Protein AF-A0A7X5TDX6-F1 (afdb_monomer_lite)

Structure (mmCIF, N/CA/C/O backbone):
data_AF-A0A7X5TDX6-F1
#
_entry.id   AF-A0A7X5TDX6-F1
#
loop_
_atom_site.group_PDB
_atom_site.id
_atom_site.type_symbol
_atom_site.label_atom_id
_atom_site.label_alt_id
_atom_site.label_comp_id
_atom_site.label_asym_id
_atom_site.label_entity_id
_atom_site.label_seq_id
_atom_site.pdbx_PDB_ins_code
_atom_site.Cartn_x
_atom_site.Cartn_y
_atom_site.Cartn_z
_atom_site.occupancy
_atom_site.B_iso_or_equiv
_atom_site.auth_seq_id
_atom_site.auth_comp_id
_atom_site.auth_asym_id
_atom_site.auth_atom_id
_atom_site.pdbx_PDB_model_num
ATOM 1 N N . MET A 1 1 ? 44.691 41.097 -3.073 1.00 50.28 1 MET A N 1
ATOM 2 C CA . MET A 1 1 ? 43.900 40.663 -4.243 1.00 50.28 1 MET A CA 1
ATOM 3 C C . MET A 1 1 ? 42.705 41.585 -4.356 1.00 50.28 1 MET A C 1
ATOM 5 O O . MET A 1 1 ? 41.883 41.591 -3.451 1.00 50.28 1 MET A O 1
ATOM 9 N N . THR A 1 2 ? 42.637 42.406 -5.399 1.00 50.22 2 THR A N 1
ATOM 10 C CA . THR A 1 2 ? 41.463 43.250 -5.654 1.00 50.22 2 THR A CA 1
ATOM 11 C C . THR A 1 2 ? 40.488 42.408 -6.465 1.00 50.22 2 THR A C 1
ATOM 13 O O . THR A 1 2 ? 40.735 42.156 -7.642 1.00 50.22 2 THR A O 1
ATOM 16 N N . ILE A 1 3 ? 39.436 41.888 -5.829 1.00 57.22 3 ILE A N 1
ATOM 17 C CA . ILE A 1 3 ? 38.396 41.144 -6.545 1.00 57.22 3 ILE A CA 1
ATOM 18 C C . ILE A 1 3 ? 37.711 42.136 -7.488 1.00 57.22 3 ILE A C 1
ATOM 20 O O . ILE A 1 3 ? 37.218 43.179 -7.060 1.00 57.22 3 ILE A O 1
ATOM 24 N N . ASN A 1 4 ? 37.735 41.844 -8.786 1.00 78.38 4 ASN A N 1
ATOM 25 C CA . ASN A 1 4 ? 37.110 42.688 -9.793 1.00 78.38 4 ASN A CA 1
ATOM 26 C C . ASN A 1 4 ? 35.587 42.689 -9.567 1.00 78.38 4 ASN A C 1
ATOM 28 O O . ASN A 1 4 ? 34.946 41.646 -9.676 1.00 78.38 4 ASN A O 1
ATOM 32 N N . HIS A 1 5 ? 35.003 43.857 -9.281 1.00 76.56 5 HIS A N 1
ATOM 33 C CA . HIS A 1 5 ? 33.563 44.033 -9.047 1.00 76.56 5 HIS A CA 1
ATOM 34 C C . HIS A 1 5 ? 32.678 43.419 -10.145 1.00 76.56 5 HIS A C 1
ATOM 36 O O . HIS A 1 5 ? 31.557 42.991 -9.872 1.00 76.56 5 HIS A O 1
ATOM 42 N N . GLN A 1 6 ? 33.172 43.342 -11.382 1.00 78.38 6 GLN A N 1
ATOM 43 C CA . GLN A 1 6 ? 32.457 42.709 -12.486 1.00 78.38 6 GLN A CA 1
ATOM 44 C C . GLN A 1 6 ? 32.282 41.196 -12.279 1.00 78.38 6 GLN A C 1
ATOM 46 O O . GLN A 1 6 ? 31.217 40.669 -12.590 1.00 78.38 6 GLN A O 1
ATOM 51 N N . VAL A 1 7 ? 33.281 40.519 -11.706 1.00 79.19 7 VAL A N 1
ATOM 52 C CA . VAL A 1 7 ? 33.248 39.082 -11.388 1.00 79.19 7 VAL A CA 1
ATOM 53 C C . VAL A 1 7 ? 32.231 38.813 -10.287 1.00 79.19 7 VAL A C 1
ATOM 55 O O . VAL A 1 7 ? 31.342 37.981 -10.452 1.00 79.19 7 VAL A O 1
ATOM 58 N N . THR A 1 8 ? 32.289 39.597 -9.208 1.00 80.00 8 THR A N 1
ATOM 59 C CA . THR A 1 8 ? 31.345 39.502 -8.088 1.00 80.00 8 THR A CA 1
ATOM 60 C C . THR A 1 8 ? 29.898 39.673 -8.553 1.00 80.00 8 THR A C 1
ATOM 62 O O . THR A 1 8 ? 29.027 38.898 -8.169 1.00 80.00 8 THR A O 1
ATOM 65 N N . ASN A 1 9 ? 29.636 40.638 -9.438 1.00 80.00 9 ASN A N 1
ATOM 66 C CA . ASN A 1 9 ? 28.292 40.869 -9.965 1.00 80.00 9 ASN A CA 1
ATOM 67 C C . ASN A 1 9 ? 27.781 39.703 -10.827 1.00 80.00 9 ASN A C 1
ATOM 69 O O . ASN A 1 9 ? 26.597 39.379 -10.763 1.00 80.00 9 ASN A O 1
ATOM 73 N N . GLN A 1 10 ? 28.644 39.057 -11.619 1.00 85.56 10 GLN A N 1
ATOM 74 C CA . GLN A 1 10 ? 28.245 37.896 -12.422 1.00 85.56 10 GLN A CA 1
ATOM 75 C C . GLN A 1 10 ? 27.938 36.667 -11.554 1.00 85.56 10 GLN A C 1
ATOM 77 O O . GLN A 1 10 ? 26.972 35.958 -11.834 1.00 85.56 10 GLN A O 1
ATOM 82 N N . LEU A 1 11 ? 28.688 36.451 -10.469 1.00 79.50 11 LEU A N 1
ATOM 83 C CA . LEU A 1 11 ? 28.416 35.361 -9.525 1.00 79.50 11 LEU A CA 1
ATOM 84 C C . LEU A 1 11 ? 27.082 35.559 -8.790 1.00 79.50 11 LEU A C 1
ATOM 86 O O . LEU A 1 11 ? 26.263 34.644 -8.761 1.00 79.50 11 LEU A O 1
ATOM 90 N N . ILE A 1 12 ? 26.802 36.776 -8.306 1.00 78.75 12 ILE A N 1
ATOM 91 C CA . ILE A 1 12 ? 25.520 37.108 -7.656 1.00 78.75 12 ILE A CA 1
ATOM 92 C C . ILE A 1 12 ? 24.335 36.877 -8.609 1.00 78.75 12 ILE A C 1
ATOM 94 O O . ILE A 1 12 ? 23.291 36.359 -8.207 1.00 78.75 12 ILE A O 1
ATOM 98 N N . LEU A 1 13 ? 24.479 37.246 -9.886 1.00 79.38 13 LEU A N 1
ATOM 99 C CA . LEU A 1 13 ? 23.442 37.003 -10.892 1.00 79.38 13 LEU A CA 1
ATOM 100 C C . LEU A 1 13 ? 23.237 35.506 -11.159 1.00 79.38 13 LEU A C 1
ATOM 102 O O . LEU A 1 13 ? 22.091 35.073 -11.285 1.00 79.38 13 LEU A O 1
ATOM 106 N N . SER A 1 14 ? 24.318 34.723 -11.205 1.00 82.69 14 SER A N 1
ATOM 107 C CA . SER A 1 14 ? 24.246 33.267 -11.364 1.00 82.69 14 SER A CA 1
ATOM 108 C C . SER A 1 14 ? 23.450 32.611 -10.232 1.00 82.69 14 SER A C 1
ATOM 110 O O . SER A 1 14 ? 22.490 31.881 -10.493 1.00 82.69 14 SER A O 1
ATOM 112 N N . GLU A 1 15 ? 23.756 32.949 -8.975 1.00 78.88 15 GLU A N 1
ATOM 113 C CA . GLU A 1 15 ? 23.006 32.453 -7.813 1.00 78.88 15 GLU A CA 1
ATOM 114 C C . GLU A 1 15 ? 21.525 32.847 -7.875 1.00 78.88 15 GLU A C 1
ATOM 116 O O . GLU A 1 15 ? 20.640 32.015 -7.654 1.00 78.88 15 GLU A O 1
ATOM 121 N N . GLY A 1 16 ? 21.236 34.097 -8.250 1.00 79.62 16 GLY A N 1
ATOM 122 C CA . GLY A 1 16 ? 19.868 34.574 -8.437 1.00 79.62 16 GLY A CA 1
ATOM 123 C C . GLY A 1 16 ? 19.087 33.741 -9.458 1.00 79.62 16 GLY A C 1
ATOM 124 O O . GLY A 1 16 ? 17.937 33.370 -9.209 1.00 79.62 16 GLY A O 1
ATOM 125 N N . TYR A 1 17 ? 19.708 33.389 -10.584 1.00 86.00 17 TYR A N 1
ATOM 126 C CA . TYR A 1 17 ? 19.081 32.539 -11.594 1.00 86.00 17 TYR A CA 1
ATOM 127 C C . TYR A 1 17 ? 18.885 31.093 -11.130 1.00 86.00 17 TYR A C 1
ATOM 129 O O . TYR A 1 17 ? 17.849 30.504 -11.442 1.00 86.00 17 TYR A O 1
ATOM 137 N N . LEU A 1 18 ? 19.792 30.537 -10.325 1.00 77.56 18 LEU A N 1
ATOM 138 C CA . LEU A 1 18 ? 19.622 29.200 -9.746 1.00 77.56 18 LEU A CA 1
ATOM 139 C C . LEU A 1 18 ? 18.456 29.119 -8.766 1.00 77.56 18 LEU A C 1
ATOM 141 O O . LEU A 1 18 ? 17.702 28.146 -8.791 1.00 77.56 18 LEU A O 1
ATOM 145 N N . VAL A 1 19 ? 18.249 30.156 -7.953 1.00 79.69 19 VAL A N 1
ATOM 146 C CA . VAL A 1 19 ? 17.081 30.239 -7.065 1.00 79.69 19 VAL A CA 1
ATOM 147 C C . VAL A 1 19 ? 15.782 30.243 -7.876 1.00 79.69 19 VAL A C 1
ATOM 149 O O . VAL A 1 19 ? 14.819 29.561 -7.519 1.00 79.69 19 VAL A O 1
ATOM 152 N N . ILE A 1 20 ? 15.750 30.971 -8.996 1.00 78.88 20 ILE A N 1
ATOM 153 C CA . ILE A 1 20 ? 14.584 31.001 -9.887 1.00 78.88 20 ILE A CA 1
ATOM 154 C C . ILE A 1 20 ? 14.388 29.642 -10.571 1.00 78.88 20 ILE A C 1
ATOM 156 O O . ILE A 1 20 ? 13.252 29.173 -10.659 1.00 78.88 20 ILE A O 1
ATOM 160 N N . ALA A 1 21 ? 15.469 28.993 -11.012 1.00 76.88 21 ALA A N 1
ATOM 161 C CA . ALA A 1 21 ? 15.420 27.674 -11.632 1.00 76.88 21 ALA A CA 1
ATOM 162 C C . ALA A 1 21 ? 14.872 26.612 -10.667 1.00 76.88 21 ALA A C 1
ATOM 164 O O . ALA A 1 21 ? 13.942 25.896 -11.028 1.00 76.88 21 ALA A O 1
ATOM 165 N N . ASN A 1 22 ? 15.356 26.574 -9.420 1.00 70.75 22 ASN A N 1
ATOM 166 C CA . ASN A 1 22 ? 14.831 25.700 -8.363 1.00 70.75 22 ASN A CA 1
ATOM 167 C C . ASN A 1 22 ? 13.327 25.916 -8.165 1.00 70.75 22 ASN A C 1
ATOM 169 O O . ASN A 1 22 ? 12.538 24.985 -8.262 1.00 70.75 22 ASN A O 1
ATOM 173 N N . LYS A 1 23 ? 12.904 27.175 -8.028 1.00 72.38 23 LYS A N 1
ATOM 174 C CA . LYS A 1 23 ? 11.488 27.507 -7.842 1.00 72.38 23 LYS A CA 1
ATOM 175 C C . LYS A 1 23 ? 10.617 27.164 -9.055 1.00 72.38 23 LYS A C 1
ATOM 177 O O . LYS A 1 23 ? 9.407 26.989 -8.917 1.00 72.38 23 LYS A O 1
ATOM 182 N N . ALA A 1 24 ? 11.194 27.126 -10.255 1.00 73.81 24 ALA A N 1
ATOM 183 C CA . ALA A 1 24 ? 10.508 26.658 -11.452 1.00 73.81 24 ALA A CA 1
ATOM 184 C C . ALA A 1 24 ? 10.350 25.128 -11.443 1.00 73.81 24 ALA A C 1
ATOM 186 O O . ALA A 1 24 ? 9.273 24.651 -11.803 1.00 73.81 24 ALA A O 1
ATOM 187 N N . ILE A 1 25 ? 11.356 24.385 -10.964 1.00 71.38 25 ILE A N 1
ATOM 188 C CA . ILE A 1 25 ? 11.288 22.929 -10.742 1.00 71.38 25 ILE A CA 1
ATOM 189 C C . ILE A 1 25 ? 10.195 22.599 -9.728 1.00 71.38 25 ILE A C 1
ATOM 191 O O . ILE A 1 25 ? 9.312 21.807 -10.050 1.00 71.38 25 ILE A O 1
ATOM 195 N N . ASP A 1 26 ? 10.172 23.286 -8.583 1.00 64.56 26 ASP A N 1
ATOM 196 C CA . ASP A 1 26 ? 9.160 23.090 -7.530 1.00 64.56 26 ASP A CA 1
ATOM 197 C C . ASP A 1 26 ? 7.729 23.300 -8.053 1.00 64.56 26 ASP A C 1
ATOM 199 O O . ASP A 1 26 ? 6.759 22.750 -7.542 1.00 64.56 26 ASP A O 1
ATOM 203 N N . LYS A 1 27 ? 7.582 24.112 -9.106 1.00 69.88 27 LYS A N 1
ATOM 204 C CA . LYS A 1 27 ? 6.303 24.412 -9.764 1.00 69.88 27 LYS A CA 1
ATOM 205 C C . LYS A 1 27 ? 6.041 23.570 -11.015 1.00 69.88 27 LYS A C 1
ATOM 207 O O . LYS A 1 27 ? 5.114 23.881 -11.764 1.00 69.88 27 LYS A O 1
ATOM 212 N N . GLY A 1 28 ? 6.870 22.565 -11.293 1.00 74.62 28 GLY A N 1
ATOM 213 C CA . GLY A 1 28 ? 6.761 21.687 -12.460 1.00 74.62 28 GLY A CA 1
ATOM 214 C C . GLY A 1 28 ? 7.058 22.353 -13.811 1.00 74.62 28 GLY A C 1
ATOM 215 O O . GLY A 1 28 ? 6.784 21.757 -14.854 1.00 74.62 28 GLY A O 1
ATOM 216 N N . ARG A 1 29 ? 7.618 23.570 -13.818 1.00 79.75 29 ARG A N 1
ATOM 217 C CA . ARG A 1 29 ? 7.921 24.382 -15.010 1.00 79.75 29 ARG A CA 1
ATOM 218 C C . ARG A 1 29 ? 9.348 24.136 -15.499 1.00 79.75 29 ARG A C 1
ATOM 220 O O . ARG A 1 29 ? 10.200 25.022 -15.439 1.00 79.75 29 ARG A O 1
ATOM 227 N N . VAL A 1 30 ? 9.603 22.921 -15.975 1.00 76.19 30 VAL A N 1
ATOM 228 C CA . VAL A 1 30 ? 10.954 22.446 -16.330 1.00 76.19 30 VAL A CA 1
ATOM 229 C C . VAL A 1 30 ? 11.591 23.274 -17.457 1.00 76.19 30 VAL A C 1
ATOM 231 O O . VAL A 1 30 ? 12.765 23.600 -17.366 1.00 76.19 30 VAL A O 1
ATOM 234 N N . GLU A 1 31 ? 10.816 23.739 -18.441 1.00 79.38 31 GLU A N 1
ATOM 235 C CA . GLU A 1 31 ? 11.291 24.642 -19.511 1.00 79.38 31 GLU A CA 1
ATOM 236 C C . GLU A 1 31 ? 11.844 25.981 -18.975 1.00 79.38 31 GLU A C 1
ATOM 238 O O . GLU A 1 31 ? 12.827 26.528 -19.477 1.00 79.38 31 GLU A O 1
ATOM 243 N N . TYR A 1 32 ? 11.241 26.507 -17.903 1.00 78.44 32 TYR A N 1
ATOM 244 C CA . TYR A 1 32 ? 11.720 27.713 -17.232 1.00 78.44 32 TYR A CA 1
ATOM 245 C C . TYR A 1 32 ? 12.946 27.398 -16.385 1.00 78.44 32 TYR A C 1
ATOM 247 O O . TYR A 1 32 ? 13.886 28.189 -16.372 1.00 78.44 32 TYR A O 1
ATOM 255 N N . ALA A 1 33 ? 12.956 26.249 -15.706 1.00 80.62 33 ALA A N 1
ATOM 256 C CA . ALA A 1 33 ? 14.123 25.795 -14.965 1.00 80.62 33 ALA A CA 1
ATOM 257 C C . ALA A 1 33 ? 15.342 25.667 -15.884 1.00 80.62 33 ALA A C 1
ATOM 259 O O . ALA A 1 33 ? 16.376 26.251 -15.585 1.00 80.62 33 ALA A O 1
ATOM 260 N N . GLU A 1 34 ? 15.189 25.015 -17.039 1.00 84.00 34 GLU A N 1
ATOM 261 C CA . GLU A 1 34 ? 16.233 24.885 -18.057 1.00 84.00 34 GLU A CA 1
ATOM 262 C C . GLU A 1 34 ? 16.747 26.258 -18.503 1.00 84.00 34 GLU A C 1
ATOM 264 O O . GLU A 1 34 ? 17.947 26.527 -18.446 1.00 84.00 34 GLU A O 1
ATOM 269 N N . LYS A 1 35 ? 15.835 27.165 -18.872 1.00 87.94 35 LYS A N 1
ATOM 270 C CA . LYS A 1 35 ? 16.180 28.522 -19.307 1.00 87.94 35 LYS A CA 1
ATOM 271 C C . LYS A 1 35 ? 16.963 29.300 -18.244 1.00 87.94 35 LYS A C 1
ATOM 273 O O . LYS A 1 35 ? 17.938 29.972 -18.570 1.00 87.94 35 LYS A O 1
ATOM 278 N N . TYR A 1 36 ? 16.552 29.229 -16.979 1.00 83.44 36 TYR A N 1
ATOM 279 C CA . TYR A 1 36 ? 17.233 29.945 -15.900 1.00 83.44 36 TYR A CA 1
ATOM 280 C C . TYR A 1 36 ? 18.543 29.267 -15.478 1.00 83.44 36 TYR A C 1
ATOM 282 O O . TYR A 1 36 ? 19.502 29.969 -15.171 1.00 83.44 36 TYR A O 1
ATOM 290 N N . THR A 1 37 ? 18.648 27.938 -15.551 1.00 83.88 37 THR A N 1
ATOM 291 C CA . THR A 1 37 ? 19.928 27.231 -15.388 1.00 83.88 37 THR A CA 1
ATOM 292 C C . THR A 1 37 ? 20.911 27.597 -16.505 1.00 83.88 37 THR A C 1
ATOM 294 O O . THR A 1 37 ? 22.083 27.829 -16.222 1.00 83.88 37 THR A O 1
ATOM 297 N N . GLN A 1 38 ? 20.444 27.750 -17.748 1.00 88.50 38 GLN A N 1
ATOM 298 C CA . GLN A 1 38 ? 21.258 28.241 -18.865 1.00 88.50 38 GLN A CA 1
ATOM 299 C C . GLN A 1 38 ? 21.755 29.680 -18.626 1.00 88.50 38 GLN A C 1
ATOM 301 O O . GLN A 1 38 ? 22.928 29.967 -18.850 1.00 88.50 38 GLN A O 1
ATOM 306 N N . PHE A 1 39 ? 20.913 30.580 -18.108 1.00 87.44 39 PHE A N 1
ATOM 307 C CA . PHE A 1 39 ? 21.352 31.938 -17.754 1.00 87.44 39 PHE A CA 1
ATOM 308 C C . PHE A 1 39 ? 22.348 31.968 -16.590 1.00 87.44 39 PHE A C 1
ATOM 310 O O . PHE A 1 39 ? 23.302 32.746 -16.632 1.00 87.44 39 PHE A O 1
ATOM 317 N N . ALA A 1 40 ? 22.169 31.110 -15.580 1.00 83.38 40 ALA A N 1
ATOM 318 C CA . ALA A 1 40 ? 23.148 30.948 -14.509 1.00 83.38 40 ALA A CA 1
ATOM 319 C C . ALA A 1 40 ? 24.508 30.509 -15.073 1.00 83.38 40 ALA A C 1
ATOM 321 O O . ALA A 1 40 ? 25.532 31.123 -14.775 1.00 83.38 40 ALA A O 1
ATOM 322 N N . LEU A 1 41 ? 24.500 29.516 -15.969 1.00 83.44 41 LEU A N 1
ATOM 323 C CA . LEU A 1 41 ? 25.694 29.018 -16.647 1.00 83.44 41 LEU A CA 1
ATOM 324 C C . LEU A 1 41 ? 26.418 30.124 -17.435 1.00 83.44 41 LEU A C 1
ATOM 326 O O . LEU A 1 41 ? 27.632 30.266 -17.319 1.00 83.44 41 LEU A O 1
ATOM 330 N N . GLU A 1 42 ? 25.689 30.947 -18.190 1.00 88.75 42 GLU A N 1
ATOM 331 C CA . GLU A 1 42 ? 26.267 32.060 -18.959 1.00 88.75 42 GLU A CA 1
ATOM 332 C C . GLU A 1 42 ? 26.871 33.157 -18.074 1.00 88.75 42 GLU A C 1
ATOM 334 O O . GLU A 1 42 ? 27.913 33.722 -18.413 1.00 88.75 42 GLU A O 1
ATOM 339 N N . CYS A 1 43 ? 26.230 33.481 -16.947 1.00 83.88 43 CYS A N 1
ATOM 340 C CA . CYS A 1 43 ? 26.785 34.404 -15.957 1.00 83.88 43 CYS A CA 1
ATOM 341 C C . CYS A 1 43 ? 28.065 33.836 -15.339 1.00 83.88 43 CYS A C 1
ATOM 343 O O . CYS A 1 43 ? 29.070 34.538 -15.239 1.00 83.88 43 CYS A O 1
ATOM 345 N N . PHE A 1 44 ? 28.057 32.549 -15.004 1.00 83.25 44 PHE A N 1
ATOM 346 C CA . PHE A 1 44 ? 29.197 31.865 -14.415 1.00 83.25 44 PHE A CA 1
ATOM 347 C C . PHE A 1 44 ? 30.403 31.806 -15.372 1.00 83.25 44 PHE A C 1
ATOM 349 O O . PHE A 1 44 ? 31.515 32.161 -14.990 1.00 83.25 44 PHE A O 1
ATOM 356 N N . GLN A 1 45 ? 30.179 31.500 -16.655 1.00 84.81 45 GLN A N 1
ATOM 357 C CA . GLN A 1 45 ? 31.216 31.524 -17.701 1.00 84.81 45 GLN A CA 1
ATOM 358 C C . GLN A 1 45 ? 31.833 32.914 -17.917 1.00 84.81 45 GLN A C 1
ATOM 360 O O . GLN A 1 45 ? 33.007 33.025 -18.267 1.00 84.81 45 GLN A O 1
ATOM 365 N N . LYS A 1 46 ? 31.057 33.986 -17.713 1.00 86.00 46 LYS A N 1
ATOM 366 C CA . LYS A 1 46 ? 31.538 35.376 -17.805 1.00 86.00 46 LYS A CA 1
ATOM 367 C C . LYS A 1 46 ? 32.304 35.829 -16.561 1.00 86.00 46 LYS A C 1
ATOM 369 O O . LYS A 1 46 ? 32.999 36.841 -16.638 1.00 86.00 46 LYS A O 1
ATOM 374 N N . ALA A 1 47 ? 32.150 35.137 -15.430 1.00 81.06 47 ALA A N 1
ATOM 375 C CA . ALA A 1 47 ? 32.734 35.540 -14.158 1.00 81.06 47 ALA A CA 1
ATOM 376 C C . ALA A 1 47 ? 34.249 35.278 -14.097 1.00 81.06 47 ALA A C 1
ATOM 378 O O . ALA A 1 47 ? 34.959 36.152 -13.621 1.00 81.06 47 ALA A O 1
ATOM 379 N N . SER A 1 48 ? 34.779 34.156 -14.602 1.00 69.81 48 SER A N 1
ATOM 380 C CA . SER A 1 48 ? 36.232 33.953 -14.802 1.00 69.81 48 SER A CA 1
ATOM 381 C C . SER A 1 48 ? 36.524 32.586 -15.454 1.00 69.81 48 SER A C 1
ATOM 383 O O . SER A 1 48 ? 35.798 31.639 -15.161 1.00 69.81 48 SER A O 1
ATOM 385 N N . PRO A 1 49 ? 37.596 32.422 -16.257 1.00 57.12 49 PRO A N 1
ATOM 386 C CA . PRO A 1 49 ? 38.057 31.120 -16.764 1.00 57.12 49 PRO A CA 1
ATOM 387 C C . PRO A 1 49 ? 38.935 30.329 -15.769 1.00 57.12 49 PRO A C 1
ATOM 389 O O . PRO A 1 49 ? 39.612 29.388 -16.170 1.00 57.12 49 PRO A O 1
ATOM 392 N N . ASP A 1 50 ? 38.981 30.734 -14.498 1.00 67.88 50 ASP A N 1
ATOM 393 C CA . ASP A 1 50 ? 39.887 30.165 -13.495 1.00 67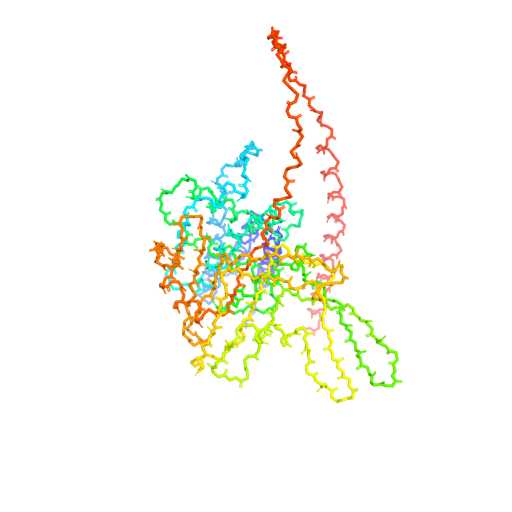.88 50 ASP A CA 1
ATOM 394 C C . ASP A 1 50 ? 39.527 28.706 -13.144 1.00 67.88 50 ASP A C 1
ATOM 396 O O . ASP A 1 50 ? 38.353 28.383 -12.931 1.00 67.88 50 ASP A O 1
ATOM 400 N N . GLU A 1 51 ? 40.529 27.824 -13.043 1.00 57.47 51 GLU A N 1
ATOM 401 C CA . GLU A 1 51 ? 40.349 26.370 -12.846 1.00 57.47 51 GLU A CA 1
ATOM 402 C C . GLU A 1 51 ? 39.569 26.034 -11.565 1.00 57.47 51 GLU A C 1
ATOM 404 O O . GLU A 1 51 ? 38.868 25.023 -11.501 1.00 57.47 51 GLU A O 1
ATOM 409 N N . HIS A 1 52 ? 39.614 26.911 -10.559 1.00 58.16 52 HIS A N 1
ATOM 410 C CA . HIS A 1 52 ? 38.882 26.739 -9.304 1.00 58.16 52 HIS A CA 1
ATOM 411 C C . HIS A 1 52 ? 37.354 26.783 -9.454 1.00 58.16 52 HIS A C 1
ATOM 413 O O . HIS A 1 52 ? 36.654 26.206 -8.625 1.00 58.16 52 HIS A O 1
ATOM 419 N N . LEU A 1 53 ? 36.831 27.408 -10.513 1.00 65.25 53 LEU A N 1
ATOM 420 C CA . LEU A 1 53 ? 35.395 27.458 -10.804 1.00 65.25 53 LEU A CA 1
ATOM 421 C C . LEU A 1 53 ? 34.964 26.372 -11.808 1.00 65.25 53 LEU A C 1
ATOM 423 O O . LEU A 1 53 ? 33.771 26.172 -12.034 1.00 65.25 53 LEU A O 1
ATOM 427 N N . ALA A 1 54 ? 35.903 25.610 -12.380 1.00 68.00 54 ALA A N 1
ATOM 428 C CA . ALA A 1 54 ? 35.600 24.564 -13.360 1.00 68.00 54 ALA A CA 1
ATOM 429 C C . ALA A 1 54 ? 34.695 23.455 -12.791 1.00 68.00 54 ALA A C 1
ATOM 431 O O . ALA A 1 54 ? 33.873 22.896 -13.517 1.00 68.00 54 ALA A O 1
ATOM 432 N N . LEU A 1 55 ? 34.805 23.174 -11.487 1.00 70.88 55 LEU A N 1
ATOM 433 C CA . LEU A 1 55 ? 33.971 22.186 -10.803 1.00 70.88 55 LEU A CA 1
ATOM 434 C C . LEU A 1 55 ? 32.497 22.624 -10.761 1.00 70.88 55 LEU A C 1
ATOM 436 O O . LEU A 1 55 ? 31.610 21.864 -11.139 1.00 70.88 55 LEU A O 1
ATOM 440 N N . GLU A 1 56 ? 32.234 23.870 -10.356 1.00 71.69 56 GLU A N 1
ATOM 441 C CA . GLU A 1 56 ? 30.884 24.448 -10.308 1.00 71.69 56 GLU A CA 1
ATOM 442 C C . GLU A 1 56 ? 30.281 24.609 -11.709 1.00 71.69 56 GLU A C 1
ATOM 444 O O . GLU A 1 56 ? 29.099 24.325 -11.913 1.00 71.69 56 GLU A O 1
ATOM 449 N N . LEU A 1 57 ? 31.100 24.970 -12.703 1.00 71.81 57 LEU A N 1
ATOM 450 C CA . LEU A 1 57 ? 30.683 24.988 -14.104 1.00 71.81 57 LEU A CA 1
ATOM 451 C C . LEU A 1 57 ? 30.259 23.589 -14.583 1.00 71.81 57 LEU A C 1
ATOM 453 O O . LEU A 1 57 ? 29.229 23.461 -15.246 1.00 71.81 57 LEU A O 1
ATOM 457 N N . GLY A 1 58 ? 31.013 22.550 -14.209 1.00 73.75 58 GLY A N 1
ATOM 458 C CA . GLY A 1 58 ? 30.683 21.154 -14.499 1.00 73.75 58 GLY A CA 1
ATOM 459 C C . GLY A 1 58 ? 29.336 20.740 -13.906 1.00 73.75 58 GLY A C 1
ATOM 460 O O . GLY A 1 58 ? 28.489 20.211 -14.625 1.00 73.75 58 GLY A O 1
ATOM 461 N N . PHE A 1 59 ? 29.079 21.080 -12.638 1.00 73.94 59 PHE A N 1
ATOM 462 C CA . PHE A 1 59 ? 27.786 20.822 -11.992 1.00 73.94 59 PHE A CA 1
ATOM 463 C C . PHE A 1 59 ? 26.619 21.521 -12.701 1.00 73.94 59 PHE A C 1
ATOM 465 O O . PHE A 1 59 ? 25.549 20.934 -12.870 1.00 73.94 59 PHE A O 1
ATOM 472 N N . LEU A 1 60 ? 26.801 22.768 -13.142 1.00 68.94 60 LEU A N 1
ATOM 473 C CA . LEU A 1 60 ? 25.764 23.504 -13.869 1.00 68.94 60 LEU A CA 1
ATOM 474 C C . LEU A 1 60 ? 25.484 22.913 -15.254 1.00 68.94 60 LEU A C 1
ATOM 476 O O . LEU A 1 60 ? 24.325 22.856 -15.671 1.00 68.94 60 LEU A O 1
ATOM 480 N N . GLN A 1 61 ? 26.522 22.454 -15.953 1.00 75.19 61 GLN A N 1
ATOM 481 C CA . GLN A 1 61 ? 26.396 21.798 -17.255 1.00 75.19 61 GLN A CA 1
ATOM 482 C C . GLN A 1 61 ? 25.680 20.451 -17.144 1.00 75.19 61 GLN A C 1
ATOM 484 O O . GLN A 1 61 ? 24.747 20.199 -17.907 1.00 75.19 61 GLN A O 1
ATOM 489 N N . GLU A 1 62 ? 26.059 19.626 -16.167 1.00 76.62 62 GLU A N 1
ATOM 490 C CA . GLU A 1 62 ? 25.407 18.345 -15.885 1.00 76.62 62 GLU A CA 1
ATOM 491 C C . GLU A 1 62 ? 23.931 18.551 -15.521 1.00 76.62 62 GLU A C 1
ATOM 493 O O . GLU A 1 62 ? 23.039 17.911 -16.080 1.00 76.62 62 GLU A O 1
ATOM 498 N N . ARG A 1 63 ? 23.649 19.533 -14.659 1.00 73.94 63 ARG A N 1
ATOM 499 C CA . ARG A 1 63 ? 22.284 19.889 -14.268 1.00 73.94 63 ARG A CA 1
ATOM 500 C C . ARG A 1 63 ? 21.430 20.347 -15.448 1.00 73.94 63 ARG A C 1
ATOM 502 O O . ARG A 1 63 ? 20.270 19.952 -15.561 1.00 73.94 63 ARG A O 1
ATOM 509 N N . LEU A 1 64 ? 21.981 21.179 -16.328 1.00 73.88 64 LEU A N 1
ATOM 510 C CA . LEU A 1 64 ? 21.291 21.617 -17.537 1.00 73.88 64 LEU A CA 1
ATOM 511 C C . LEU A 1 64 ? 21.033 20.446 -18.493 1.00 73.88 64 LEU A C 1
ATOM 513 O O . LEU A 1 64 ? 19.968 20.371 -19.102 1.00 73.88 64 LEU A O 1
ATOM 517 N N . GLN A 1 65 ? 21.996 19.534 -18.630 1.00 76.19 65 GLN A N 1
ATOM 518 C CA . GLN A 1 65 ? 21.854 18.344 -19.461 1.00 76.19 65 GLN A CA 1
ATOM 519 C C . GLN A 1 65 ? 20.752 17.420 -18.932 1.00 76.19 65 GLN A C 1
ATOM 521 O O . GLN A 1 65 ? 19.953 16.928 -19.728 1.00 76.19 65 GLN A O 1
ATOM 526 N N . GLN A 1 66 ? 20.648 17.259 -17.611 1.00 72.69 66 GLN A N 1
ATOM 527 C CA . GLN A 1 66 ? 19.558 16.516 -16.982 1.00 72.69 66 GLN A CA 1
ATOM 528 C C . GLN A 1 66 ? 18.198 17.174 -17.243 1.00 72.69 66 GLN A C 1
ATOM 530 O O . GLN A 1 66 ? 17.274 16.499 -17.682 1.00 72.69 66 GLN A O 1
ATOM 535 N N . LEU A 1 67 ? 18.084 18.497 -17.071 1.00 72.69 67 LEU A N 1
ATOM 536 C CA . LEU A 1 67 ? 16.839 19.224 -17.357 1.00 72.69 67 LEU A CA 1
ATOM 537 C C . LEU A 1 67 ? 16.423 19.097 -18.830 1.00 72.69 67 LEU A C 1
ATOM 539 O O . LEU A 1 67 ? 15.248 18.893 -19.117 1.00 72.69 67 LEU A O 1
ATOM 543 N N . LYS A 1 68 ? 17.380 19.148 -19.763 1.00 69.44 68 LYS A N 1
ATOM 544 C CA . LYS A 1 68 ? 17.134 18.903 -21.194 1.00 69.44 68 LYS A CA 1
ATOM 545 C C . LYS A 1 68 ? 16.652 17.483 -21.466 1.00 69.44 68 LYS A C 1
ATOM 547 O O . LYS A 1 68 ? 15.781 17.287 -22.312 1.00 69.44 68 LYS A O 1
ATOM 552 N N . LEU A 1 69 ? 17.202 16.498 -20.757 1.00 66.50 69 LEU A N 1
ATOM 553 C CA . LEU A 1 69 ? 16.752 15.113 -20.838 1.00 66.50 69 LEU A CA 1
ATOM 554 C C . LEU A 1 69 ? 15.309 14.987 -20.332 1.00 66.50 69 LEU A C 1
ATOM 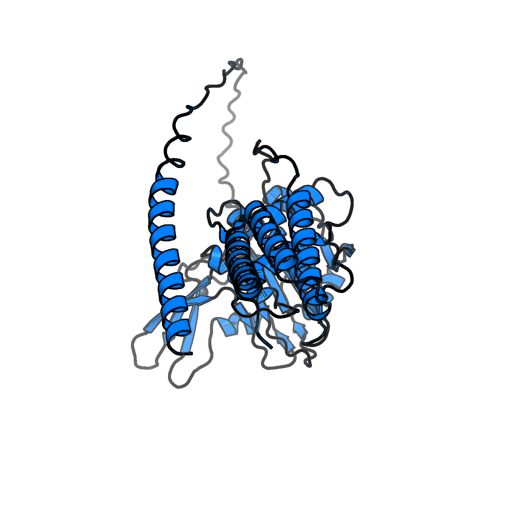556 O O . LEU A 1 69 ? 14.481 14.393 -21.013 1.00 66.50 69 LEU A O 1
ATOM 560 N N . ASP A 1 70 ? 14.992 15.619 -19.202 1.00 63.44 70 ASP A N 1
ATOM 561 C CA . ASP A 1 70 ? 13.656 15.617 -18.601 1.00 63.44 70 ASP A CA 1
ATOM 562 C C . ASP A 1 70 ? 12.619 16.323 -19.493 1.00 63.44 70 ASP A C 1
ATOM 564 O O . ASP A 1 70 ? 11.471 15.885 -19.580 1.00 63.44 70 ASP A O 1
ATOM 568 N N . VAL A 1 71 ? 13.009 17.396 -20.194 1.00 63.84 71 VAL A N 1
ATOM 569 C CA . VAL A 1 71 ? 12.170 18.071 -21.203 1.00 63.84 71 VAL A CA 1
ATOM 570 C C . VAL A 1 71 ? 11.980 17.191 -22.442 1.00 63.84 71 VAL A C 1
ATOM 572 O O . VAL A 1 71 ? 10.862 17.073 -22.939 1.00 63.84 71 VAL A O 1
ATOM 575 N N . SER A 1 72 ? 13.037 16.528 -22.917 1.00 49.44 72 SER A N 1
ATOM 576 C CA . SER A 1 72 ? 12.994 15.624 -24.078 1.00 49.44 72 SER A CA 1
ATOM 577 C C . SER A 1 72 ? 12.142 14.372 -23.815 1.00 49.44 72 SER A C 1
ATOM 579 O O . SER A 1 72 ? 11.353 13.956 -24.661 1.00 49.44 72 SER A O 1
ATOM 581 N N . LEU A 1 73 ? 12.224 13.815 -22.602 1.00 52.81 73 LEU A N 1
ATOM 582 C CA . LEU A 1 73 ? 11.414 12.681 -22.143 1.00 52.81 73 LEU A CA 1
ATOM 583 C C . LEU A 1 73 ? 9.943 13.059 -21.894 1.00 52.81 73 LEU A C 1
ATOM 585 O O . LEU A 1 73 ? 9.086 12.178 -21.838 1.00 52.81 73 LEU A O 1
ATOM 589 N N . ARG A 1 74 ? 9.624 14.357 -21.785 1.00 53.12 74 ARG A N 1
ATOM 590 C CA . ARG A 1 74 ? 8.253 14.878 -21.637 1.00 53.12 74 ARG A CA 1
ATOM 591 C C . ARG A 1 74 ? 7.484 15.046 -22.950 1.00 53.12 74 ARG A C 1
ATOM 593 O O . ARG A 1 74 ? 6.363 15.541 -22.906 1.00 53.12 74 ARG A O 1
ATOM 600 N N . MET A 1 75 ? 8.016 14.598 -24.088 1.00 35.47 75 MET A N 1
ATOM 601 C CA . MET A 1 75 ? 7.254 14.535 -25.339 1.00 35.47 75 MET A CA 1
ATOM 602 C C . MET A 1 75 ? 6.985 13.087 -25.785 1.00 35.47 75 MET A C 1
ATOM 604 O O . MET A 1 75 ? 7.511 12.645 -26.804 1.00 35.47 75 MET A O 1
ATOM 608 N N . PRO A 1 76 ? 6.050 12.361 -25.153 1.00 39.03 76 PRO A N 1
ATOM 609 C CA . PRO A 1 76 ? 4.900 11.936 -25.921 1.00 39.03 76 PRO A CA 1
ATOM 610 C C . PRO A 1 76 ? 4.088 13.198 -26.233 1.00 39.03 76 PRO A C 1
ATOM 612 O O . PRO A 1 76 ? 3.702 13.931 -25.322 1.00 39.03 76 PRO A O 1
ATOM 615 N N . THR A 1 77 ? 3.836 13.461 -27.520 1.00 40.38 77 THR A N 1
ATOM 616 C CA . THR A 1 77 ? 2.661 14.232 -27.969 1.00 40.38 77 THR A CA 1
ATOM 617 C C . THR A 1 77 ? 1.542 14.023 -26.967 1.00 40.38 77 THR A C 1
ATOM 619 O O . THR A 1 77 ? 1.301 12.854 -26.654 1.00 40.38 77 THR A O 1
ATOM 622 N N . GLU A 1 78 ? 0.923 15.108 -26.473 1.00 38.16 78 GLU A N 1
ATOM 623 C CA . GLU A 1 78 ? -0.306 15.052 -25.676 1.00 38.16 78 GLU A CA 1
ATOM 624 C C . GLU A 1 78 ? -1.079 13.818 -26.118 1.00 38.16 78 GLU A C 1
ATOM 626 O O . GLU A 1 78 ? -1.528 13.749 -27.269 1.00 38.16 78 GLU A O 1
ATOM 631 N N . VAL A 1 79 ? -1.116 12.790 -25.262 1.00 40.59 79 VAL A N 1
ATOM 632 C CA . VAL A 1 79 ? -2.048 11.697 -25.470 1.00 40.59 79 VAL A CA 1
ATOM 633 C C . VAL A 1 79 ? -3.367 12.420 -25.398 1.00 40.59 79 VAL A C 1
ATOM 635 O O . VAL A 1 79 ? -3.782 12.858 -24.325 1.00 40.59 79 VAL A O 1
ATOM 638 N N . SER A 1 80 ? -3.910 12.685 -26.584 1.00 38.78 80 SER A N 1
ATOM 639 C CA . SER A 1 80 ? -5.224 13.243 -26.792 1.00 38.78 80 SER A CA 1
ATOM 640 C C . SER A 1 80 ? -6.093 12.608 -25.727 1.00 38.78 80 SER A C 1
ATOM 642 O O . SER A 1 80 ? -6.210 11.383 -25.672 1.00 38.78 80 SER A O 1
ATOM 644 N N . SER A 1 81 ? -6.670 13.432 -24.861 1.00 41.03 81 SER A N 1
ATOM 645 C CA . SER A 1 81 ? -7.645 13.027 -23.854 1.00 41.03 81 SER A CA 1
ATOM 646 C C . SER A 1 81 ? -8.939 12.492 -24.486 1.00 41.03 81 SER A C 1
ATOM 648 O O . SER A 1 81 ? -10.001 12.545 -23.873 1.00 41.03 81 SER A O 1
ATOM 650 N N . SER A 1 82 ? -8.869 11.964 -25.713 1.00 37.62 82 SER A N 1
ATOM 651 C CA . SER A 1 82 ? -9.801 10.995 -26.256 1.00 37.62 82 SER A CA 1
ATOM 652 C C . SER A 1 82 ? -9.775 9.758 -25.366 1.00 37.62 82 SER A C 1
ATOM 654 O O . SER A 1 82 ? -9.015 8.828 -25.618 1.00 37.62 82 SER A O 1
ATOM 656 N N . GLU A 1 83 ? -10.553 9.813 -24.288 1.00 44.31 83 GLU A N 1
ATOM 657 C CA . GLU A 1 83 ? -11.395 8.732 -23.771 1.00 44.31 83 GLU A CA 1
ATOM 658 C C . GLU A 1 83 ? -10.845 7.311 -23.957 1.00 44.31 83 GLU A C 1
ATOM 660 O O . GLU A 1 83 ? -11.550 6.396 -24.387 1.00 44.31 83 GLU A O 1
ATOM 665 N N . ALA A 1 84 ? -9.589 7.073 -23.587 1.00 45.62 84 ALA A N 1
ATOM 666 C CA . ALA A 1 84 ? -9.203 5.736 -23.196 1.00 45.62 84 ALA A CA 1
ATOM 667 C C . ALA A 1 84 ? -9.963 5.484 -21.890 1.00 45.62 84 ALA A C 1
ATOM 669 O O . ALA A 1 84 ? -9.551 5.931 -20.821 1.00 45.62 84 ALA A O 1
ATOM 670 N N . ASN A 1 85 ? -11.143 4.872 -22.005 1.00 57.00 85 ASN A N 1
ATOM 671 C CA . ASN A 1 85 ? -11.981 4.442 -20.891 1.00 57.00 85 ASN A CA 1
ATOM 672 C C . ASN A 1 85 ? -11.224 3.369 -20.093 1.00 57.00 85 ASN A C 1
ATOM 674 O O . ASN A 1 85 ? -11.477 2.172 -20.225 1.00 57.00 85 ASN A O 1
ATOM 678 N N . PHE A 1 86 ? -10.251 3.787 -19.287 1.00 65.56 86 PHE A N 1
ATOM 679 C CA . PHE A 1 86 ? -9.566 2.930 -18.335 1.00 65.56 86 PHE A CA 1
ATOM 680 C C . PHE A 1 86 ? -10.524 2.670 -17.174 1.00 65.56 86 PHE A C 1
ATOM 682 O O . PHE A 1 86 ? -10.548 3.422 -16.207 1.00 65.56 86 PHE A O 1
ATOM 689 N N . SER A 1 87 ? -11.338 1.618 -17.265 1.00 79.06 87 SER A N 1
ATOM 690 C CA . SER A 1 87 ? -12.050 1.107 -16.091 1.00 79.06 87 SER A CA 1
ATOM 691 C C . SER A 1 87 ? -11.048 0.337 -15.220 1.00 79.06 87 SER A C 1
ATOM 693 O O . SER A 1 87 ? -10.511 -0.677 -15.680 1.00 79.06 87 SER A O 1
ATOM 695 N N . PRO A 1 88 ? -10.774 0.775 -13.975 1.00 73.38 88 PRO A N 1
ATOM 696 C CA . PRO A 1 88 ? -9.866 0.070 -13.066 1.00 73.38 88 PRO A CA 1
ATOM 697 C C . PRO A 1 88 ? -10.295 -1.382 -12.794 1.00 73.38 88 PRO A C 1
ATOM 699 O O . PRO A 1 88 ? -9.455 -2.248 -12.562 1.00 73.38 88 PRO A O 1
ATOM 702 N N . GLU A 1 89 ? -11.593 -1.681 -12.898 1.00 78.38 89 GLU A N 1
ATOM 703 C CA . GLU A 1 89 ? -12.135 -3.040 -12.810 1.00 78.38 89 GLU A CA 1
ATOM 704 C C . GLU A 1 89 ? -11.608 -3.929 -13.933 1.00 78.38 89 GLU A C 1
ATOM 706 O O . GLU A 1 89 ? -11.160 -5.044 -13.672 1.00 78.38 89 GLU A O 1
ATOM 711 N N . VAL A 1 90 ? -11.606 -3.430 -15.173 1.00 75.62 90 VAL A N 1
ATOM 712 C CA . VAL A 1 90 ? -11.065 -4.165 -16.326 1.00 75.62 90 VAL A CA 1
ATOM 713 C C . VAL A 1 90 ? -9.566 -4.402 -16.140 1.00 75.62 90 VAL A C 1
ATOM 715 O O . VAL A 1 90 ? -9.061 -5.478 -16.457 1.00 75.62 90 VAL A O 1
ATOM 718 N N . MET A 1 91 ? -8.861 -3.434 -15.545 1.00 73.81 91 MET A N 1
ATOM 719 C CA . MET A 1 91 ? -7.419 -3.528 -15.311 1.00 73.81 91 MET A CA 1
ATOM 720 C C . MET A 1 91 ? -7.030 -4.603 -14.288 1.00 73.81 91 MET A C 1
ATOM 722 O O . MET A 1 91 ? -5.965 -5.214 -14.407 1.00 73.81 91 MET A O 1
ATOM 726 N N . SER A 1 92 ? -7.912 -4.909 -13.332 1.00 75.75 92 SER A N 1
ATOM 727 C CA . SER A 1 92 ? -7.693 -5.979 -12.348 1.00 75.75 92 SER A CA 1
ATOM 728 C C . SER A 1 92 ? -7.578 -7.380 -12.968 1.00 75.75 92 SER A C 1
ATOM 730 O O . SER A 1 92 ? -7.011 -8.277 -12.345 1.00 75.75 92 SER A O 1
ATOM 732 N N . GLY A 1 93 ? -8.066 -7.567 -14.201 1.00 83.19 93 GLY A N 1
ATOM 733 C CA . GLY A 1 93 ? -8.006 -8.838 -14.923 1.00 83.19 93 GLY A CA 1
ATOM 734 C C . GLY A 1 93 ? -6.681 -9.117 -15.638 1.00 83.19 93 GLY A C 1
ATOM 735 O O . GLY A 1 93 ? -6.443 -10.260 -16.025 1.00 83.19 93 GLY A O 1
ATOM 736 N N . PHE A 1 94 ? -5.812 -8.116 -15.818 1.00 90.50 94 PHE A N 1
ATOM 737 C CA . PHE A 1 94 ? -4.525 -8.316 -16.488 1.00 90.50 94 PHE A CA 1
ATOM 738 C C . PHE A 1 94 ? -3.443 -8.795 -15.519 1.00 90.50 94 PHE A C 1
ATOM 740 O O . PHE A 1 94 ? -3.393 -8.407 -14.346 1.00 90.50 94 PHE A O 1
ATOM 747 N N . ALA A 1 95 ? -2.518 -9.600 -16.046 1.00 94.81 95 ALA A N 1
ATOM 748 C CA . ALA A 1 95 ? -1.292 -9.933 -15.338 1.00 94.81 95 ALA A CA 1
ATOM 749 C C . ALA A 1 95 ? -0.507 -8.646 -14.995 1.00 94.81 95 ALA A C 1
ATOM 751 O O . ALA A 1 95 ? -0.540 -7.671 -15.755 1.00 94.81 95 ALA A O 1
ATOM 752 N N . PRO A 1 96 ? 0.193 -8.607 -13.850 1.00 96.56 96 PRO A N 1
ATOM 753 C CA . PRO A 1 96 ? 1.028 -7.467 -13.507 1.00 96.56 96 PRO A CA 1
ATOM 754 C C . PRO A 1 96 ? 2.229 -7.358 -14.450 1.00 96.56 96 PRO A C 1
ATOM 756 O O . PRO A 1 96 ? 2.741 -8.361 -14.952 1.00 96.56 96 PRO A O 1
ATOM 759 N N . VAL A 1 97 ? 2.710 -6.133 -14.651 1.00 96.81 97 VAL A N 1
ATOM 760 C CA . VAL A 1 97 ? 3.911 -5.850 -15.449 1.00 96.81 97 VAL A CA 1
ATOM 761 C C . VAL A 1 97 ? 5.053 -5.466 -14.523 1.00 96.81 97 VAL A C 1
ATOM 763 O O . VAL A 1 97 ? 4.862 -4.724 -13.563 1.00 96.81 97 VAL A O 1
ATOM 766 N N . GLY A 1 98 ? 6.247 -5.988 -14.792 1.00 97.00 98 GLY A N 1
ATOM 767 C CA . GLY A 1 98 ? 7.435 -5.680 -14.004 1.00 97.00 98 GLY A CA 1
ATOM 768 C C . GLY A 1 98 ? 7.924 -4.249 -14.236 1.00 97.00 98 GLY A C 1
ATOM 769 O O . GLY A 1 98 ? 7.750 -3.695 -15.318 1.00 97.00 98 GLY A O 1
ATOM 770 N N . ILE A 1 99 ? 8.577 -3.660 -13.238 1.00 96.19 99 ILE A N 1
ATOM 771 C CA . ILE A 1 99 ? 9.173 -2.320 -13.329 1.00 96.19 99 ILE A CA 1
ATOM 772 C C . ILE A 1 99 ? 10.685 -2.454 -13.179 1.00 96.19 99 ILE A C 1
ATOM 774 O O . ILE A 1 99 ? 11.178 -3.018 -12.203 1.00 96.19 99 ILE A O 1
ATOM 778 N N . THR A 1 100 ? 11.439 -1.954 -14.153 1.00 94.94 100 THR A N 1
ATOM 779 C CA . THR A 1 100 ? 12.901 -2.040 -14.143 1.00 94.94 100 THR A CA 1
ATOM 780 C C . THR A 1 100 ? 13.479 -1.181 -13.026 1.00 94.94 100 THR A C 1
ATOM 782 O O . THR A 1 100 ? 13.063 -0.048 -12.800 1.00 94.94 100 THR A O 1
ATOM 785 N N . ARG A 1 101 ? 14.482 -1.709 -12.323 1.00 89.56 101 ARG A N 1
ATOM 786 C CA . ARG A 1 101 ? 15.262 -0.938 -11.354 1.00 89.56 101 ARG A CA 1
ATOM 787 C C . ARG A 1 101 ? 16.500 -0.358 -12.043 1.00 89.56 101 ARG A C 1
ATOM 789 O O . ARG A 1 101 ? 17.264 -1.141 -12.616 1.00 89.56 101 ARG A O 1
ATOM 796 N N . PRO A 1 102 ? 16.759 0.962 -11.968 1.00 82.50 102 PRO A N 1
ATOM 797 C CA . PRO A 1 102 ? 17.985 1.513 -12.526 1.00 82.50 102 PRO A CA 1
ATOM 798 C C . PRO A 1 102 ? 19.199 0.939 -11.787 1.00 82.50 102 PRO A C 1
ATOM 800 O O . PRO A 1 102 ? 19.171 0.736 -10.569 1.00 82.50 102 PRO A O 1
ATOM 803 N N . LYS A 1 103 ? 20.289 0.667 -12.511 1.00 82.38 103 LYS A N 1
ATOM 804 C CA . LYS A 1 103 ? 21.518 0.151 -11.897 1.00 82.38 103 LYS A CA 1
ATOM 805 C C . LYS A 1 103 ? 22.044 1.166 -10.874 1.00 82.38 103 LYS A C 1
ATOM 807 O O . LYS A 1 103 ? 22.255 2.323 -11.213 1.00 82.38 103 LYS A O 1
ATOM 812 N N . GLY A 1 104 ? 22.254 0.724 -9.633 1.00 81.94 104 GLY A N 1
ATOM 813 C CA . GLY A 1 104 ? 22.759 1.571 -8.544 1.00 81.94 104 GLY A CA 1
ATOM 814 C C . GLY A 1 104 ? 21.710 2.445 -7.847 1.00 81.94 104 GLY A C 1
ATOM 815 O O . GLY A 1 104 ? 22.067 3.174 -6.930 1.00 81.94 104 GLY A O 1
ATOM 816 N N . VAL A 1 105 ? 20.429 2.361 -8.227 1.00 82.00 105 VAL A N 1
ATOM 817 C CA . VAL A 1 105 ? 19.350 3.119 -7.576 1.00 82.00 105 VAL A CA 1
ATOM 818 C C . VAL A 1 105 ? 18.499 2.190 -6.710 1.00 82.00 105 VAL A C 1
ATOM 820 O O . VAL A 1 105 ? 17.920 1.213 -7.190 1.00 82.00 105 VAL A O 1
ATOM 823 N N . MET A 1 106 ? 18.397 2.518 -5.422 1.00 82.12 106 MET A N 1
ATOM 824 C CA . MET A 1 106 ? 17.576 1.809 -4.436 1.00 82.12 106 MET A CA 1
ATOM 825 C C . MET A 1 106 ? 16.095 2.210 -4.577 1.00 82.12 106 MET A C 1
ATOM 827 O O . MET A 1 106 ? 15.596 3.025 -3.809 1.00 82.12 106 MET A O 1
ATOM 831 N N . ASN A 1 107 ? 15.394 1.676 -5.586 1.00 88.06 107 ASN A N 1
ATOM 832 C CA . ASN A 1 107 ? 13.987 2.025 -5.861 1.00 88.06 107 ASN A CA 1
ATOM 833 C C . ASN A 1 107 ? 13.000 0.843 -5.851 1.00 88.06 107 ASN A C 1
ATOM 835 O O . ASN A 1 107 ? 11.861 0.973 -6.296 1.00 88.06 107 ASN A O 1
ATOM 839 N N . CYS A 1 108 ? 13.401 -0.325 -5.354 1.00 93.06 108 CYS A N 1
ATOM 840 C CA . CYS A 1 108 ? 12.487 -1.471 -5.274 1.00 93.06 108 CYS A CA 1
ATOM 841 C C . CYS A 1 108 ? 11.272 -1.201 -4.362 1.00 93.06 108 CYS A C 1
ATOM 843 O O . CYS A 1 108 ? 10.195 -1.758 -4.591 1.00 93.06 108 CYS A O 1
ATOM 845 N N . TRP A 1 109 ? 11.414 -0.297 -3.382 1.00 93.62 109 TRP A N 1
ATOM 846 C CA . TRP A 1 109 ? 10.319 0.183 -2.535 1.00 93.62 109 TRP A CA 1
ATOM 847 C C . TRP A 1 109 ? 9.232 0.879 -3.368 1.00 93.62 109 TRP A C 1
ATOM 849 O O . TRP A 1 109 ? 8.061 0.514 -3.281 1.00 93.62 109 TRP A O 1
ATOM 859 N N . GLY A 1 110 ? 9.625 1.804 -4.251 1.00 93.62 110 GLY A N 1
ATOM 860 C CA . GLY A 1 110 ? 8.702 2.564 -5.093 1.00 93.62 110 GLY A CA 1
ATOM 861 C C . GLY A 1 110 ? 8.032 1.685 -6.145 1.00 93.62 110 GLY A C 1
ATOM 862 O O . GLY A 1 110 ? 6.829 1.791 -6.374 1.00 93.62 110 GLY A O 1
ATOM 863 N N . ASN A 1 111 ? 8.782 0.740 -6.718 1.00 95.31 111 ASN A N 1
ATOM 864 C CA . ASN A 1 111 ? 8.220 -0.265 -7.616 1.00 95.31 111 ASN A CA 1
ATOM 865 C C . ASN A 1 111 ? 7.130 -1.075 -6.898 1.00 95.31 111 ASN A C 1
ATOM 867 O O . ASN A 1 111 ? 6.004 -1.147 -7.378 1.00 95.31 111 ASN A O 1
ATOM 871 N N . SER A 1 112 ? 7.433 -1.629 -5.721 1.00 95.62 112 SER A N 1
ATOM 872 C CA . SER A 1 112 ? 6.486 -2.436 -4.935 1.00 95.62 112 SER A CA 1
ATOM 873 C C . SER A 1 112 ? 5.258 -1.640 -4.472 1.00 95.62 112 SER A C 1
ATOM 875 O O . SER A 1 112 ? 4.147 -2.175 -4.433 1.00 95.62 112 SER A O 1
ATOM 877 N N . LEU A 1 113 ? 5.431 -0.353 -4.168 1.00 95.50 113 LEU A N 1
ATOM 878 C CA . LEU A 1 113 ? 4.332 0.549 -3.837 1.00 95.50 113 LEU A CA 1
ATOM 879 C C . LEU A 1 113 ? 3.396 0.768 -5.030 1.00 95.50 113 LEU A C 1
ATOM 881 O O . LEU A 1 113 ? 2.187 0.597 -4.895 1.00 95.50 113 LEU A O 1
ATOM 885 N N . MET A 1 114 ? 3.938 1.064 -6.214 1.00 95.50 114 MET A N 1
ATOM 886 C CA . MET A 1 114 ? 3.128 1.254 -7.426 1.00 95.50 114 MET A CA 1
ATOM 887 C C . MET A 1 114 ? 2.358 -0.001 -7.816 1.00 95.50 114 MET A C 1
ATOM 889 O O . MET A 1 114 ? 1.193 0.079 -8.205 1.00 95.50 114 MET A O 1
ATOM 893 N N . GLN A 1 115 ? 2.984 -1.166 -7.655 1.00 95.06 115 GLN A N 1
ATOM 894 C CA . GLN A 1 115 ? 2.319 -2.457 -7.799 1.00 95.06 115 GLN A CA 1
ATOM 895 C C . GLN A 1 115 ? 1.112 -2.551 -6.852 1.00 95.06 115 GLN A C 1
ATOM 897 O O . GLN A 1 115 ? 0.038 -2.986 -7.243 1.00 95.06 115 GLN A O 1
ATOM 902 N N . THR A 1 116 ? 1.245 -2.093 -5.613 1.00 95.06 116 THR A N 1
ATOM 903 C CA . THR A 1 116 ? 0.154 -2.145 -4.630 1.00 95.06 116 THR A CA 1
ATOM 904 C C . THR A 1 116 ? -0.984 -1.194 -4.980 1.00 95.06 116 THR A C 1
ATOM 906 O O . THR A 1 116 ? -2.138 -1.610 -4.979 1.00 95.06 116 THR A O 1
ATOM 909 N N . ILE A 1 117 ? -0.658 0.045 -5.358 1.00 95.19 117 ILE A N 1
ATOM 910 C CA . ILE A 1 117 ? -1.639 1.065 -5.757 1.00 95.19 117 ILE A CA 1
ATOM 911 C C . ILE A 1 117 ? -2.470 0.580 -6.949 1.00 95.19 117 ILE A C 1
ATOM 913 O O . ILE A 1 117 ? -3.694 0.543 -6.879 1.00 95.19 117 ILE A O 1
ATOM 917 N N . THR A 1 118 ? -1.800 0.140 -8.015 1.00 95.00 118 THR A N 1
ATOM 918 C CA . THR A 1 118 ? -2.443 -0.315 -9.265 1.00 95.00 118 THR A CA 1
ATOM 919 C C . THR A 1 118 ? -3.211 -1.628 -9.110 1.00 95.00 118 THR A C 1
ATOM 921 O O . THR A 1 118 ? -4.016 -1.993 -9.964 1.00 95.00 118 THR A O 1
ATOM 924 N N . ASN A 1 119 ? -2.993 -2.350 -8.010 1.00 95.00 119 ASN A N 1
ATOM 925 C CA . ASN A 1 119 ? -3.744 -3.552 -7.686 1.00 95.00 119 ASN A CA 1
ATOM 926 C C . ASN A 1 119 ? -5.056 -3.270 -6.935 1.00 95.00 119 ASN A C 1
ATOM 928 O O . ASN A 1 119 ? -5.876 -4.178 -6.827 1.00 95.00 119 ASN A O 1
ATOM 932 N N . SER A 1 120 ? -5.273 -2.041 -6.455 1.00 94.19 120 SER A N 1
ATOM 933 C CA . SER A 1 120 ? -6.556 -1.595 -5.907 1.00 94.19 120 SER A CA 1
ATOM 934 C C . SER A 1 120 ? -7.331 -0.770 -6.940 1.00 94.19 120 SER A C 1
ATOM 936 O O . SER A 1 120 ? -6.941 0.365 -7.237 1.00 94.19 120 SER A O 1
ATOM 938 N N . PRO A 1 121 ? -8.458 -1.282 -7.472 1.00 92.88 121 PRO A N 1
ATOM 939 C CA . PRO A 1 121 ? -9.314 -0.511 -8.369 1.00 92.88 121 PRO A CA 1
ATOM 940 C C . PRO A 1 121 ? -9.886 0.757 -7.718 1.00 92.88 121 PRO A C 1
ATOM 942 O O . PRO A 1 121 ? -9.959 1.797 -8.374 1.00 92.88 121 PRO A O 1
ATOM 945 N N . ALA A 1 122 ? -10.270 0.688 -6.438 1.00 92.56 122 ALA A N 1
ATOM 946 C CA . ALA A 1 122 ? -10.891 1.798 -5.715 1.00 92.56 122 ALA A CA 1
ATOM 947 C C . ALA A 1 122 ? -9.891 2.931 -5.439 1.00 92.56 122 ALA A C 1
ATOM 949 O O . ALA A 1 122 ? -10.174 4.093 -5.755 1.00 92.56 122 ALA A O 1
ATOM 950 N N . LEU A 1 123 ? -8.697 2.601 -4.941 1.00 94.00 123 LEU A N 1
ATOM 951 C CA . LEU A 1 123 ? -7.623 3.573 -4.749 1.00 94.00 123 LEU A CA 1
ATOM 952 C C . LEU A 1 123 ? -7.147 4.156 -6.082 1.00 94.00 123 LEU A C 1
ATOM 954 O O . LEU A 1 123 ? -6.996 5.369 -6.210 1.00 94.00 123 LEU A O 1
ATOM 958 N N . THR A 1 124 ? -6.966 3.312 -7.101 1.00 95.50 124 THR A N 1
ATOM 959 C CA . THR A 1 124 ? -6.554 3.755 -8.440 1.00 95.50 124 THR A CA 1
ATOM 960 C C . THR A 1 124 ? -7.545 4.757 -9.025 1.00 95.50 124 THR A C 1
ATOM 962 O O . THR A 1 124 ? -7.132 5.820 -9.488 1.00 95.50 124 THR A O 1
ATOM 965 N N . ARG A 1 125 ? -8.851 4.466 -8.952 1.00 95.00 125 ARG A N 1
ATOM 966 C CA . ARG A 1 125 ? -9.904 5.413 -9.341 1.00 95.00 125 ARG A CA 1
ATOM 967 C C . ARG A 1 125 ? -9.792 6.715 -8.558 1.00 95.00 125 ARG A C 1
ATOM 969 O O . ARG A 1 125 ? -9.778 7.778 -9.159 1.00 95.00 125 ARG A O 1
ATOM 976 N N . SER A 1 126 ? -9.673 6.627 -7.236 1.00 95.19 126 SER A N 1
ATOM 977 C CA . SER A 1 126 ? -9.603 7.801 -6.362 1.00 95.19 126 SER A CA 1
ATOM 978 C C . SER A 1 126 ? -8.428 8.717 -6.715 1.00 95.19 126 SER A C 1
ATOM 980 O O . SER A 1 126 ? -8.580 9.937 -6.731 1.00 95.19 126 SER A O 1
ATOM 982 N N . ILE A 1 127 ? -7.271 8.142 -7.060 1.00 95.62 127 ILE A N 1
ATOM 983 C CA . ILE A 1 127 ? -6.106 8.899 -7.530 1.00 95.62 127 ILE A CA 1
ATOM 984 C C . ILE A 1 127 ? -6.382 9.544 -8.886 1.00 95.62 127 ILE A C 1
ATOM 986 O O . ILE A 1 127 ? -6.097 10.728 -9.049 1.00 95.62 127 ILE A O 1
ATOM 990 N N . LEU A 1 128 ? -6.928 8.799 -9.850 1.00 95.69 128 LEU A N 1
ATOM 991 C CA . LEU A 1 128 ? -7.208 9.304 -11.199 1.00 95.69 128 LEU A CA 1
ATOM 992 C C . LEU A 1 128 ? -8.279 10.404 -11.216 1.00 95.69 128 LEU A C 1
ATOM 994 O O . LEU A 1 128 ? -8.125 11.382 -11.944 1.00 95.69 128 LEU A O 1
ATOM 998 N N . ASP A 1 129 ? -9.309 10.279 -10.381 1.00 95.69 129 ASP A N 1
ATOM 999 C CA . ASP A 1 129 ? -10.420 11.233 -10.286 1.00 95.69 129 ASP A CA 1
ATOM 1000 C C . ASP A 1 129 ? -10.069 12.469 -9.437 1.00 95.69 129 ASP A C 1
ATOM 1002 O O . ASP A 1 129 ? -10.792 13.470 -9.448 1.00 95.69 129 ASP A O 1
ATOM 1006 N N . SER A 1 130 ? -8.961 12.430 -8.690 1.00 95.62 130 SER A N 1
ATOM 1007 C CA . SER A 1 130 ? -8.561 13.532 -7.820 1.00 95.62 130 SER A CA 1
ATOM 1008 C C . SER A 1 130 ? -8.171 14.781 -8.613 1.00 95.62 130 SER A C 1
ATOM 1010 O O . SER A 1 130 ? -7.318 14.760 -9.504 1.00 95.62 130 SER A O 1
ATOM 1012 N N . SER A 1 131 ? -8.730 15.926 -8.218 1.00 95.31 131 SER A N 1
ATOM 1013 C CA . SER A 1 131 ? -8.311 17.237 -8.720 1.00 95.31 131 SER A CA 1
ATOM 1014 C C . SER A 1 131 ? -7.051 17.777 -8.030 1.00 95.31 131 SER A C 1
ATOM 1016 O O . SER A 1 131 ? -6.622 18.890 -8.344 1.00 95.31 131 SER A O 1
ATOM 1018 N N . ASN A 1 132 ? -6.481 17.047 -7.063 1.00 93.56 132 ASN A N 1
ATOM 1019 C CA . ASN A 1 132 ? -5.318 17.496 -6.306 1.00 93.56 132 ASN A CA 1
ATOM 1020 C C . ASN A 1 132 ? -4.068 17.532 -7.213 1.00 93.56 132 ASN A C 1
ATOM 1022 O O . ASN A 1 132 ? -3.616 16.483 -7.681 1.00 93.56 132 ASN A O 1
ATOM 1026 N N . PRO A 1 133 ? -3.468 18.715 -7.466 1.00 91.62 133 PRO A N 1
ATOM 1027 C CA . PRO A 1 133 ? -2.304 18.827 -8.339 1.00 91.62 133 PRO A CA 1
ATOM 1028 C C . PRO A 1 133 ? -1.086 18.045 -7.833 1.00 91.62 133 PRO A C 1
ATOM 1030 O O . PRO A 1 133 ? -0.263 17.651 -8.662 1.00 91.62 133 PRO A O 1
ATOM 1033 N N . ASN A 1 134 ? -0.988 17.786 -6.525 1.00 91.88 134 ASN A N 1
ATOM 1034 C CA . ASN A 1 134 ? 0.102 17.011 -5.940 1.00 91.88 134 ASN A CA 1
ATOM 1035 C C . ASN A 1 134 ? 0.092 15.563 -6.438 1.00 91.88 134 ASN A C 1
ATOM 1037 O O . ASN A 1 134 ? 1.153 14.971 -6.566 1.00 91.88 134 ASN A O 1
ATOM 1041 N N . LEU A 1 135 ? -1.065 14.999 -6.800 1.00 93.88 135 LEU A N 1
ATOM 1042 C CA . LEU A 1 135 ? -1.177 13.605 -7.244 1.00 93.88 135 LEU A CA 1
ATOM 1043 C C . LEU A 1 135 ? -0.933 13.407 -8.747 1.00 93.88 135 LEU A C 1
ATOM 1045 O O . LEU A 1 135 ? -0.849 12.267 -9.203 1.00 93.88 135 LEU A O 1
ATOM 1049 N N . LYS A 1 136 ? -0.757 14.481 -9.530 1.00 93.06 136 LYS A N 1
ATOM 1050 C CA . LYS A 1 136 ? -0.534 14.391 -10.986 1.00 93.06 136 LYS A CA 1
ATOM 1051 C C . LYS A 1 136 ? 0.630 13.480 -11.398 1.00 93.06 136 LYS A C 1
ATOM 1053 O O . LYS A 1 136 ? 0.472 12.743 -12.371 1.00 93.06 136 LYS A O 1
ATOM 1058 N N . PRO A 1 137 ? 1.791 13.480 -10.712 1.00 92.81 137 PRO A N 1
ATOM 1059 C CA . PRO A 1 137 ? 2.858 12.538 -11.036 1.00 92.81 137 PRO A CA 1
ATOM 1060 C C . PRO A 1 137 ? 2.411 11.080 -10.879 1.00 92.81 137 PRO A C 1
ATOM 1062 O O . PRO A 1 137 ? 2.691 10.263 -11.751 1.00 92.81 137 PRO A O 1
ATOM 1065 N N . ILE A 1 138 ? 1.654 10.766 -9.823 1.00 94.81 138 ILE A N 1
ATOM 1066 C CA . ILE A 1 138 ? 1.144 9.413 -9.564 1.00 94.81 138 ILE A CA 1
ATOM 1067 C C . ILE A 1 138 ? 0.071 9.032 -10.592 1.00 94.81 138 ILE A C 1
ATOM 1069 O O . ILE A 1 138 ? 0.102 7.917 -11.106 1.00 94.81 138 ILE A O 1
ATOM 1073 N N . GLN A 1 139 ? -0.822 9.955 -10.966 1.00 94.88 139 GLN A N 1
ATOM 1074 C CA . GLN A 1 139 ? -1.804 9.747 -12.041 1.00 94.88 139 GLN A CA 1
ATOM 1075 C C . GLN A 1 139 ? -1.121 9.339 -13.357 1.00 94.88 139 GLN A C 1
ATOM 1077 O O . GLN A 1 139 ? -1.518 8.358 -13.987 1.00 94.88 139 GLN A O 1
ATOM 1082 N N . SER A 1 140 ? -0.048 10.040 -13.740 1.00 93.38 140 SER A N 1
ATOM 1083 C CA . SER A 1 140 ? 0.746 9.702 -14.928 1.00 93.38 140 SER A CA 1
ATOM 1084 C C . SER A 1 140 ? 1.380 8.312 -14.826 1.00 93.38 140 SER A C 1
ATOM 1086 O O . SER A 1 140 ? 1.358 7.555 -15.796 1.00 93.38 140 SER A O 1
ATOM 1088 N N . LEU A 1 141 ? 1.911 7.947 -13.653 1.00 94.19 141 LEU A N 1
ATOM 1089 C CA . LEU A 1 141 ? 2.485 6.618 -13.421 1.00 94.19 141 LEU A CA 1
ATOM 1090 C C . LEU A 1 141 ? 1.433 5.510 -13.536 1.00 94.19 141 LEU A C 1
ATOM 1092 O O . LEU A 1 141 ? 1.690 4.490 -14.169 1.00 94.19 141 LEU A O 1
ATOM 1096 N N . ILE A 1 142 ? 0.234 5.713 -12.991 1.00 95.44 142 ILE A N 1
ATOM 1097 C CA . ILE A 1 142 ? -0.883 4.773 -13.155 1.00 95.44 142 ILE A CA 1
ATOM 1098 C C . ILE A 1 142 ? -1.220 4.598 -14.642 1.00 95.44 142 ILE A C 1
ATOM 1100 O O . ILE A 1 142 ? -1.347 3.466 -15.108 1.00 95.44 142 ILE A O 1
ATOM 1104 N N . GLY A 1 143 ? -1.302 5.694 -15.404 1.00 93.62 143 GLY A N 1
ATOM 1105 C CA . GLY A 1 143 ? -1.568 5.651 -16.845 1.00 93.62 143 GLY A CA 1
ATOM 1106 C C . GLY A 1 143 ? -0.524 4.844 -17.625 1.00 93.62 143 GLY A C 1
ATOM 1107 O O . GLY A 1 143 ? -0.884 3.954 -18.397 1.00 93.62 143 GLY A O 1
ATOM 1108 N N . ILE A 1 144 ? 0.766 5.095 -17.373 1.00 93.88 144 ILE A N 1
ATOM 1109 C CA . ILE A 1 144 ? 1.879 4.346 -17.984 1.00 93.88 144 ILE A CA 1
ATOM 1110 C C . ILE A 1 144 ? 1.792 2.859 -17.622 1.00 93.88 144 ILE A C 1
ATOM 1112 O O . ILE A 1 144 ? 1.936 1.996 -18.490 1.00 93.88 144 ILE A O 1
ATOM 1116 N N . TYR A 1 145 ? 1.533 2.552 -16.348 1.00 95.25 145 TYR A N 1
ATOM 1117 C CA . TYR A 1 145 ? 1.433 1.176 -15.875 1.00 95.25 145 TYR A CA 1
ATOM 1118 C C . TYR A 1 145 ? 0.277 0.426 -16.548 1.00 95.25 145 TYR A C 1
ATOM 1120 O O . TYR A 1 145 ? 0.472 -0.667 -17.078 1.00 95.25 145 TYR A O 1
ATOM 1128 N N . HIS A 1 146 ? -0.909 1.033 -16.607 1.00 94.00 146 HIS A N 1
ATOM 1129 C CA . HIS A 1 146 ? -2.070 0.440 -17.267 1.00 94.00 146 HIS A CA 1
ATOM 1130 C C . HIS A 1 146 ? -1.855 0.233 -18.768 1.00 94.00 146 HIS A C 1
ATOM 1132 O O . HIS A 1 146 ? -2.209 -0.821 -19.299 1.00 94.00 146 HIS A O 1
ATOM 1138 N N . GLN A 1 147 ? -1.238 1.196 -19.457 1.00 93.06 147 GLN A N 1
ATOM 1139 C CA . GLN A 1 147 ? -0.905 1.043 -20.872 1.00 93.06 147 GLN A CA 1
ATOM 1140 C C . GLN A 1 147 ? 0.026 -0.157 -21.100 1.00 93.06 147 GLN A C 1
ATOM 1142 O O . GLN A 1 147 ? -0.189 -0.931 -22.037 1.00 93.06 147 GLN A O 1
ATOM 1147 N N . ALA A 1 148 ? 1.021 -0.341 -20.228 1.00 94.06 148 ALA A N 1
ATOM 1148 C CA . ALA A 1 148 ? 1.942 -1.470 -20.294 1.00 94.06 148 ALA A CA 1
ATOM 1149 C C . ALA A 1 148 ? 1.253 -2.813 -19.994 1.00 94.06 148 ALA A C 1
ATOM 1151 O O . ALA A 1 148 ? 1.586 -3.816 -20.620 1.00 94.06 148 ALA A O 1
ATOM 1152 N N . GLN A 1 149 ? 0.270 -2.849 -19.086 1.00 92.81 149 GLN A N 1
ATOM 1153 C CA . GLN A 1 149 ? -0.527 -4.058 -18.835 1.00 92.81 149 GLN A CA 1
ATOM 1154 C C . GLN A 1 149 ? -1.379 -4.469 -20.040 1.00 92.81 149 GLN A C 1
ATOM 1156 O O . GLN A 1 149 ? -1.504 -5.659 -20.322 1.00 92.81 149 GLN A O 1
ATOM 1161 N N . GLN A 1 150 ? -1.956 -3.499 -20.755 1.00 91.81 150 GLN A N 1
ATOM 1162 C CA . GLN A 1 150 ? -2.770 -3.762 -21.946 1.00 91.81 150 GLN A CA 1
ATOM 1163 C C . GLN A 1 150 ? -1.922 -4.194 -23.145 1.00 91.81 150 GLN A C 1
ATOM 1165 O O . GLN A 1 150 ? -2.345 -5.040 -23.929 1.00 91.81 150 GLN A O 1
ATOM 1170 N N . ASN A 1 151 ? -0.726 -3.618 -23.284 1.00 93.12 151 ASN A N 1
ATOM 1171 C CA . ASN A 1 151 ? 0.183 -3.866 -24.400 1.00 93.12 151 ASN A CA 1
ATOM 1172 C C . ASN A 1 151 ? 1.566 -4.275 -23.873 1.00 93.12 151 ASN A C 1
ATOM 1174 O O . ASN A 1 151 ? 2.507 -3.478 -23.933 1.00 93.12 151 ASN A O 1
ATOM 1178 N N . PRO A 1 152 ? 1.712 -5.498 -23.336 1.00 90.31 152 PRO A N 1
ATOM 1179 C CA . PRO A 1 152 ? 2.952 -5.926 -22.707 1.00 90.31 152 PRO A CA 1
ATOM 1180 C C . PRO A 1 152 ? 4.068 -6.068 -23.748 1.00 90.31 152 PRO A C 1
ATOM 1182 O O . PRO A 1 152 ? 4.144 -7.054 -24.478 1.00 90.31 152 PRO A O 1
ATOM 1185 N N . SER A 1 153 ? 4.961 -5.079 -23.799 1.00 92.19 153 SER A N 1
ATOM 1186 C CA . SER A 1 153 ? 6.166 -5.080 -24.643 1.00 92.19 153 SER A CA 1
ATOM 1187 C C . SER A 1 153 ? 7.452 -5.376 -23.863 1.00 92.19 153 SER A C 1
ATOM 1189 O O . SER A 1 153 ? 8.541 -5.360 -24.432 1.00 92.19 153 SER A O 1
ATOM 1191 N N . GLY A 1 154 ? 7.341 -5.613 -22.555 1.00 92.88 154 GLY A N 1
ATOM 1192 C CA . GLY A 1 154 ? 8.465 -5.777 -21.638 1.00 92.88 154 GLY A CA 1
ATOM 1193 C C . GLY A 1 154 ? 8.214 -5.077 -20.300 1.00 92.88 154 GLY A C 1
ATOM 1194 O O . GLY A 1 154 ? 7.106 -4.591 -20.060 1.00 92.88 154 GLY A O 1
ATOM 1195 N N . PRO A 1 155 ? 9.217 -5.045 -19.407 1.00 93.50 155 PRO A N 1
ATOM 1196 C CA . PRO A 1 155 ? 9.115 -4.295 -18.166 1.00 93.50 155 PRO A CA 1
ATOM 1197 C C . PRO A 1 155 ? 9.091 -2.787 -18.436 1.00 93.50 155 PRO A C 1
ATOM 1199 O O . PRO A 1 155 ? 9.701 -2.301 -19.389 1.00 93.50 155 PRO A O 1
ATOM 1202 N N . ILE A 1 156 ? 8.421 -2.044 -17.559 1.00 94.06 156 ILE A N 1
ATOM 1203 C CA . ILE A 1 156 ? 8.397 -0.581 -17.602 1.00 94.06 156 ILE A CA 1
ATOM 1204 C C . ILE A 1 156 ? 9.805 -0.050 -17.300 1.00 94.06 156 ILE A C 1
ATOM 1206 O O . ILE A 1 156 ? 10.546 -0.632 -16.498 1.00 94.06 156 ILE A O 1
ATOM 1210 N N . ASP A 1 157 ? 10.183 1.038 -17.968 1.00 91.69 157 ASP A N 1
ATOM 1211 C CA . ASP A 1 157 ? 11.499 1.653 -17.831 1.00 91.69 157 ASP A CA 1
ATOM 1212 C C . ASP A 1 157 ? 11.767 2.191 -16.413 1.00 91.69 157 ASP A C 1
ATOM 1214 O O . ASP A 1 157 ? 10.868 2.541 -15.650 1.00 91.69 157 ASP A O 1
ATOM 1218 N N . ALA A 1 158 ? 13.050 2.277 -16.078 1.00 79.94 158 ALA A N 1
ATOM 1219 C CA . ALA A 1 158 ? 13.559 2.663 -14.775 1.00 79.94 158 ALA A CA 1
ATOM 1220 C C . ALA A 1 158 ? 13.237 4.118 -14.368 1.00 79.94 158 ALA A C 1
ATOM 1222 O O . ALA A 1 158 ? 13.177 4.425 -13.172 1.00 79.94 158 ALA A O 1
ATOM 1223 N N . SER A 1 159 ? 12.998 5.007 -15.340 1.00 80.69 159 SER A N 1
ATOM 1224 C CA . SER A 1 159 ? 12.537 6.388 -15.119 1.00 80.69 159 SER A CA 1
ATOM 1225 C C . SER A 1 159 ? 11.211 6.460 -14.352 1.00 80.69 159 SER A C 1
ATOM 1227 O O . SER A 1 159 ? 11.005 7.384 -13.565 1.00 80.69 159 SER A O 1
ATOM 1229 N N . PHE A 1 160 ? 10.360 5.437 -14.482 1.00 83.69 160 PHE A N 1
ATOM 1230 C CA . PHE A 1 160 ? 9.107 5.293 -13.739 1.00 83.69 160 PHE A CA 1
ATOM 1231 C C . PHE A 1 160 ? 9.313 5.408 -12.227 1.00 83.69 160 PHE A C 1
ATOM 1233 O O . PHE A 1 160 ? 8.614 6.139 -11.526 1.00 83.69 160 PHE A O 1
ATOM 1240 N N . GLY A 1 161 ? 10.340 4.723 -11.730 1.00 78.94 161 GLY A N 1
ATOM 1241 C CA . GLY A 1 161 ? 10.686 4.725 -10.323 1.00 78.94 161 GLY A CA 1
ATOM 1242 C C . GLY A 1 161 ? 11.176 6.078 -9.807 1.00 78.94 161 GLY A C 1
ATOM 1243 O O . GLY A 1 161 ? 10.874 6.463 -8.679 1.00 78.94 161 GLY A O 1
ATOM 1244 N N . GLN A 1 162 ? 11.901 6.820 -10.646 1.00 82.50 162 GLN A N 1
ATOM 1245 C CA . GLN A 1 162 ? 12.447 8.127 -10.284 1.00 82.50 162 GLN A CA 1
ATOM 1246 C C . GLN A 1 162 ? 11.348 9.172 -10.094 1.00 82.50 162 GLN A C 1
ATOM 1248 O O . GLN A 1 162 ? 11.453 9.987 -9.184 1.00 82.50 162 GLN A O 1
ATOM 1253 N N . ILE A 1 163 ? 10.281 9.123 -10.895 1.00 87.12 163 ILE A N 1
ATOM 1254 C CA . ILE A 1 163 ? 9.143 10.043 -10.761 1.00 87.12 163 ILE A CA 1
ATOM 1255 C C . ILE A 1 163 ? 8.480 9.878 -9.391 1.00 87.12 163 ILE A C 1
ATOM 1257 O O . ILE A 1 163 ? 8.258 10.873 -8.703 1.00 87.12 163 ILE A O 1
ATOM 1261 N N . LEU A 1 164 ? 8.209 8.636 -8.968 1.00 87.75 164 LEU A N 1
ATOM 1262 C CA . LEU A 1 164 ? 7.623 8.382 -7.650 1.00 87.75 164 LEU A CA 1
ATOM 1263 C C . LEU A 1 164 ? 8.565 8.822 -6.527 1.00 87.75 164 LEU A C 1
ATOM 1265 O O . LEU A 1 164 ? 8.124 9.422 -5.553 1.00 87.75 164 LEU A O 1
ATOM 1269 N N . ARG A 1 165 ? 9.865 8.557 -6.676 1.00 85.31 165 ARG A N 1
ATOM 1270 C CA . ARG A 1 165 ? 10.877 8.982 -5.709 1.00 85.31 165 ARG A CA 1
ATOM 1271 C C . ARG A 1 165 ? 10.906 10.500 -5.556 1.00 85.31 165 ARG A C 1
ATOM 1273 O O . ARG A 1 165 ? 10.840 10.972 -4.432 1.00 85.31 165 ARG A O 1
ATOM 1280 N N . LEU A 1 166 ? 10.962 11.247 -6.660 1.00 86.12 166 LEU A N 1
ATOM 1281 C CA . LEU A 1 166 ? 10.953 12.714 -6.652 1.00 86.12 166 LEU A CA 1
ATOM 1282 C C . LEU A 1 166 ? 9.667 13.271 -6.041 1.00 86.12 166 LEU A C 1
ATOM 1284 O O . LEU A 1 166 ? 9.718 14.239 -5.286 1.00 86.12 166 LEU A O 1
ATOM 1288 N N . TRP A 1 167 ? 8.527 12.647 -6.344 1.00 90.19 167 TRP A N 1
ATOM 1289 C CA . TRP A 1 167 ? 7.260 12.998 -5.717 1.00 90.19 167 TRP A CA 1
ATOM 1290 C C . TRP A 1 167 ? 7.315 12.789 -4.199 1.00 90.19 167 TRP A C 1
ATOM 1292 O O . TRP A 1 167 ? 7.047 13.727 -3.451 1.00 90.19 167 TRP A O 1
ATOM 1302 N N . ALA A 1 168 ? 7.750 11.610 -3.747 1.00 86.81 168 ALA A N 1
ATOM 1303 C CA . ALA A 1 168 ? 7.872 11.291 -2.328 1.00 86.81 168 ALA A CA 1
ATOM 1304 C C . ALA A 1 168 ? 8.831 12.255 -1.612 1.00 86.81 168 ALA A C 1
ATOM 1306 O O . ALA A 1 168 ? 8.478 12.767 -0.558 1.00 86.81 168 ALA A O 1
ATOM 1307 N N . SER A 1 169 ? 9.978 12.594 -2.220 1.00 84.44 169 SER A N 1
ATOM 1308 C CA . SER A 1 169 ? 10.911 13.603 -1.688 1.00 84.44 169 SER A CA 1
ATOM 1309 C C . SER A 1 169 ? 10.294 14.990 -1.541 1.00 84.44 169 SER A C 1
ATOM 1311 O O . SER A 1 169 ? 10.755 15.776 -0.724 1.00 84.44 169 SER A O 1
ATOM 1313 N N . SER A 1 170 ? 9.337 15.339 -2.404 1.00 83.69 170 SER A N 1
ATOM 1314 C CA . SER A 1 170 ? 8.671 16.644 -2.357 1.00 83.69 170 SER A CA 1
ATOM 1315 C C . SER A 1 170 ? 7.526 16.679 -1.347 1.00 83.69 170 SER A C 1
ATOM 1317 O O . SER A 1 170 ? 7.222 17.744 -0.815 1.00 83.69 170 SER A O 1
ATOM 1319 N N . ALA A 1 171 ? 6.909 15.524 -1.086 1.00 79.00 171 ALA A N 1
ATOM 1320 C CA . ALA A 1 171 ? 5.850 15.366 -0.099 1.00 79.00 171 ALA A CA 1
ATOM 1321 C C . ALA A 1 171 ? 6.420 15.236 1.325 1.00 79.00 171 ALA A C 1
ATOM 1323 O O . ALA A 1 171 ? 5.867 15.806 2.263 1.00 79.00 171 ALA A O 1
ATOM 1324 N N . SER A 1 172 ? 7.553 14.542 1.493 1.00 74.38 172 SER A N 1
ATOM 1325 C CA . SER A 1 172 ? 8.206 14.366 2.789 1.00 74.38 172 SER A CA 1
ATOM 1326 C C . SER A 1 172 ? 9.277 15.437 3.040 1.00 74.38 172 SER A C 1
ATOM 1328 O O . SER A 1 172 ? 10.138 15.713 2.212 1.00 74.38 172 SER A O 1
ATOM 1330 N N . ASN A 1 173 ? 9.286 16.033 4.237 1.00 67.62 173 ASN A N 1
ATOM 1331 C CA . ASN A 1 173 ? 10.350 16.968 4.642 1.00 67.62 173 ASN A CA 1
ATOM 1332 C C . ASN A 1 173 ? 11.683 16.266 4.986 1.00 67.62 173 ASN A C 1
ATOM 1334 O O . ASN A 1 173 ? 12.672 16.937 5.273 1.00 67.62 173 ASN A O 1
ATOM 1338 N N . ASN A 1 174 ? 11.711 14.930 4.989 1.00 62.62 174 ASN A N 1
ATOM 1339 C CA . ASN A 1 174 ? 12.860 14.110 5.359 1.00 62.62 174 ASN A CA 1
ATOM 1340 C C . ASN A 1 174 ? 13.084 13.066 4.272 1.00 62.62 174 ASN A C 1
ATOM 1342 O O . ASN A 1 174 ? 12.364 12.074 4.220 1.00 62.62 174 ASN A O 1
ATOM 1346 N N . PHE A 1 175 ? 14.083 13.294 3.426 1.00 58.28 175 PHE A N 1
ATOM 1347 C CA . PHE A 1 175 ? 14.407 12.370 2.352 1.00 58.28 175 PHE A CA 1
ATOM 1348 C C . PHE A 1 175 ? 15.609 11.502 2.707 1.00 58.28 175 PHE A C 1
ATOM 1350 O O . PHE A 1 175 ? 16.674 12.014 3.067 1.00 58.28 175 PHE A O 1
ATOM 1357 N N . SER A 1 176 ? 15.457 10.191 2.554 1.00 66.69 176 SER A N 1
ATOM 1358 C CA . SER A 1 176 ? 16.552 9.233 2.661 1.00 66.69 176 SER A CA 1
ATOM 1359 C C . SER A 1 176 ? 16.762 8.475 1.342 1.00 66.69 176 SER A C 1
ATOM 1361 O O . SER A 1 176 ? 16.039 8.634 0.358 1.00 66.69 176 SER A O 1
ATOM 1363 N N . SER A 1 177 ? 17.820 7.666 1.258 1.00 67.06 177 SER A N 1
ATOM 1364 C CA . SER A 1 177 ? 18.074 6.845 0.067 1.00 67.06 177 SER A CA 1
ATOM 1365 C C . SER A 1 177 ? 17.057 5.706 -0.103 1.00 67.06 177 SER A C 1
ATOM 1367 O O . SER A 1 177 ? 16.923 5.202 -1.221 1.00 67.06 177 SER A O 1
ATOM 1369 N N . GLN A 1 178 ? 16.338 5.329 0.962 1.00 71.94 178 GLN A N 1
ATOM 1370 C CA . GLN A 1 178 ? 15.267 4.334 0.966 1.00 71.94 178 GLN A CA 1
ATOM 1371 C C . GLN A 1 178 ? 14.091 4.824 1.817 1.00 71.94 178 GLN A C 1
ATOM 1373 O O . GLN A 1 178 ? 14.184 4.866 3.038 1.00 71.94 178 GLN A O 1
ATOM 1378 N N . GLU A 1 179 ? 12.969 5.141 1.178 1.00 84.25 179 GLU A N 1
ATOM 1379 C CA . GLU A 1 179 ? 11.734 5.459 1.899 1.00 84.25 179 GLU A CA 1
ATOM 1380 C C . GLU A 1 179 ? 11.011 4.172 2.323 1.00 84.25 179 GLU A C 1
ATOM 1382 O O . GLU A 1 179 ? 11.102 3.151 1.633 1.00 84.25 179 GLU A O 1
ATOM 1387 N N . ASP A 1 180 ? 10.270 4.212 3.437 1.00 90.31 180 ASP A N 1
ATOM 1388 C CA . ASP A 1 180 ? 9.324 3.143 3.781 1.00 90.31 180 ASP A CA 1
ATOM 1389 C C . ASP A 1 180 ? 8.094 3.269 2.861 1.00 90.31 180 ASP A C 1
ATOM 1391 O O . ASP A 1 180 ? 7.381 4.277 2.933 1.00 90.31 180 ASP A O 1
ATOM 1395 N N . PRO A 1 181 ? 7.796 2.267 2.007 1.00 92.00 181 PRO A N 1
ATOM 1396 C CA . PRO A 1 181 ? 6.627 2.305 1.134 1.00 92.00 181 PRO A CA 1
ATOM 1397 C C . PRO A 1 181 ? 5.316 2.600 1.862 1.00 92.00 181 PRO A C 1
ATOM 1399 O O . PRO A 1 181 ? 4.423 3.192 1.265 1.00 92.00 181 PRO A O 1
ATOM 1402 N N . ALA A 1 182 ? 5.177 2.176 3.121 1.00 92.00 182 ALA A N 1
ATOM 1403 C CA . ALA A 1 182 ? 3.955 2.377 3.887 1.00 92.00 182 ALA A CA 1
ATOM 1404 C C . ALA A 1 182 ? 3.766 3.846 4.286 1.00 92.00 182 ALA A C 1
ATOM 1406 O O . ALA A 1 182 ? 2.633 4.316 4.359 1.00 92.00 182 ALA A O 1
ATOM 1407 N N . ASP A 1 183 ? 4.858 4.579 4.503 1.00 91.25 183 ASP A N 1
ATOM 1408 C CA . ASP A 1 183 ? 4.800 5.998 4.849 1.00 91.25 183 ASP A CA 1
ATOM 1409 C C . ASP A 1 183 ? 4.502 6.828 3.594 1.00 91.25 183 ASP A C 1
ATOM 1411 O O . ASP A 1 183 ? 3.617 7.676 3.607 1.00 91.25 183 ASP A O 1
ATOM 1415 N N . VAL A 1 184 ? 5.110 6.484 2.453 1.00 92.62 184 VAL A N 1
ATOM 1416 C CA . VAL A 1 184 ? 4.752 7.090 1.158 1.00 92.62 184 VAL A CA 1
ATOM 1417 C C . VAL A 1 184 ? 3.297 6.775 0.779 1.00 92.62 184 VAL A C 1
ATOM 1419 O O . VAL A 1 184 ? 2.589 7.641 0.272 1.00 92.62 184 VAL A O 1
ATOM 1422 N N . PHE A 1 185 ? 2.814 5.559 1.055 1.00 93.88 185 PHE A N 1
ATOM 1423 C CA . PHE A 1 185 ? 1.403 5.202 0.877 1.00 93.88 185 PHE A CA 1
ATOM 1424 C C . PHE A 1 185 ? 0.480 6.048 1.767 1.00 93.88 185 PHE A C 1
ATOM 1426 O O . PHE A 1 185 ? -0.561 6.510 1.303 1.00 93.88 185 PHE A O 1
ATOM 1433 N N . ALA A 1 186 ? 0.865 6.285 3.025 1.00 91.81 186 ALA A N 1
ATOM 1434 C CA . ALA A 1 186 ? 0.116 7.140 3.939 1.00 91.81 186 ALA A CA 1
ATOM 1435 C C . ALA A 1 186 ? -0.001 8.583 3.436 1.00 91.81 186 ALA A C 1
ATOM 1437 O O . ALA A 1 186 ? -1.091 9.148 3.500 1.00 91.81 186 ALA A O 1
ATOM 1438 N N . GLU A 1 187 ? 1.074 9.146 2.880 1.00 92.81 187 GLU A N 1
ATOM 1439 C CA . GLU A 1 187 ? 1.037 10.480 2.269 1.00 92.81 187 GLU A CA 1
ATOM 1440 C C . GLU A 1 187 ? 0.067 10.532 1.079 1.00 92.81 187 GLU A C 1
ATOM 1442 O O . GLU A 1 187 ? -0.710 11.474 0.951 1.00 92.81 187 GLU A O 1
ATOM 1447 N N . ILE A 1 188 ? 0.017 9.485 0.244 1.00 93.56 188 ILE A N 1
ATOM 1448 C CA . ILE A 1 188 ? -0.965 9.400 -0.854 1.00 93.56 188 ILE A CA 1
ATOM 1449 C C . ILE A 1 188 ? -2.396 9.420 -0.306 1.00 93.56 188 ILE A C 1
ATOM 1451 O O . ILE A 1 188 ? -3.241 10.156 -0.818 1.00 93.56 188 ILE A O 1
ATOM 1455 N N . LEU A 1 189 ? -2.678 8.641 0.742 1.00 93.31 189 LEU A N 1
ATOM 1456 C CA . LEU A 1 189 ? -3.999 8.633 1.375 1.00 93.31 189 LEU A CA 1
ATOM 1457 C C . LEU A 1 189 ? -4.348 9.980 2.015 1.00 93.31 189 LEU A C 1
ATOM 1459 O O . LEU A 1 189 ? -5.505 10.400 1.958 1.00 93.31 189 LEU A O 1
ATOM 1463 N N . PHE A 1 190 ? -3.368 10.672 2.596 1.00 92.12 190 PHE A N 1
ATOM 1464 C CA . PHE A 1 190 ? -3.555 12.008 3.153 1.00 92.12 190 PHE A CA 1
ATOM 1465 C C . PHE A 1 190 ? -3.901 13.031 2.063 1.00 92.12 190 PHE A C 1
ATOM 1467 O O . PHE A 1 190 ? -4.893 13.748 2.190 1.00 92.12 190 PHE A O 1
ATOM 1474 N N . GLU A 1 191 ? -3.165 13.033 0.950 1.00 92.25 191 GLU A N 1
ATOM 1475 C CA . GLU A 1 191 ? -3.424 13.895 -0.214 1.00 92.25 191 GLU A CA 1
ATOM 1476 C C . GLU A 1 191 ? -4.786 13.618 -0.880 1.00 92.25 191 GLU A C 1
ATOM 1478 O O . GLU A 1 191 ? -5.359 14.499 -1.530 1.00 92.25 191 GLU A O 1
ATOM 1483 N N . LEU A 1 192 ? -5.326 12.406 -0.712 1.00 92.62 192 LEU A N 1
ATOM 1484 C CA . LEU A 1 192 ? -6.679 12.029 -1.131 1.00 92.62 192 LEU A CA 1
ATOM 1485 C C . LEU A 1 192 ? -7.766 12.375 -0.101 1.00 92.62 192 LEU A C 1
ATOM 1487 O O . LEU A 1 192 ? -8.950 12.304 -0.429 1.00 92.62 192 LEU A O 1
ATOM 1491 N N . GLY A 1 193 ? -7.401 12.703 1.141 1.00 91.81 193 GLY A N 1
ATOM 1492 C CA . GLY A 1 193 ? -8.349 12.804 2.253 1.00 91.81 193 GLY A CA 1
ATOM 1493 C C . GLY A 1 193 ? -9.013 11.465 2.607 1.00 91.81 193 GLY A C 1
ATOM 1494 O O . GLY A 1 193 ? -10.126 11.453 3.127 1.00 91.81 193 GLY A O 1
ATOM 1495 N N . GLN A 1 194 ? -8.354 10.341 2.306 1.00 90.31 194 GLN A N 1
ATOM 1496 C CA . GLN A 1 194 ? -8.864 8.972 2.467 1.00 90.31 194 GLN A CA 1
ATOM 1497 C C . GLN A 1 194 ? -8.258 8.239 3.675 1.00 90.31 194 GLN A C 1
ATOM 1499 O O . GLN A 1 194 ? -8.129 7.016 3.676 1.00 90.31 194 GLN A O 1
ATOM 1504 N N . THR A 1 195 ? -7.890 8.967 4.731 1.00 91.75 195 THR A N 1
ATOM 1505 C CA . THR A 1 195 ? -7.449 8.349 5.988 1.00 91.75 195 THR A CA 1
ATOM 1506 C C . THR A 1 195 ? -8.618 7.683 6.716 1.00 91.75 195 THR A C 1
ATOM 1508 O O . THR A 1 195 ? -9.776 8.106 6.638 1.00 91.75 195 THR A O 1
ATOM 1511 N N . TYR A 1 196 ? -8.328 6.619 7.462 1.00 92.56 196 TYR A N 1
ATOM 1512 C CA . TYR A 1 196 ? -9.313 5.966 8.310 1.00 92.56 196 TYR A CA 1
ATOM 1513 C C . TYR A 1 196 ? -9.712 6.898 9.431 1.00 92.56 196 TYR A C 1
ATOM 1515 O O . TYR A 1 196 ? -8.865 7.371 10.180 1.00 92.56 196 TYR A O 1
ATOM 1523 N N . THR A 1 197 ? -11.014 7.117 9.583 1.00 93.31 197 THR A N 1
ATOM 1524 C CA . THR A 1 197 ? -11.545 7.828 10.742 1.00 93.31 197 THR A CA 1
ATOM 1525 C C . THR A 1 197 ? -12.095 6.817 11.736 1.00 93.31 197 THR A C 1
ATOM 1527 O O . THR A 1 197 ? -13.106 6.152 11.489 1.00 93.31 197 THR A O 1
ATOM 1530 N N . PHE A 1 198 ? -11.428 6.718 12.878 1.00 93.88 198 PHE A N 1
ATOM 1531 C CA . PHE A 1 198 ? -11.858 5.936 14.023 1.00 93.88 198 PHE A CA 1
ATOM 1532 C C . PHE A 1 198 ? -12.582 6.829 15.025 1.00 93.88 198 PHE A C 1
ATOM 1534 O O . PHE A 1 198 ? -12.140 7.939 15.317 1.00 93.88 198 PHE A O 1
ATOM 1541 N N . GLN A 1 199 ? -13.669 6.329 15.603 1.00 94.81 199 GLN A N 1
ATOM 1542 C CA . GLN A 1 199 ? -14.157 6.836 16.877 1.00 94.81 199 GLN A CA 1
ATOM 1543 C C . GLN A 1 199 ? -13.426 6.092 17.988 1.00 94.81 199 GLN A C 1
ATOM 1545 O O . GLN A 1 199 ? -13.547 4.875 18.128 1.00 94.81 199 GLN A O 1
ATOM 1550 N N . GLN A 1 200 ? -12.661 6.845 18.767 1.00 93.56 200 GLN A N 1
ATOM 1551 C CA . GLN A 1 200 ? -12.030 6.364 19.979 1.00 93.56 200 GLN A CA 1
ATOM 1552 C C . GLN A 1 200 ? -12.962 6.609 21.162 1.00 93.56 200 GLN A C 1
ATOM 1554 O O . GLN A 1 200 ? -13.288 7.756 21.460 1.00 93.56 200 GLN A O 1
ATOM 1559 N N . GLU A 1 201 ? -13.337 5.544 21.864 1.00 92.19 201 GLU A N 1
ATOM 1560 C CA . GLU A 1 201 ? -14.100 5.582 23.111 1.00 92.19 201 GLU A CA 1
ATOM 1561 C C . GLU A 1 201 ? -13.161 5.313 24.296 1.00 92.19 201 GLU A C 1
ATOM 1563 O O . GLU A 1 201 ? -12.384 4.356 24.289 1.00 92.19 201 GLU A O 1
ATOM 1568 N N . LEU A 1 202 ? -13.222 6.172 25.316 1.00 90.38 202 LEU A N 1
ATOM 1569 C CA . LEU A 1 202 ? -12.548 5.996 26.602 1.00 90.38 202 LEU A CA 1
ATOM 1570 C C . LEU A 1 202 ? -13.594 5.609 27.647 1.00 90.38 202 LEU A C 1
ATOM 1572 O O . LEU A 1 202 ? -14.466 6.413 27.992 1.00 90.38 202 LEU A O 1
ATOM 1576 N N . ILE A 1 203 ? -13.513 4.373 28.131 1.00 88.56 203 ILE A N 1
ATOM 1577 C CA . ILE A 1 203 ? -14.472 3.779 29.061 1.00 88.56 203 ILE A CA 1
ATOM 1578 C C . ILE A 1 203 ? -13.836 3.752 30.450 1.00 88.56 203 ILE A C 1
ATOM 1580 O O . ILE A 1 203 ? -12.898 2.995 30.697 1.00 88.56 203 ILE A O 1
ATOM 1584 N N . TYR A 1 204 ? -14.356 4.583 31.349 1.00 87.94 204 TYR A N 1
ATOM 1585 C CA . TYR A 1 204 ? -13.970 4.622 32.758 1.00 87.94 204 TYR A CA 1
ATOM 1586 C C . TYR A 1 204 ? -14.976 3.808 33.588 1.00 87.94 204 TYR A C 1
ATOM 1588 O O . TYR A 1 204 ? -16.167 3.878 33.281 1.00 87.94 204 TYR A O 1
ATOM 1596 N N . PRO A 1 205 ? -14.554 3.111 34.660 1.00 86.44 205 PRO A N 1
ATOM 1597 C CA . PRO A 1 205 ? -15.464 2.371 35.538 1.00 86.44 205 PRO A CA 1
ATOM 1598 C C . PRO A 1 205 ? -16.606 3.230 36.104 1.00 86.44 205 PRO A C 1
ATOM 1600 O O . PRO A 1 205 ? -17.756 2.804 36.093 1.00 86.44 205 PRO A O 1
ATOM 1603 N N . ASP A 1 206 ? -16.298 4.469 36.509 1.00 90.19 206 ASP A N 1
ATOM 1604 C CA . ASP A 1 206 ? -17.221 5.331 37.265 1.00 90.19 206 ASP A CA 1
ATOM 1605 C C . ASP A 1 206 ? -17.563 6.660 36.561 1.00 90.19 206 ASP A C 1
ATOM 1607 O O . ASP A 1 206 ? -18.092 7.586 37.182 1.00 90.19 206 ASP A O 1
ATOM 1611 N N . ARG A 1 207 ? -17.225 6.826 35.272 1.00 84.62 207 ARG A N 1
ATOM 1612 C CA . ARG A 1 207 ? -17.433 8.098 34.546 1.00 84.62 207 ARG A CA 1
ATOM 1613 C C . ARG A 1 207 ? -18.099 7.890 33.192 1.00 84.62 207 ARG A C 1
ATOM 1615 O O . ARG A 1 207 ? -18.079 6.807 32.621 1.00 84.62 207 ARG A O 1
ATOM 1622 N N . LYS A 1 208 ? -18.680 8.973 32.661 1.00 79.19 208 LYS A N 1
ATOM 1623 C CA . LYS A 1 208 ? -19.236 8.995 31.302 1.00 79.19 208 LYS A CA 1
ATOM 1624 C C . LYS A 1 208 ? -18.152 8.661 30.274 1.00 79.19 208 LYS A C 1
ATOM 1626 O O . LYS A 1 208 ? -17.015 9.112 30.403 1.00 79.19 208 LYS A O 1
ATOM 1631 N N . ILE A 1 209 ? -18.551 7.927 29.238 1.00 86.50 209 ILE A N 1
ATOM 1632 C CA . ILE A 1 209 ? -17.710 7.614 28.082 1.00 86.50 209 ILE A CA 1
ATOM 1633 C C . ILE A 1 209 ? -17.317 8.928 27.400 1.00 86.50 209 ILE A C 1
ATOM 1635 O O . ILE A 1 209 ? -18.184 9.720 27.022 1.00 86.50 209 ILE A O 1
ATOM 1639 N N . ALA A 1 210 ? -16.014 9.161 27.254 1.00 88.94 210 ALA A N 1
ATOM 1640 C CA . ALA A 1 210 ? -15.502 10.228 26.404 1.00 88.94 210 ALA A CA 1
ATOM 1641 C C . ALA A 1 210 ? -15.242 9.655 25.010 1.00 88.94 210 ALA A C 1
ATOM 1643 O O . ALA A 1 210 ? -14.715 8.549 24.892 1.00 88.94 210 ALA A O 1
ATOM 1644 N N . SER A 1 211 ? -15.597 10.399 23.961 1.00 91.19 211 SER A N 1
ATOM 1645 C CA . SER A 1 211 ? -15.299 9.998 22.586 1.00 91.19 211 SER A CA 1
ATOM 1646 C C . SER A 1 211 ? -14.568 11.100 21.837 1.00 91.19 211 SER A C 1
ATOM 1648 O O . SER A 1 211 ? -14.836 12.285 22.047 1.00 91.19 211 SER A O 1
ATOM 1650 N N . LYS A 1 212 ? -13.620 10.703 20.991 1.00 94.50 212 LYS A N 1
ATOM 1651 C CA . LYS A 1 212 ? -12.925 11.599 20.067 1.00 94.50 212 LYS A CA 1
ATOM 1652 C C . LYS A 1 212 ? -12.666 10.893 18.747 1.00 94.50 212 LYS A C 1
ATOM 1654 O O . LYS A 1 212 ? -12.541 9.670 18.709 1.00 94.50 212 LYS A O 1
ATOM 1659 N N . ASP A 1 213 ? -12.537 11.679 17.694 1.00 94.56 213 ASP A N 1
ATOM 1660 C CA . ASP A 1 213 ? -12.129 11.160 16.398 1.00 94.56 213 ASP A CA 1
ATOM 1661 C C . ASP A 1 213 ? -10.608 11.031 16.348 1.00 94.56 213 ASP A C 1
ATOM 1663 O O . ASP A 1 213 ? -9.878 11.893 16.844 1.00 94.56 213 ASP A O 1
ATOM 1667 N N . GLN A 1 214 ? -10.140 9.944 15.749 1.00 93.50 214 GLN A N 1
ATOM 1668 C CA . GLN A 1 214 ? -8.736 9.682 15.464 1.00 93.50 214 GLN A CA 1
ATOM 1669 C C . GLN A 1 214 ? -8.621 9.342 13.978 1.00 93.50 214 GLN A C 1
ATOM 1671 O O . GLN A 1 214 ? -9.386 8.519 13.478 1.00 93.50 214 GLN A O 1
ATOM 1676 N N . GLN A 1 215 ? -7.692 9.987 13.275 1.00 93.62 215 GLN A N 1
ATOM 1677 C CA . GLN A 1 215 ? -7.397 9.677 11.881 1.00 93.62 215 GLN A CA 1
ATOM 1678 C C . GLN A 1 215 ? -6.089 8.906 11.788 1.00 93.62 215 GLN A C 1
ATOM 1680 O O . GLN A 1 215 ? -5.101 9.335 12.372 1.00 93.62 215 GLN A O 1
ATOM 1685 N N . GLU A 1 216 ? -6.083 7.803 11.048 1.00 93.31 216 GLU A N 1
ATOM 1686 C CA . GLU A 1 216 ? -4.863 7.054 10.742 1.00 93.31 216 GLU A CA 1
ATOM 1687 C C . GLU A 1 216 ? -4.864 6.637 9.269 1.00 93.31 216 GLU A C 1
ATOM 1689 O O . GLU A 1 216 ? -5.915 6.290 8.731 1.00 93.31 216 GLU A O 1
ATOM 1694 N N . PRO A 1 217 ? -3.711 6.623 8.595 1.00 91.81 217 PRO A N 1
ATOM 1695 C CA . PRO A 1 217 ? -3.622 6.173 7.208 1.00 91.81 217 PRO A CA 1
ATOM 1696 C C . PRO A 1 217 ? -3.716 4.646 7.066 1.00 91.81 217 PRO A C 1
ATOM 1698 O O . PRO A 1 217 ? -4.097 4.144 6.015 1.00 91.81 217 PRO A O 1
ATOM 1701 N N . TYR A 1 218 ? -3.350 3.896 8.105 1.00 94.00 218 TYR A N 1
ATOM 1702 C CA . TYR A 1 218 ? -3.356 2.435 8.112 1.00 94.00 218 TYR A CA 1
ATOM 1703 C C . TYR A 1 218 ? -3.497 1.893 9.540 1.00 94.00 218 TYR A C 1
ATOM 1705 O O . TYR A 1 218 ? -3.323 2.617 10.520 1.00 94.00 218 TYR A O 1
ATOM 1713 N N . ILE A 1 219 ? -3.771 0.595 9.675 1.00 95.31 219 ILE A N 1
ATOM 1714 C CA . ILE A 1 219 ? -3.690 -0.103 10.965 1.00 95.31 219 ILE A CA 1
ATOM 1715 C C . ILE A 1 219 ? -2.242 -0.535 11.204 1.00 95.31 219 ILE A C 1
ATOM 1717 O O . ILE A 1 219 ? -1.657 -1.210 10.360 1.00 95.31 219 ILE A O 1
ATOM 1721 N N . LEU A 1 220 ? -1.670 -0.192 12.360 1.00 95.50 220 LEU A N 1
ATOM 1722 C CA . LEU A 1 220 ? -0.322 -0.611 12.746 1.00 95.50 220 LEU A CA 1
ATOM 1723 C C . LEU A 1 22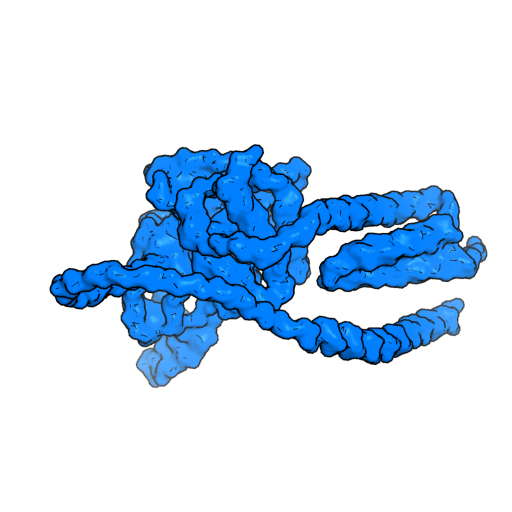0 ? -0.367 -1.776 13.742 1.00 95.50 220 LEU A C 1
ATOM 1725 O O . LEU A 1 220 ? -0.866 -1.639 14.858 1.00 95.50 220 LEU A O 1
ATOM 1729 N N . PHE A 1 221 ? 0.208 -2.913 13.363 1.00 94.62 221 PHE A N 1
ATOM 1730 C CA . PHE A 1 221 ? 0.480 -4.027 14.263 1.00 94.62 221 PHE A CA 1
ATOM 1731 C C . PHE A 1 221 ? 1.875 -3.900 14.861 1.00 94.62 221 PHE A C 1
ATOM 1733 O O . PHE A 1 221 ? 2.876 -3.941 14.144 1.00 94.62 221 PHE A O 1
ATOM 1740 N N . GLU A 1 222 ? 1.935 -3.814 16.187 1.00 91.44 222 GLU A N 1
ATOM 1741 C CA . GLU A 1 222 ? 3.179 -3.830 16.953 1.00 91.44 222 GLU A CA 1
ATOM 1742 C C . GLU A 1 222 ? 3.331 -5.186 17.666 1.00 91.44 222 GLU A C 1
ATOM 1744 O O . GLU A 1 222 ? 2.744 -5.408 18.731 1.00 91.44 222 GLU A O 1
ATOM 1749 N N . PRO A 1 223 ? 4.063 -6.143 17.070 1.00 87.50 223 PRO A N 1
ATOM 1750 C CA . PRO A 1 223 ? 4.233 -7.470 17.643 1.00 87.50 223 PRO A CA 1
ATOM 1751 C C . PRO A 1 223 ? 4.979 -7.392 18.979 1.00 87.50 223 PRO A C 1
ATOM 1753 O O . PRO A 1 223 ? 6.046 -6.795 19.084 1.00 87.50 223 PRO A O 1
ATOM 1756 N N . LYS A 1 224 ? 4.435 -8.057 20.003 1.00 85.81 224 LYS A N 1
ATOM 1757 C CA . LYS A 1 224 ? 5.091 -8.217 21.317 1.00 85.81 224 LYS A CA 1
ATOM 1758 C C . LYS A 1 224 ? 5.983 -9.461 21.396 1.00 85.81 224 LYS A C 1
ATOM 1760 O O . LYS A 1 224 ? 6.646 -9.683 22.403 1.00 85.81 224 LYS A O 1
ATOM 1765 N N . SER A 1 225 ? 5.954 -10.308 20.369 1.00 87.44 225 SER A N 1
ATOM 1766 C CA . SER A 1 225 ? 6.717 -11.554 20.286 1.00 87.44 225 SER A CA 1
ATOM 1767 C C . SER A 1 225 ? 7.124 -11.827 18.836 1.00 87.44 225 SER A C 1
ATOM 1769 O O . SER A 1 225 ? 6.576 -11.213 17.924 1.00 87.44 225 SER A O 1
ATOM 1771 N N . ASN A 1 226 ? 8.022 -12.789 18.609 1.00 85.31 226 ASN A N 1
ATOM 1772 C CA . ASN A 1 226 ? 8.440 -13.208 17.261 1.00 85.31 226 ASN A CA 1
ATOM 1773 C C . ASN A 1 226 ? 7.354 -13.978 16.486 1.00 85.31 226 ASN A C 1
ATOM 1775 O O . ASN A 1 226 ? 7.587 -14.417 15.362 1.00 85.31 226 ASN A O 1
ATOM 1779 N N . VAL A 1 227 ? 6.166 -14.141 17.067 1.00 84.25 227 VAL A N 1
ATOM 1780 C CA . VAL A 1 227 ? 4.994 -14.710 16.412 1.00 84.25 227 VAL A CA 1
ATOM 1781 C C . VAL A 1 227 ? 3.828 -13.737 16.556 1.00 84.25 227 VAL A C 1
ATOM 1783 O O . VAL A 1 227 ? 3.468 -13.336 17.665 1.00 84.25 227 VAL A O 1
ATOM 1786 N N . LEU A 1 228 ? 3.212 -13.372 15.433 1.00 90.38 228 LEU A N 1
ATOM 1787 C CA . LEU A 1 228 ? 2.027 -12.521 15.397 1.00 90.38 228 LEU A CA 1
ATOM 1788 C C . LEU A 1 228 ? 0.847 -13.309 14.832 1.00 90.38 228 LEU A C 1
ATOM 1790 O O . LEU A 1 228 ? 0.819 -13.613 13.643 1.00 90.38 228 LEU A O 1
ATOM 1794 N N . ASN A 1 229 ? -0.147 -13.629 15.657 1.00 92.81 229 ASN A N 1
ATOM 1795 C CA . ASN A 1 229 ? -1.426 -14.121 15.147 1.00 92.81 229 ASN A CA 1
ATOM 1796 C C . ASN A 1 229 ? -2.224 -12.934 14.595 1.00 92.81 229 ASN A C 1
ATOM 1798 O O . ASN A 1 229 ? -2.546 -12.011 15.342 1.00 92.81 229 ASN A O 1
ATOM 1802 N N . PHE A 1 230 ? -2.543 -12.966 13.299 1.00 91.81 230 PHE A N 1
ATOM 1803 C CA . PHE A 1 230 ? -3.234 -11.874 12.615 1.00 91.81 230 PHE A CA 1
ATOM 1804 C C . PHE A 1 230 ? -4.564 -11.497 13.284 1.00 91.81 230 PHE A C 1
ATOM 1806 O O . PHE A 1 230 ? -4.824 -10.317 13.501 1.00 91.81 230 PHE A O 1
ATOM 1813 N N . HIS A 1 231 ? -5.394 -12.482 13.644 1.00 91.19 231 HIS A N 1
ATOM 1814 C CA . HIS A 1 231 ? -6.711 -12.221 14.233 1.00 91.19 231 HIS A CA 1
ATOM 1815 C C . HIS A 1 231 ? -6.603 -11.567 15.616 1.00 91.19 231 HIS A C 1
ATOM 1817 O O . HIS A 1 231 ? -7.326 -10.613 15.909 1.00 91.19 231 HIS A O 1
ATOM 1823 N N . ASP A 1 232 ? -5.672 -12.051 16.439 1.00 91.50 232 ASP A N 1
ATOM 1824 C CA . ASP A 1 232 ? -5.449 -11.527 17.787 1.00 91.50 232 ASP A CA 1
ATOM 1825 C C . ASP A 1 232 ? -4.877 -10.104 17.717 1.00 91.50 232 ASP A C 1
ATOM 1827 O O . ASP A 1 232 ? -5.308 -9.227 18.463 1.00 91.50 232 ASP A O 1
ATOM 1831 N N . ALA A 1 233 ? -3.954 -9.852 16.781 1.00 93.06 233 ALA A N 1
ATOM 1832 C CA . ALA A 1 233 ? -3.379 -8.531 16.537 1.00 93.06 233 ALA A CA 1
ATOM 1833 C C . ALA A 1 233 ? -4.430 -7.531 16.041 1.00 93.06 233 ALA A C 1
ATOM 1835 O O . ALA A 1 233 ? -4.514 -6.418 16.558 1.00 93.06 233 ALA A O 1
ATOM 1836 N N . PHE A 1 234 ? -5.266 -7.947 15.084 1.00 93.00 234 PHE A N 1
ATOM 1837 C CA . PHE A 1 234 ? -6.345 -7.118 14.560 1.00 93.00 234 PHE A CA 1
ATOM 1838 C C . PHE A 1 234 ? -7.349 -6.778 15.658 1.00 93.00 234 PHE A C 1
ATOM 1840 O O . PHE A 1 234 ? -7.620 -5.612 15.915 1.00 93.00 234 PHE A O 1
ATOM 1847 N N . THR A 1 235 ? -7.852 -7.783 16.372 1.00 90.31 235 THR A N 1
ATOM 1848 C CA . THR A 1 235 ? -8.824 -7.582 17.453 1.00 90.31 235 THR A CA 1
ATOM 1849 C C . THR A 1 235 ? -8.231 -6.749 18.592 1.00 90.31 235 THR A C 1
ATOM 1851 O O . THR A 1 235 ? -8.905 -5.872 19.130 1.00 90.31 235 THR A O 1
ATOM 1854 N N . GLY A 1 236 ? -6.958 -6.969 18.930 1.00 90.94 236 GLY A N 1
ATOM 1855 C CA . GLY A 1 236 ? -6.233 -6.199 19.941 1.00 90.94 236 GLY A CA 1
ATOM 1856 C C . GLY A 1 236 ? -5.989 -4.735 19.561 1.00 90.94 236 GLY A C 1
ATOM 1857 O O . GLY A 1 236 ? -5.880 -3.897 20.451 1.00 90.94 236 GLY A O 1
ATOM 1858 N N . PHE A 1 237 ? -5.949 -4.396 18.268 1.00 91.94 237 PHE A N 1
ATOM 1859 C CA . PHE A 1 237 ? -5.890 -2.999 17.825 1.00 91.94 237 PHE A CA 1
ATOM 1860 C C . PHE A 1 237 ? -7.173 -2.238 18.204 1.00 91.94 237 PHE A C 1
ATOM 1862 O O . PHE A 1 237 ? -7.103 -1.137 18.753 1.00 91.94 237 PHE A O 1
ATOM 1869 N N . PHE A 1 238 ? -8.346 -2.840 17.972 1.00 91.00 238 PHE A N 1
ATOM 1870 C CA . PHE A 1 238 ? -9.641 -2.221 18.293 1.00 91.00 238 PHE A CA 1
ATOM 1871 C C . PHE A 1 238 ? -9.989 -2.285 19.780 1.00 91.00 238 PHE A C 1
ATOM 1873 O O . PHE A 1 238 ? -10.632 -1.377 20.309 1.00 91.00 238 PHE A O 1
ATOM 1880 N N . ASN A 1 239 ? -9.537 -3.334 20.460 1.00 85.94 239 ASN A N 1
ATOM 1881 C CA . ASN A 1 239 ? -9.712 -3.527 21.892 1.00 85.94 239 ASN A CA 1
ATOM 1882 C C . ASN A 1 239 ? -8.401 -3.170 22.585 1.00 85.94 239 ASN A C 1
ATOM 1884 O O . ASN A 1 239 ? -7.615 -4.051 22.939 1.00 85.94 239 ASN A O 1
ATOM 1888 N N . SER A 1 240 ? -8.118 -1.874 22.716 1.00 71.50 240 SER A N 1
ATOM 1889 C CA . SER A 1 240 ? -6.858 -1.466 23.325 1.00 71.50 240 SER A CA 1
ATOM 1890 C C . SER A 1 240 ? -6.837 -1.858 24.803 1.00 71.50 240 SER A C 1
ATOM 1892 O O . SER A 1 240 ? -7.849 -1.840 25.507 1.00 71.50 240 SER A O 1
ATOM 1894 N N . ASN A 1 241 ? -5.644 -2.237 25.254 1.00 66.19 241 ASN A N 1
ATOM 1895 C CA . ASN A 1 241 ? -5.360 -2.666 26.617 1.00 66.19 241 ASN A CA 1
ATOM 1896 C C . ASN A 1 241 ? -5.803 -1.616 27.653 1.00 66.19 241 ASN A C 1
ATOM 1898 O O . ASN A 1 241 ? -5.889 -0.426 27.357 1.00 66.19 241 ASN A O 1
ATOM 1902 N N . VAL A 1 242 ? -6.037 -2.070 28.885 1.00 64.94 242 VAL A N 1
ATOM 1903 C CA . VAL A 1 242 ? -6.255 -1.203 30.049 1.00 64.94 242 VAL A CA 1
ATOM 1904 C C . VAL A 1 242 ? -5.035 -0.287 30.213 1.00 64.94 242 VAL A C 1
ATOM 1906 O O . VAL A 1 242 ? -3.956 -0.750 30.581 1.00 64.94 242 VAL A O 1
ATOM 1909 N N . GLU A 1 243 ? -5.191 1.003 29.919 1.00 69.94 243 GLU A N 1
ATOM 1910 C CA . GLU A 1 243 ? -4.173 2.028 30.168 1.00 69.94 243 GLU A CA 1
ATOM 1911 C C . GLU A 1 243 ? -4.551 2.763 31.458 1.00 69.94 243 GLU A C 1
ATOM 1913 O O . GLU A 1 243 ? -5.323 3.721 31.464 1.00 69.94 243 GLU A O 1
ATOM 1918 N N . GLY A 1 244 ? -4.040 2.278 32.591 1.00 81.56 244 GLY A N 1
ATOM 1919 C CA . GLY A 1 244 ? -4.380 2.833 33.903 1.00 81.56 244 GLY A CA 1
ATOM 1920 C C . GLY A 1 244 ? -5.829 2.536 34.304 1.00 81.56 244 GLY A C 1
ATOM 1921 O O . GLY A 1 244 ? -6.188 1.378 34.493 1.00 81.56 244 GLY A O 1
ATOM 1922 N N . GLU A 1 245 ? -6.648 3.578 34.474 1.00 86.31 245 GLU A N 1
ATOM 1923 C CA . GLU A 1 245 ? -8.031 3.481 34.982 1.00 86.31 245 GLU A CA 1
ATOM 1924 C C . GLU A 1 245 ? -9.107 3.410 33.884 1.00 86.31 245 GLU A C 1
ATOM 1926 O O . GLU A 1 245 ? -10.297 3.447 34.196 1.00 86.31 245 GLU A O 1
ATOM 1931 N N . PHE A 1 246 ? -8.738 3.349 32.601 1.00 83.81 246 PHE A N 1
ATOM 1932 C CA . PHE A 1 246 ? -9.710 3.300 31.507 1.00 83.81 246 PHE A CA 1
ATOM 1933 C C . PHE A 1 246 ? -9.385 2.225 30.473 1.00 83.81 246 PHE A C 1
ATOM 1935 O O . PHE A 1 246 ? -8.236 1.826 30.279 1.00 83.81 246 PHE A O 1
ATOM 1942 N N . MET A 1 247 ? -10.427 1.775 29.778 1.00 87.44 247 MET A N 1
ATOM 1943 C CA . MET A 1 247 ? -10.300 0.969 28.569 1.00 87.44 247 MET A CA 1
ATOM 1944 C C . MET A 1 247 ? -10.448 1.869 27.350 1.00 87.44 247 MET A C 1
ATOM 1946 O O . MET A 1 247 ? -11.367 2.690 27.286 1.00 87.44 247 MET A O 1
ATOM 1950 N N . LYS A 1 248 ? -9.557 1.704 26.374 1.00 89.94 248 LYS A N 1
ATOM 1951 C CA . LYS A 1 248 ? -9.668 2.359 25.073 1.00 89.94 248 LYS A CA 1
ATOM 1952 C C . LYS A 1 248 ? -10.272 1.366 24.079 1.00 89.94 248 LYS A C 1
ATOM 1954 O O . LYS A 1 248 ? -9.813 0.236 23.959 1.00 89.94 248 LYS A O 1
ATOM 1959 N N . SER A 1 249 ? -11.308 1.795 23.370 1.00 92.06 249 SER A N 1
ATOM 1960 C CA . SER A 1 249 ? -11.890 1.051 22.254 1.00 92.06 249 SER A CA 1
ATOM 1961 C C . SER A 1 249 ? -11.871 1.919 21.005 1.00 92.06 249 SER A C 1
ATOM 1963 O O . SER A 1 249 ? -12.089 3.129 21.082 1.00 92.06 249 SER A O 1
ATOM 1965 N N . LEU A 1 250 ? -11.573 1.314 19.862 1.00 94.12 250 LEU A N 1
ATOM 1966 C CA . LEU A 1 250 ? -11.675 1.951 18.557 1.00 94.12 250 LEU A CA 1
ATOM 1967 C C . LEU A 1 250 ? -12.810 1.301 17.773 1.00 94.12 250 LEU A C 1
ATOM 1969 O O . LEU A 1 250 ? -13.031 0.093 17.862 1.00 94.12 250 LEU A O 1
ATOM 1973 N N . LYS A 1 251 ? -13.494 2.103 16.962 1.00 94.88 251 LYS A N 1
ATOM 1974 C CA . LYS A 1 251 ? -14.433 1.643 15.935 1.00 94.88 251 LYS A CA 1
ATOM 1975 C C . LYS A 1 251 ? -14.233 2.472 14.682 1.00 94.88 251 LYS A C 1
ATOM 1977 O O . LYS A 1 251 ? -14.029 3.680 14.772 1.00 94.88 251 LYS A O 1
ATOM 1982 N N . PHE A 1 252 ? -14.327 1.858 13.514 1.00 95.31 252 PHE A N 1
ATOM 1983 C CA . PHE A 1 252 ? -14.428 2.601 12.266 1.00 95.31 252 PHE A CA 1
ATOM 1984 C C . PHE A 1 252 ? -15.716 3.424 12.249 1.00 95.31 252 PHE A C 1
ATOM 1986 O O . PHE A 1 252 ? -16.793 2.904 12.548 1.00 95.31 252 PHE A O 1
ATOM 1993 N N . LYS A 1 253 ? -15.634 4.693 11.841 1.00 94.62 253 LYS A N 1
ATOM 1994 C CA . LYS A 1 253 ? -16.846 5.457 11.513 1.00 94.62 253 LYS A CA 1
ATOM 1995 C C . LYS A 1 253 ? -17.561 4.875 10.300 1.00 94.62 253 LYS A C 1
ATOM 1997 O O . LYS A 1 253 ? -18.772 4.686 10.338 1.00 94.62 253 LYS A O 1
ATOM 2002 N N . THR A 1 254 ? -16.770 4.549 9.286 1.00 91.88 254 THR A N 1
ATOM 2003 C CA . THR A 1 254 ? -17.192 3.924 8.035 1.00 91.88 254 THR A CA 1
ATOM 2004 C C . THR A 1 254 ? -16.155 2.875 7.667 1.00 91.88 254 THR A C 1
ATOM 2006 O O . THR A 1 254 ? -14.957 3.119 7.830 1.00 91.88 254 THR A O 1
ATOM 2009 N N . ALA A 1 255 ? -16.595 1.713 7.187 1.00 93.12 255 ALA A N 1
ATOM 2010 C CA . ALA A 1 255 ? -15.679 0.688 6.707 1.00 93.12 255 ALA A CA 1
ATOM 2011 C C . ALA A 1 255 ? -14.958 1.171 5.426 1.00 93.12 255 ALA A C 1
ATOM 2013 O O . ALA A 1 255 ? -15.646 1.521 4.459 1.00 93.12 255 ALA A O 1
ATOM 2014 N N . PRO A 1 256 ? -13.610 1.206 5.396 1.00 93.94 256 PRO A N 1
ATOM 2015 C CA . PRO A 1 256 ? -12.868 1.707 4.240 1.00 93.94 256 PRO A CA 1
ATOM 2016 C C . PRO A 1 256 ? -13.030 0.811 3.003 1.00 93.94 256 PRO A C 1
ATOM 2018 O O . PRO A 1 256 ? -13.314 -0.376 3.116 1.00 93.94 256 PRO A O 1
ATOM 2021 N N . GLU A 1 257 ? -12.830 1.363 1.805 1.00 93.69 257 GLU A N 1
ATOM 2022 C CA . GLU A 1 257 ? -12.811 0.559 0.568 1.00 93.69 257 GLU A CA 1
ATOM 2023 C C . GLU A 1 257 ? -11.539 -0.297 0.463 1.00 93.69 257 GLU A C 1
ATOM 2025 O O . GLU A 1 257 ? -11.589 -1.442 0.017 1.00 93.69 257 GLU A O 1
ATOM 2030 N N . ASP A 1 258 ? -10.415 0.221 0.960 1.00 94.44 258 ASP A N 1
ATOM 2031 C CA . ASP A 1 258 ? -9.151 -0.501 1.067 1.00 94.44 258 ASP A CA 1
ATOM 2032 C C . ASP A 1 258 ? -8.685 -0.529 2.526 1.00 94.44 258 ASP A C 1
ATOM 2034 O O . ASP A 1 258 ? -8.546 0.507 3.180 1.00 94.44 258 ASP A O 1
ATOM 2038 N N . LEU A 1 259 ? -8.438 -1.733 3.039 1.00 95.81 259 LEU A N 1
ATOM 2039 C CA . LEU A 1 259 ? -7.942 -1.997 4.383 1.00 95.81 259 LEU A CA 1
ATOM 2040 C C . LEU A 1 259 ? -6.454 -2.360 4.319 1.00 95.81 259 LEU A C 1
ATOM 2042 O O . LEU A 1 259 ? -6.061 -3.424 3.838 1.00 95.81 259 LEU A O 1
ATOM 2046 N N . VAL A 1 260 ? -5.625 -1.469 4.848 1.00 96.06 260 VAL A N 1
ATOM 2047 C CA . VAL A 1 260 ? -4.170 -1.541 4.831 1.00 96.06 260 VAL A CA 1
ATOM 2048 C C . VAL A 1 260 ? -3.663 -1.714 6.246 1.00 96.06 260 VAL A C 1
ATOM 2050 O O . VAL A 1 260 ? -4.025 -0.981 7.171 1.00 96.06 260 VAL A O 1
ATOM 2053 N N . ILE A 1 261 ? -2.825 -2.731 6.407 1.00 97.06 261 ILE A N 1
ATOM 2054 C CA . ILE A 1 261 ? -2.278 -3.140 7.692 1.00 97.06 261 ILE A CA 1
ATOM 2055 C C . ILE A 1 261 ? -0.760 -3.168 7.565 1.00 97.06 261 ILE A C 1
ATOM 2057 O O . ILE A 1 261 ? -0.211 -3.985 6.824 1.00 97.06 261 ILE A O 1
ATOM 2061 N N . LYS A 1 262 ? -0.085 -2.295 8.312 1.00 96.12 262 LYS A N 1
ATOM 2062 C CA . LYS A 1 262 ? 1.370 -2.275 8.478 1.00 96.12 262 LYS A CA 1
ATOM 2063 C C . LYS A 1 262 ? 1.733 -3.119 9.694 1.00 96.12 262 LYS A C 1
ATOM 2065 O O . LYS A 1 262 ? 1.137 -2.985 10.755 1.00 96.12 262 LYS A O 1
ATOM 2070 N N . VAL A 1 263 ? 2.735 -3.974 9.570 1.00 95.62 263 VAL A N 1
ATOM 2071 C CA . VAL A 1 263 ? 3.351 -4.702 10.678 1.00 95.62 263 VAL A CA 1
ATOM 2072 C C . VAL A 1 263 ? 4.701 -4.073 10.951 1.00 95.62 263 VAL A C 1
ATOM 2074 O O . VAL A 1 263 ? 5.587 -4.084 10.096 1.00 95.62 263 VAL A O 1
ATOM 2077 N N . LYS A 1 264 ? 4.874 -3.551 12.163 1.00 92.75 264 LYS A N 1
ATOM 2078 C CA . LYS A 1 264 ? 6.163 -3.064 12.635 1.00 92.75 264 LYS A CA 1
ATOM 2079 C C . LYS A 1 264 ? 7.099 -4.254 12.805 1.00 92.75 264 LYS A C 1
ATOM 2081 O O . LYS A 1 264 ? 6.902 -5.088 13.686 1.00 92.75 264 LYS A O 1
ATOM 2086 N N . ARG A 1 265 ? 8.102 -4.348 11.938 1.00 88.69 265 ARG A N 1
ATOM 2087 C CA . ARG A 1 265 ? 9.129 -5.389 11.990 1.00 88.69 265 ARG A CA 1
ATOM 2088 C C . ARG A 1 265 ? 10.426 -4.788 12.507 1.00 88.69 265 ARG A C 1
ATOM 2090 O O . ARG A 1 265 ? 10.875 -3.770 11.994 1.00 88.69 265 ARG A O 1
ATOM 2097 N N . ASP A 1 266 ? 11.025 -5.438 13.497 1.00 82.06 266 ASP A N 1
ATOM 2098 C CA . ASP A 1 266 ? 12.443 -5.243 13.791 1.00 82.06 266 ASP A CA 1
ATOM 2099 C C . ASP A 1 266 ? 13.230 -6.035 12.731 1.00 82.06 266 ASP A C 1
ATOM 2101 O O . ASP A 1 266 ? 12.951 -7.227 12.562 1.00 82.06 266 ASP A O 1
ATOM 2105 N N . PRO A 1 267 ? 14.168 -5.435 11.983 1.00 72.81 267 PRO A N 1
ATOM 2106 C CA . PRO A 1 267 ? 14.942 -6.160 10.976 1.00 72.81 267 PRO A CA 1
ATOM 2107 C C . PRO A 1 267 ? 15.782 -7.301 11.539 1.00 72.81 267 PRO A C 1
ATOM 2109 O O . PRO A 1 267 ? 16.161 -8.190 10.784 1.00 72.81 267 PRO A O 1
ATOM 2112 N N . ASN A 1 268 ? 16.049 -7.318 12.846 1.00 73.31 268 ASN A N 1
ATOM 2113 C CA . ASN A 1 268 ? 16.726 -8.441 13.493 1.00 73.31 268 ASN A CA 1
ATOM 2114 C C . ASN A 1 268 ? 15.753 -9.532 13.966 1.00 73.31 268 ASN A C 1
ATOM 2116 O O . ASN A 1 268 ? 16.181 -10.565 14.484 1.00 73.31 268 ASN A O 1
ATOM 2120 N N . SER A 1 269 ? 14.442 -9.319 13.824 1.00 77.31 269 SER A N 1
ATOM 2121 C CA . SER A 1 269 ? 13.432 -10.285 14.245 1.00 77.31 269 SER A CA 1
ATOM 2122 C C . SER A 1 269 ? 13.115 -11.288 13.139 1.00 77.31 269 SER A C 1
ATOM 2124 O O . SER A 1 269 ? 12.795 -10.934 12.006 1.00 77.31 269 SER A O 1
ATOM 2126 N N . ASN A 1 270 ? 13.081 -12.568 13.507 1.00 83.06 270 ASN A N 1
ATOM 2127 C CA . ASN A 1 270 ? 12.489 -13.628 12.688 1.00 83.06 270 ASN A CA 1
ATOM 2128 C C . ASN A 1 270 ? 10.960 -13.641 12.842 1.00 83.06 270 ASN A C 1
ATOM 2130 O O . ASN A 1 270 ? 10.367 -14.693 13.071 1.00 83.06 270 ASN A O 1
ATOM 2134 N N . LEU A 1 271 ? 10.326 -12.464 12.809 1.00 85.19 271 LEU A N 1
ATOM 2135 C CA . LEU A 1 271 ? 8.892 -12.347 13.039 1.00 85.19 271 LEU A CA 1
ATOM 2136 C C . LEU A 1 271 ? 8.119 -13.115 11.967 1.00 85.19 271 LEU A C 1
ATOM 2138 O O . LEU A 1 271 ? 8.157 -12.762 10.784 1.00 85.19 271 LEU A O 1
ATOM 2142 N N . GLU A 1 272 ? 7.327 -14.088 12.396 1.00 85.94 272 GLU A N 1
ATOM 2143 C CA . GLU A 1 272 ? 6.352 -14.745 11.537 1.00 85.94 272 GLU A CA 1
ATOM 2144 C C . GLU A 1 272 ? 4.943 -14.243 11.840 1.00 85.94 272 GLU A C 1
ATOM 2146 O O . GLU A 1 272 ? 4.474 -14.282 12.981 1.00 85.94 272 GLU A O 1
ATOM 2151 N N . VAL A 1 273 ? 4.237 -13.805 10.796 1.00 86.25 273 VAL A N 1
ATOM 2152 C CA . VAL A 1 273 ? 2.807 -13.505 10.888 1.00 86.25 273 VAL A CA 1
ATOM 2153 C C . VAL A 1 273 ? 2.032 -14.767 10.525 1.00 86.25 273 VAL A C 1
ATOM 2155 O O . VAL A 1 273 ? 2.101 -15.266 9.401 1.00 86.25 273 VAL A O 1
ATOM 2158 N N . LEU A 1 274 ? 1.307 -15.310 11.496 1.00 86.00 274 LEU A N 1
ATOM 2159 C CA . LEU A 1 274 ? 0.533 -16.534 11.362 1.00 86.00 274 LEU A CA 1
ATOM 2160 C C . LEU A 1 274 ? -0.926 -16.237 11.028 1.00 86.00 274 LEU A C 1
ATOM 2162 O O . LEU A 1 274 ? -1.495 -15.236 11.465 1.00 86.00 274 LEU A O 1
ATOM 2166 N N . ARG A 1 275 ? -1.546 -17.194 10.325 1.00 88.25 275 ARG A N 1
ATOM 2167 C CA . ARG A 1 275 ? -2.991 -17.226 10.040 1.00 88.25 275 ARG A CA 1
ATOM 2168 C C . ARG A 1 275 ? -3.493 -15.974 9.316 1.00 88.25 275 ARG A C 1
ATOM 2170 O O . ARG A 1 275 ? -4.568 -15.482 9.628 1.00 88.25 275 ARG A O 1
ATOM 2177 N N . ILE A 1 276 ? -2.713 -15.473 8.359 1.00 93.56 276 ILE A N 1
ATOM 2178 C CA . ILE A 1 276 ? -3.115 -14.361 7.492 1.00 93.56 276 ILE A CA 1
ATOM 2179 C C . ILE A 1 276 ? -4.267 -14.860 6.609 1.00 93.56 276 ILE A C 1
ATOM 2181 O O . ILE A 1 276 ? -4.040 -15.759 5.791 1.00 93.56 276 ILE A O 1
ATOM 2185 N N . PRO A 1 277 ? -5.492 -14.353 6.792 1.00 94.94 277 PRO A N 1
ATOM 2186 C CA . PRO A 1 277 ? -6.641 -14.852 6.059 1.00 94.94 277 PRO A CA 1
ATOM 2187 C C . PRO A 1 277 ? -6.664 -14.294 4.630 1.00 94.94 277 PRO A C 1
ATOM 2189 O O . PRO A 1 277 ? -6.255 -13.163 4.388 1.00 94.94 277 PRO A O 1
ATOM 2192 N N . GLU A 1 278 ? -7.146 -15.080 3.664 1.00 95.31 278 GLU A N 1
ATOM 2193 C CA . GLU A 1 278 ? -7.404 -14.560 2.308 1.00 95.31 278 GLU A CA 1
ATOM 2194 C C . GLU A 1 278 ? -8.669 -13.713 2.248 1.00 95.31 278 GLU A C 1
ATOM 2196 O O . GLU A 1 278 ? -8.723 -12.771 1.468 1.00 95.31 278 GLU A O 1
ATOM 2201 N N . THR A 1 279 ? -9.637 -14.010 3.111 1.00 95.94 279 THR A N 1
ATOM 2202 C CA . THR A 1 279 ? -10.859 -13.229 3.279 1.00 95.94 279 THR A CA 1
ATOM 2203 C C . THR A 1 279 ? -11.013 -12.876 4.750 1.00 95.94 279 THR A C 1
ATOM 2205 O O . THR A 1 279 ? -10.905 -13.748 5.614 1.00 95.94 279 THR A O 1
ATOM 2208 N N . TYR A 1 280 ? -11.248 -11.604 5.044 1.00 94.88 280 TYR A N 1
ATOM 2209 C CA . TYR A 1 280 ? -11.430 -11.090 6.390 1.00 94.88 280 TYR A CA 1
ATOM 2210 C C . TYR A 1 280 ? -12.806 -10.444 6.535 1.00 94.88 280 TYR A C 1
ATOM 2212 O O . TYR A 1 280 ? -13.066 -9.371 5.992 1.00 94.88 280 TYR A O 1
ATOM 2220 N N . ASP A 1 281 ? -13.674 -11.088 7.309 1.00 94.25 281 ASP A N 1
ATOM 2221 C CA . ASP A 1 281 ? -14.967 -10.533 7.690 1.00 94.25 281 ASP A CA 1
ATOM 2222 C C . ASP A 1 281 ? -14.784 -9.508 8.815 1.00 94.25 281 ASP A C 1
ATOM 2224 O O . ASP A 1 281 ? -14.506 -9.858 9.967 1.00 94.25 281 ASP A O 1
ATOM 2228 N N . LEU A 1 282 ? -14.974 -8.227 8.499 1.00 91.69 282 LEU A N 1
ATOM 2229 C CA . LEU A 1 282 ? -15.020 -7.172 9.500 1.00 91.69 282 LEU A CA 1
ATOM 2230 C C . LEU A 1 282 ? -16.307 -7.325 10.315 1.00 91.69 282 LEU A C 1
ATOM 2232 O O . LEU A 1 282 ? -17.421 -7.136 9.816 1.00 91.69 282 LEU A O 1
ATOM 2236 N N . HIS A 1 283 ? -16.145 -7.681 11.587 1.00 89.19 283 HIS A N 1
ATOM 2237 C CA . HIS A 1 283 ? -17.267 -7.839 12.500 1.00 89.19 283 HIS A CA 1
ATOM 2238 C C . HIS A 1 283 ? -18.011 -6.507 12.664 1.00 89.19 283 HIS A C 1
ATOM 2240 O O . HIS A 1 283 ? -17.387 -5.465 12.867 1.00 89.19 283 HIS A O 1
ATOM 2246 N N . SER A 1 284 ? -19.345 -6.540 12.632 1.00 86.50 284 SER A N 1
ATOM 2247 C CA . SER A 1 284 ? -20.180 -5.330 12.638 1.00 86.50 284 SER A CA 1
ATOM 2248 C C . SER A 1 284 ? -19.905 -4.419 13.837 1.00 86.50 284 SER A C 1
ATOM 2250 O O . SER A 1 284 ? -19.884 -3.201 13.687 1.00 86.50 284 SER A O 1
ATOM 2252 N N . SER A 1 285 ? -19.582 -4.996 14.999 1.00 87.31 285 SER A N 1
ATOM 2253 C CA . SER A 1 285 ? -19.234 -4.250 16.220 1.00 87.31 285 SER A CA 1
ATOM 2254 C C . SER A 1 285 ? -17.987 -3.366 16.107 1.00 87.31 285 SER A C 1
ATOM 2256 O O . SER A 1 285 ? -17.762 -2.532 16.982 1.00 87.31 285 SER A O 1
ATOM 2258 N N . LEU A 1 286 ? -17.154 -3.566 15.081 1.00 89.75 286 LEU A N 1
ATOM 2259 C CA . LEU A 1 286 ? -15.964 -2.753 14.816 1.00 89.75 286 LEU A CA 1
ATOM 2260 C C . LEU A 1 286 ? -16.284 -1.502 13.991 1.00 89.75 286 LEU A C 1
ATOM 2262 O O . LEU A 1 286 ? -15.381 -0.731 13.676 1.00 89.75 286 LEU A O 1
ATOM 2266 N N . THR A 1 287 ? -17.554 -1.283 13.653 1.00 89.31 287 THR A N 1
ATOM 2267 C CA . THR A 1 287 ? -18.044 -0.096 12.949 1.00 89.31 287 THR A CA 1
ATOM 2268 C C . THR A 1 287 ? -19.155 0.571 13.761 1.00 89.31 287 THR A C 1
ATOM 2270 O O . THR A 1 287 ? -19.901 -0.106 14.468 1.00 89.31 287 THR A O 1
ATOM 2273 N N . ILE A 1 288 ? -19.304 1.893 13.663 1.00 88.06 288 ILE A N 1
ATOM 2274 C CA . ILE A 1 288 ? -20.384 2.615 14.365 1.00 88.06 288 ILE A CA 1
ATOM 2275 C C . ILE A 1 288 ? -21.761 2.218 13.822 1.00 88.06 288 ILE A C 1
ATOM 2277 O O . ILE A 1 288 ? -22.710 2.042 14.585 1.00 88.06 288 ILE A O 1
ATOM 2281 N N . ASN A 1 289 ? -21.864 2.045 12.505 1.00 88.81 289 ASN A N 1
ATOM 2282 C CA . ASN A 1 289 ? -23.125 1.761 11.821 1.00 88.81 289 ASN A CA 1
ATOM 2283 C C . ASN A 1 289 ? -23.490 0.269 11.804 1.00 88.81 289 ASN A C 1
ATOM 2285 O O . ASN A 1 289 ? -24.479 -0.108 11.179 1.00 88.81 289 ASN A O 1
ATOM 2289 N N . ASN A 1 290 ? -22.711 -0.589 12.473 1.00 88.75 290 ASN A N 1
ATOM 2290 C CA . ASN A 1 290 ? -22.849 -2.046 12.410 1.00 88.75 290 ASN A CA 1
ATOM 2291 C C . ASN A 1 290 ? -22.793 -2.604 10.973 1.00 88.75 290 ASN A C 1
ATOM 2293 O O . ASN A 1 290 ? -23.449 -3.598 10.653 1.00 88.75 290 ASN A O 1
ATOM 2297 N N . GLU A 1 291 ? -22.000 -1.969 10.111 1.00 88.19 291 GLU A N 1
ATOM 2298 C CA . GLU A 1 291 ? -21.733 -2.419 8.750 1.00 88.19 291 GLU A CA 1
ATOM 2299 C C . GLU A 1 291 ? -21.034 -3.780 8.788 1.00 88.19 291 GLU A C 1
ATOM 2301 O O . GLU A 1 291 ? -19.986 -3.948 9.412 1.00 88.19 291 GLU A O 1
ATOM 2306 N N . LYS A 1 292 ? -21.619 -4.768 8.105 1.00 89.31 292 LYS A N 1
ATOM 2307 C CA . LYS A 1 292 ? -20.969 -6.056 7.867 1.00 89.31 292 LYS A CA 1
ATOM 2308 C C . LYS A 1 292 ? -20.274 -5.996 6.515 1.00 89.31 292 LYS A C 1
ATOM 2310 O O . LYS A 1 292 ? -20.938 -5.862 5.490 1.00 89.31 292 LYS A O 1
ATOM 2315 N N . VAL A 1 293 ? -18.951 -6.098 6.531 1.00 92.94 293 VAL A N 1
ATOM 2316 C CA . VAL A 1 293 ? -18.113 -5.969 5.338 1.00 92.94 293 VAL A CA 1
ATOM 2317 C C . VAL A 1 293 ? -17.127 -7.124 5.291 1.00 92.94 293 VAL A C 1
ATOM 2319 O O . VAL A 1 293 ? -16.512 -7.444 6.302 1.00 92.94 293 VAL A O 1
ATOM 2322 N N . SER A 1 294 ? -16.981 -7.734 4.120 1.00 95.56 294 SER A N 1
ATOM 2323 C CA . SER A 1 294 ? -15.934 -8.715 3.847 1.00 95.56 294 SER A CA 1
ATOM 2324 C C . SER A 1 294 ? -14.826 -8.049 3.042 1.00 95.56 294 SER A C 1
ATOM 2326 O O . SER A 1 294 ? -15.087 -7.178 2.209 1.00 95.56 294 SER A O 1
ATOM 2328 N N . TYR A 1 295 ? -13.590 -8.438 3.309 1.00 96.88 295 TYR A N 1
ATOM 2329 C CA . TYR A 1 295 ? -12.407 -7.942 2.629 1.00 96.88 295 TYR A CA 1
ATOM 2330 C C . TYR A 1 295 ? -11.611 -9.104 2.052 1.00 96.88 295 TYR A C 1
ATOM 2332 O O . TYR A 1 295 ? -11.345 -10.070 2.758 1.00 96.88 295 TYR A O 1
ATOM 2340 N N . ALA A 1 296 ? -11.148 -8.983 0.814 1.00 96.88 296 ALA A N 1
ATOM 2341 C CA . ALA A 1 296 ? -10.260 -9.951 0.183 1.00 96.88 296 ALA A CA 1
ATOM 2342 C C . ALA A 1 296 ? -8.813 -9.445 0.207 1.00 96.88 296 ALA A C 1
ATOM 2344 O O . ALA A 1 296 ? -8.549 -8.290 -0.126 1.00 96.88 296 ALA A O 1
ATOM 2345 N N . LEU A 1 297 ? -7.857 -10.300 0.571 1.00 97.69 297 LEU A N 1
ATOM 2346 C CA . LEU A 1 297 ? -6.432 -9.989 0.522 1.00 97.69 297 LEU A CA 1
ATOM 2347 C C . LEU A 1 297 ? -5.995 -9.896 -0.941 1.00 97.69 297 LEU A C 1
ATOM 2349 O O . LEU A 1 297 ? -5.875 -10.911 -1.630 1.00 97.69 297 LEU A O 1
ATOM 2353 N N . THR A 1 298 ? -5.709 -8.685 -1.405 1.00 97.00 298 THR A N 1
ATOM 2354 C CA . THR A 1 298 ? -5.330 -8.448 -2.800 1.00 97.00 298 THR A CA 1
ATOM 2355 C C . THR A 1 298 ? -3.826 -8.312 -2.972 1.00 97.00 298 THR A C 1
ATOM 2357 O O . THR A 1 298 ? -3.316 -8.643 -4.040 1.00 97.00 298 THR A O 1
ATOM 2360 N N . GLY A 1 299 ? -3.078 -7.904 -1.945 1.00 96.81 299 GLY A N 1
ATOM 2361 C CA . GLY A 1 299 ? -1.630 -7.782 -2.067 1.00 96.81 299 GLY A CA 1
ATOM 2362 C C . GLY A 1 299 ? -0.872 -7.744 -0.750 1.00 96.81 299 GLY A C 1
ATOM 2363 O O . GLY A 1 299 ? -1.435 -7.553 0.328 1.00 96.81 299 GLY A O 1
ATOM 2364 N N . CYS A 1 300 ? 0.438 -7.946 -0.842 1.00 97.56 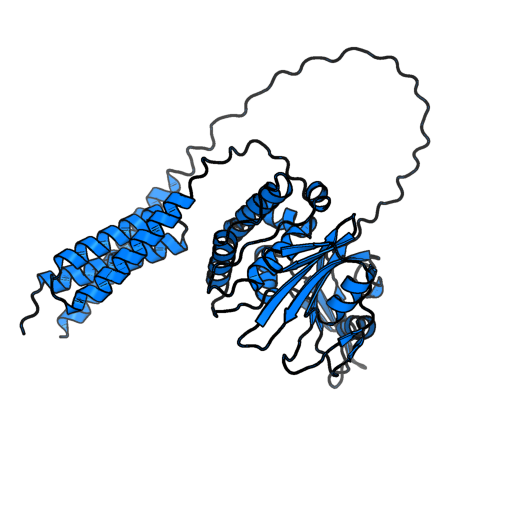300 CYS A N 1
ATOM 2365 C CA . CYS A 1 300 ? 1.356 -7.805 0.282 1.00 97.56 300 CYS A CA 1
ATOM 2366 C C . CYS A 1 300 ? 2.667 -7.174 -0.181 1.00 97.56 300 CYS A C 1
ATOM 2368 O O . CYS A 1 300 ? 3.130 -7.458 -1.285 1.00 97.56 300 CYS A O 1
ATOM 2370 N N . LEU A 1 301 ? 3.303 -6.391 0.686 1.00 96.94 301 LEU A N 1
ATOM 2371 C CA . LEU A 1 301 ? 4.688 -5.967 0.493 1.00 96.94 301 LEU A CA 1
ATOM 2372 C C . LEU A 1 301 ? 5.569 -6.705 1.479 1.00 96.94 301 LEU A C 1
ATOM 2374 O O . LEU A 1 301 ? 5.274 -6.809 2.674 1.00 96.94 301 LEU A O 1
ATOM 2378 N N . ILE A 1 302 ? 6.669 -7.213 0.949 1.00 95.56 302 ILE A N 1
ATOM 2379 C CA . ILE A 1 302 ? 7.654 -7.976 1.692 1.00 95.56 302 ILE A CA 1
ATOM 2380 C C . ILE A 1 302 ? 8.962 -7.211 1.621 1.00 95.56 302 ILE A C 1
ATOM 2382 O O . ILE A 1 302 ? 9.357 -6.738 0.557 1.00 95.56 302 ILE A O 1
ATOM 2386 N N . PHE A 1 303 ? 9.616 -7.111 2.768 1.00 92.62 303 PHE A N 1
ATOM 2387 C CA . PHE A 1 303 ? 10.925 -6.506 2.914 1.00 92.62 303 PHE A CA 1
ATOM 2388 C C . PHE A 1 303 ? 11.933 -7.590 3.291 1.00 92.62 303 PHE A C 1
ATOM 2390 O O . PHE A 1 303 ? 11.702 -8.348 4.233 1.00 92.62 303 PHE A O 1
ATOM 2397 N N . TYR A 1 304 ? 13.038 -7.661 2.555 1.00 89.38 304 TYR A N 1
ATOM 2398 C CA . TYR A 1 304 ? 14.181 -8.514 2.867 1.00 89.38 304 TYR A CA 1
ATOM 2399 C C . TYR A 1 304 ? 15.403 -7.656 3.150 1.00 89.38 304 TYR A C 1
ATOM 2401 O O . TYR A 1 304 ? 15.697 -6.767 2.362 1.00 89.38 304 TYR A O 1
ATOM 2409 N N . GLY A 1 305 ? 16.160 -7.977 4.195 1.00 86.38 305 GLY A N 1
ATOM 2410 C CA . GLY A 1 305 ? 17.406 -7.288 4.533 1.00 86.38 305 GLY A CA 1
ATOM 2411 C C . GLY A 1 305 ? 17.308 -6.490 5.829 1.00 86.38 305 GLY A C 1
ATOM 2412 O O . GLY A 1 305 ? 16.381 -6.679 6.617 1.00 86.38 305 GLY A O 1
ATOM 2413 N N . ASP A 1 306 ? 18.300 -5.636 6.057 1.00 81.31 306 ASP A N 1
ATOM 2414 C CA . ASP A 1 306 ? 18.386 -4.768 7.232 1.00 81.31 306 ASP A CA 1
ATOM 2415 C C . ASP A 1 306 ? 17.955 -3.328 6.902 1.00 81.31 306 ASP A C 1
ATOM 2417 O O . ASP A 1 306 ? 17.685 -2.997 5.748 1.00 81.31 306 ASP A O 1
ATOM 2421 N N . HIS A 1 307 ? 17.902 -2.452 7.911 1.00 71.75 307 HIS A N 1
ATOM 2422 C CA . HIS A 1 307 ? 17.517 -1.042 7.745 1.00 71.75 307 HIS A CA 1
ATOM 2423 C C . HIS A 1 307 ? 18.357 -0.258 6.722 1.00 71.75 307 HIS A C 1
ATOM 2425 O O . HIS A 1 307 ? 17.895 0.766 6.227 1.00 71.75 307 HIS A O 1
ATOM 2431 N N . ASN A 1 308 ? 19.586 -0.691 6.434 1.00 75.69 308 ASN A N 1
ATOM 2432 C CA . ASN A 1 308 ? 20.530 0.046 5.595 1.00 75.69 308 ASN A CA 1
ATOM 2433 C C . ASN A 1 308 ? 20.617 -0.520 4.173 1.00 75.69 308 ASN A C 1
ATOM 2435 O O . ASN A 1 308 ? 21.043 0.176 3.250 1.00 75.69 308 ASN A O 1
ATOM 2439 N N . ASN A 1 309 ? 20.253 -1.787 3.993 1.00 82.06 309 ASN A N 1
ATOM 2440 C CA . ASN A 1 309 ? 20.344 -2.492 2.730 1.00 82.06 309 ASN A CA 1
ATOM 2441 C C . ASN A 1 309 ? 19.222 -3.522 2.619 1.00 82.06 309 ASN A C 1
ATOM 2443 O O . ASN A 1 309 ? 19.415 -4.731 2.786 1.00 82.06 309 ASN A O 1
ATOM 2447 N N . GLY A 1 310 ? 18.033 -3.004 2.334 1.00 88.62 310 GLY A N 1
ATOM 2448 C CA . GLY A 1 310 ? 16.856 -3.812 2.105 1.00 88.62 310 GLY A CA 1
ATOM 2449 C C . GLY A 1 310 ? 16.442 -3.911 0.642 1.00 88.62 310 GLY A C 1
ATOM 2450 O O . GLY A 1 310 ? 16.839 -3.112 -0.211 1.00 88.62 310 GLY A O 1
ATOM 2451 N N . HIS A 1 311 ? 15.596 -4.897 0.361 1.00 93.19 311 HIS A N 1
ATOM 2452 C CA . HIS A 1 311 ? 14.971 -5.127 -0.929 1.00 93.19 311 HIS A CA 1
ATOM 2453 C C . HIS A 1 311 ? 13.482 -5.409 -0.753 1.00 93.19 311 HIS A C 1
ATOM 2455 O O . HIS A 1 311 ? 13.092 -6.329 -0.031 1.00 93.19 311 HIS A O 1
ATOM 2461 N N . TYR A 1 312 ? 12.655 -4.621 -1.433 1.00 95.00 312 TYR A N 1
ATOM 2462 C CA . TYR A 1 312 ? 11.207 -4.764 -1.399 1.00 95.00 312 TYR A CA 1
ATOM 2463 C C . TYR A 1 312 ? 10.720 -5.567 -2.598 1.00 95.00 312 TYR A C 1
ATOM 2465 O O . TYR A 1 312 ? 11.159 -5.344 -3.727 1.00 95.00 312 TYR A O 1
ATOM 2473 N N . ILE A 1 313 ? 9.780 -6.471 -2.346 1.00 96.81 313 ILE A N 1
ATOM 2474 C CA . ILE A 1 313 ? 9.021 -7.153 -3.391 1.00 96.81 313 ILE A CA 1
ATOM 2475 C C . ILE A 1 313 ? 7.528 -7.088 -3.084 1.00 96.81 313 ILE A C 1
ATOM 2477 O O . ILE A 1 313 ? 7.116 -6.930 -1.931 1.00 96.81 313 ILE A O 1
ATOM 2481 N N . SER A 1 314 ? 6.716 -7.266 -4.121 1.00 97.75 314 SER A N 1
ATOM 2482 C CA . SER A 1 314 ? 5.261 -7.272 -4.010 1.00 97.75 314 SER A CA 1
ATOM 2483 C C . SER A 1 314 ? 4.693 -8.656 -4.319 1.00 97.75 314 SER A C 1
ATOM 2485 O O . SER A 1 314 ? 5.159 -9.365 -5.214 1.00 97.75 314 SER A O 1
ATOM 2487 N N . LEU A 1 315 ? 3.669 -9.039 -3.565 1.00 98.12 315 LEU A N 1
ATOM 2488 C CA . LEU A 1 315 ? 2.729 -10.088 -3.925 1.00 98.12 315 LEU A CA 1
ATOM 2489 C C . LEU A 1 315 ? 1.417 -9.451 -4.359 1.00 98.12 315 LEU A C 1
ATOM 2491 O O . LEU A 1 315 ? 0.910 -8.572 -3.664 1.00 98.12 315 LEU A O 1
ATOM 2495 N N . GLN A 1 316 ? 0.823 -9.963 -5.432 1.00 97.56 316 GLN A N 1
ATOM 2496 C CA . GLN A 1 316 ? -0.520 -9.578 -5.863 1.00 97.56 316 GLN A CA 1
ATOM 2497 C C . GLN A 1 316 ? -1.379 -10.803 -6.151 1.00 97.56 316 GLN A C 1
ATOM 2499 O O . GLN A 1 316 ? -0.933 -11.729 -6.832 1.00 97.56 316 GLN A O 1
ATOM 2504 N N . LYS A 1 317 ? -2.623 -10.792 -5.674 1.00 97.06 317 LYS A N 1
ATOM 2505 C CA . LYS A 1 317 ? -3.676 -11.704 -6.112 1.00 97.06 317 LYS A CA 1
ATOM 2506 C C . LYS A 1 317 ? -4.408 -11.066 -7.286 1.00 97.06 317 LYS A C 1
ATOM 2508 O O . LYS A 1 317 ? -4.934 -9.964 -7.173 1.00 97.06 317 LYS A O 1
ATOM 2513 N N . LYS A 1 318 ? -4.464 -11.795 -8.394 1.00 95.44 318 LYS A N 1
ATOM 2514 C CA . LYS A 1 318 ? -5.309 -11.522 -9.558 1.00 95.44 318 LYS A CA 1
ATOM 2515 C C . LYS A 1 318 ? -6.378 -12.615 -9.676 1.00 95.44 318 LYS A C 1
ATOM 2517 O O . LYS A 1 318 ? -6.242 -13.657 -9.020 1.00 95.44 318 LYS A O 1
ATOM 2522 N N . PRO A 1 319 ? -7.416 -12.433 -10.517 1.00 94.25 319 PRO A N 1
ATOM 2523 C CA . PRO A 1 319 ? -8.457 -13.444 -10.706 1.00 94.25 319 PRO A CA 1
ATOM 2524 C C . PRO A 1 319 ? -7.916 -14.828 -11.085 1.00 94.25 319 PRO A C 1
ATOM 2526 O O . PRO A 1 319 ? -8.494 -15.845 -10.715 1.00 94.25 319 PRO A O 1
ATOM 2529 N N . ASP A 1 320 ? -6.783 -14.882 -11.788 1.00 95.38 320 ASP A N 1
ATOM 2530 C CA . ASP A 1 320 ? -6.178 -16.125 -12.254 1.00 95.38 320 ASP A CA 1
ATOM 2531 C C . ASP A 1 320 ? -5.103 -16.703 -11.309 1.00 95.38 320 ASP A C 1
ATOM 2533 O O . ASP A 1 320 ? -4.562 -17.773 -11.602 1.00 95.38 320 ASP A O 1
ATOM 2537 N N . GLY A 1 321 ? -4.766 -16.040 -10.196 1.00 96.94 321 GLY A N 1
ATOM 2538 C CA . GLY A 1 321 ? -3.831 -16.555 -9.189 1.00 96.94 321 GLY A CA 1
ATOM 2539 C C . GLY A 1 321 ? -2.928 -15.504 -8.541 1.00 96.94 321 GLY A C 1
ATOM 2540 O O . GLY A 1 321 ? -3.137 -14.301 -8.665 1.00 96.94 321 GLY A O 1
ATOM 2541 N N . TRP A 1 322 ? -1.915 -15.973 -7.807 1.00 98.25 322 TRP A N 1
ATOM 2542 C CA . TRP A 1 322 ? -0.927 -15.114 -7.151 1.00 98.25 322 TRP A CA 1
ATOM 2543 C C . TRP A 1 322 ? 0.282 -14.843 -8.045 1.00 98.25 322 TRP A C 1
ATOM 2545 O O . TRP A 1 322 ? 0.780 -15.733 -8.737 1.00 98.25 322 TRP A O 1
ATOM 2555 N N . TYR A 1 323 ? 0.810 -13.629 -7.946 1.00 98.56 323 TYR A N 1
ATOM 2556 C CA . TYR A 1 323 ? 2.016 -13.176 -8.624 1.00 98.56 323 TYR A CA 1
ATOM 2557 C C . TYR A 1 323 ? 3.036 -12.672 -7.607 1.00 98.56 323 TYR A C 1
ATOM 2559 O O . TYR A 1 323 ? 2.705 -11.884 -6.724 1.00 98.56 323 TYR A O 1
ATOM 2567 N N . LEU A 1 324 ? 4.279 -13.126 -7.756 1.00 98.38 324 LEU A N 1
ATOM 2568 C CA . LEU A 1 324 ? 5.466 -12.593 -7.098 1.00 98.38 324 LEU A CA 1
ATOM 2569 C C . LEU A 1 324 ? 6.132 -11.600 -8.046 1.00 98.38 324 LEU A C 1
ATOM 2571 O O . LEU A 1 324 ? 6.522 -11.973 -9.156 1.00 98.38 324 LEU A O 1
ATOM 2575 N N . ILE A 1 325 ? 6.260 -10.353 -7.610 1.00 98.25 325 ILE A N 1
ATOM 2576 C CA . ILE A 1 325 ? 6.778 -9.252 -8.415 1.00 98.25 325 ILE A CA 1
ATOM 2577 C C . ILE A 1 325 ? 8.044 -8.733 -7.746 1.00 98.25 325 ILE A C 1
ATOM 2579 O O . ILE A 1 325 ? 8.004 -8.077 -6.705 1.00 98.25 325 ILE A O 1
ATOM 2583 N N . ASN A 1 326 ? 9.175 -9.058 -8.360 1.00 97.12 326 ASN A N 1
ATOM 2584 C CA . ASN A 1 326 ? 10.500 -8.634 -7.945 1.00 97.12 326 ASN A CA 1
ATOM 2585 C C . ASN A 1 326 ? 11.071 -7.686 -9.006 1.00 97.12 326 ASN A C 1
ATOM 2587 O O . ASN A 1 326 ? 11.722 -8.122 -9.959 1.00 97.12 326 ASN A O 1
ATOM 2591 N N . ASP A 1 327 ? 10.780 -6.391 -8.863 1.00 96.06 327 ASP A N 1
ATOM 2592 C CA . ASP A 1 327 ? 11.083 -5.368 -9.867 1.00 96.06 327 ASP A CA 1
ATOM 2593 C C . ASP A 1 327 ? 10.537 -5.761 -11.257 1.00 96.06 327 ASP A C 1
ATOM 2595 O O . ASP A 1 327 ? 9.325 -5.842 -11.460 1.00 96.06 327 ASP A O 1
ATOM 2599 N N . HIS A 1 328 ? 11.422 -6.023 -12.220 1.00 96.19 328 HIS A N 1
ATOM 2600 C CA . HIS A 1 328 ? 11.079 -6.412 -13.588 1.00 96.19 328 HIS A CA 1
ATOM 2601 C C . HIS A 1 328 ? 10.677 -7.890 -13.707 1.00 96.19 328 HIS A C 1
ATOM 2603 O O . HIS A 1 328 ? 10.141 -8.302 -14.734 1.00 96.19 328 HIS A O 1
ATOM 2609 N N . GLN A 1 329 ? 10.951 -8.701 -12.683 1.00 97.31 329 GLN A N 1
ATOM 2610 C CA . GLN A 1 329 ? 10.682 -10.132 -12.687 1.00 97.31 329 GLN A CA 1
ATOM 2611 C C . GLN A 1 329 ? 9.295 -10.399 -12.112 1.00 97.31 329 GLN A C 1
ATOM 2613 O O . GLN A 1 329 ? 9.090 -10.370 -10.899 1.00 97.31 329 GLN A O 1
ATOM 2618 N N . VAL A 1 330 ? 8.348 -10.696 -12.995 1.00 97.94 330 VAL A N 1
ATOM 2619 C CA . VAL A 1 330 ? 6.998 -11.118 -12.622 1.00 97.94 330 VAL A CA 1
ATOM 2620 C C . VAL A 1 330 ? 6.893 -12.627 -12.776 1.00 97.94 330 VAL A C 1
ATOM 2622 O O . VAL A 1 330 ? 7.166 -13.173 -13.845 1.00 97.94 330 VAL A O 1
ATOM 2625 N N . LYS A 1 331 ? 6.482 -13.314 -11.711 1.00 98.06 331 LYS A N 1
ATOM 2626 C CA . LYS A 1 331 ? 6.300 -14.765 -11.717 1.00 98.06 331 LYS A CA 1
ATOM 2627 C C . LYS A 1 331 ? 4.967 -15.141 -11.091 1.00 98.06 331 LYS A C 1
ATOM 2629 O O . LYS A 1 331 ? 4.725 -14.840 -9.927 1.00 98.06 331 LYS A O 1
ATOM 2634 N N . LYS A 1 332 ? 4.141 -15.881 -11.829 1.00 98.31 332 LYS A N 1
ATOM 2635 C CA . LYS A 1 332 ? 2.964 -16.543 -11.259 1.00 98.31 332 LYS A CA 1
ATOM 2636 C C . LYS A 1 332 ? 3.409 -17.647 -10.294 1.00 98.31 332 LYS A C 1
ATOM 2638 O O . LYS A 1 332 ? 4.300 -18.436 -10.617 1.00 98.31 332 LYS A O 1
ATOM 2643 N N . ILE A 1 333 ? 2.813 -17.688 -9.110 1.00 98.31 333 ILE A N 1
ATOM 2644 C CA . ILE A 1 333 ? 3.142 -18.634 -8.041 1.00 98.31 333 ILE A CA 1
ATOM 2645 C C . ILE A 1 333 ? 1.890 -19.370 -7.557 1.00 98.31 333 ILE A C 1
ATOM 2647 O O . ILE A 1 333 ? 0.761 -18.937 -7.774 1.00 98.31 333 ILE A O 1
ATOM 2651 N N . THR A 1 334 ? 2.102 -20.508 -6.902 1.00 97.88 334 THR A N 1
ATOM 2652 C CA . THR A 1 334 ? 1.023 -21.295 -6.282 1.00 97.88 334 THR A CA 1
ATOM 2653 C C . THR A 1 334 ? 0.515 -20.636 -4.996 1.00 97.88 334 THR A C 1
ATOM 2655 O O . THR A 1 334 ? 1.253 -19.890 -4.347 1.00 97.88 334 THR A O 1
ATOM 2658 N N . ASP A 1 335 ? -0.708 -20.964 -4.567 1.00 96.44 335 ASP A N 1
ATOM 2659 C CA . ASP A 1 335 ? -1.257 -20.459 -3.298 1.00 96.44 335 ASP A CA 1
ATOM 2660 C C . ASP A 1 335 ? -0.375 -20.850 -2.100 1.00 96.44 335 ASP A C 1
ATOM 2662 O O . ASP A 1 335 ? -0.126 -20.024 -1.224 1.00 96.44 335 ASP A O 1
ATOM 2666 N N . LEU A 1 336 ? 0.194 -22.065 -2.095 1.00 96.06 336 LEU A N 1
ATOM 2667 C CA . LEU A 1 336 ? 1.117 -22.515 -1.045 1.00 96.06 336 LEU A CA 1
ATOM 2668 C C . LEU A 1 336 ? 2.378 -21.641 -0.969 1.00 96.06 336 LEU A C 1
ATOM 2670 O O . LEU A 1 336 ? 2.814 -21.265 0.120 1.00 96.06 336 LEU A O 1
ATOM 2674 N N . GLN A 1 337 ? 2.960 -21.285 -2.117 1.00 96.50 337 GLN A N 1
ATOM 2675 C CA . GLN A 1 337 ? 4.090 -20.355 -2.158 1.00 96.50 337 GLN A CA 1
ATOM 2676 C C . GLN A 1 337 ? 3.678 -18.977 -1.640 1.00 96.50 337 GLN A C 1
ATOM 2678 O O . GLN A 1 337 ? 4.388 -18.409 -0.813 1.00 96.50 337 GLN A O 1
ATOM 2683 N N . ALA A 1 338 ? 2.518 -18.468 -2.064 1.00 97.00 338 ALA A N 1
ATOM 2684 C CA . ALA A 1 338 ? 2.004 -17.192 -1.586 1.00 97.00 338 ALA A CA 1
ATOM 2685 C C . ALA A 1 338 ? 1.792 -17.203 -0.065 1.00 97.00 338 ALA A C 1
ATOM 2687 O O . ALA A 1 338 ? 2.171 -16.247 0.600 1.00 97.00 338 ALA A O 1
ATOM 2688 N N . ILE A 1 339 ? 1.231 -18.271 0.519 1.00 94.69 339 ILE A N 1
ATOM 2689 C CA . ILE A 1 339 ? 1.077 -18.417 1.982 1.00 94.69 339 ILE A CA 1
ATOM 2690 C C . ILE A 1 339 ? 2.430 -18.265 2.682 1.00 94.69 339 ILE A C 1
ATOM 2692 O O . ILE A 1 339 ? 2.530 -17.542 3.670 1.00 94.69 339 ILE A O 1
ATOM 2696 N N . ASN A 1 340 ?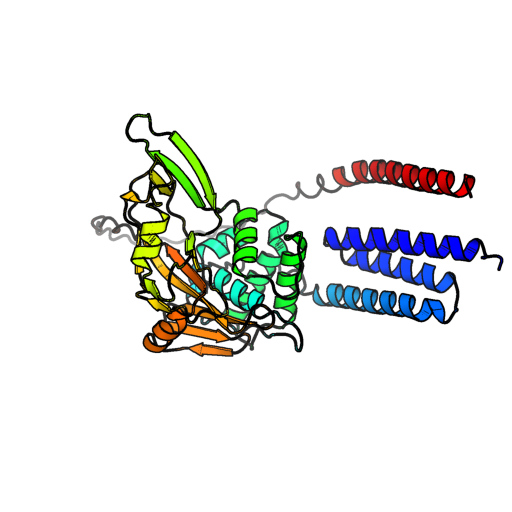 3.477 -18.910 2.165 1.00 93.31 340 ASN A N 1
ATOM 2697 C CA . ASN A 1 340 ? 4.806 -18.843 2.770 1.00 93.31 340 ASN A CA 1
ATOM 2698 C C . ASN A 1 340 ? 5.421 -17.444 2.674 1.00 93.31 340 ASN A C 1
ATOM 2700 O O . ASN A 1 340 ? 5.912 -16.936 3.677 1.00 93.31 340 ASN A O 1
ATOM 2704 N N . PHE A 1 341 ? 5.345 -16.797 1.510 1.00 94.94 341 PHE A N 1
ATOM 2705 C CA . PHE A 1 341 ? 5.861 -15.438 1.330 1.00 94.94 341 PHE A CA 1
ATOM 2706 C C . PHE A 1 341 ? 5.143 -14.413 2.226 1.00 94.94 341 PHE A C 1
ATOM 2708 O O . PHE A 1 341 ? 5.784 -13.542 2.814 1.00 94.94 341 PHE A O 1
ATOM 2715 N N . ARG A 1 342 ? 3.820 -14.541 2.389 1.00 94.81 342 ARG A N 1
ATOM 2716 C CA . ARG A 1 342 ? 2.997 -13.621 3.191 1.00 94.81 342 ARG A CA 1
ATOM 2717 C C . ARG A 1 342 ? 3.374 -13.585 4.674 1.00 94.81 342 ARG A C 1
ATOM 2719 O O . ARG A 1 342 ? 3.217 -12.543 5.300 1.00 94.81 342 ARG A O 1
ATOM 2726 N N . LYS A 1 343 ? 3.932 -14.664 5.236 1.00 92.69 343 LYS A N 1
ATOM 2727 C CA . LYS A 1 343 ? 4.393 -14.699 6.642 1.00 92.69 343 LYS A CA 1
ATOM 2728 C C . LYS A 1 343 ? 5.464 -13.650 6.952 1.00 92.69 343 LYS A C 1
ATOM 2730 O O . LYS A 1 343 ? 5.553 -13.183 8.089 1.00 92.69 343 LYS A O 1
ATOM 2735 N N . SER A 1 344 ? 6.248 -13.270 5.942 1.00 91.81 344 SER A N 1
ATOM 2736 C CA . SER A 1 344 ? 7.306 -12.256 6.018 1.00 91.81 344 SER A CA 1
ATOM 2737 C C . SER A 1 344 ? 6.850 -10.875 5.537 1.00 91.81 344 SER A C 1
ATOM 2739 O O . SER A 1 344 ? 7.637 -9.932 5.565 1.00 91.81 344 SER A O 1
ATOM 2741 N N . ALA A 1 345 ? 5.592 -10.721 5.113 1.00 94.56 345 ALA A N 1
ATOM 2742 C CA . ALA A 1 345 ? 5.081 -9.433 4.668 1.00 94.56 345 ALA A CA 1
ATOM 2743 C C . ALA A 1 345 ? 5.021 -8.432 5.824 1.00 94.56 345 ALA A C 1
ATOM 2745 O O . ALA A 1 345 ? 4.642 -8.767 6.951 1.00 94.56 345 ALA A O 1
ATOM 2746 N N . TYR A 1 346 ? 5.422 -7.199 5.548 1.00 94.06 346 TYR A N 1
ATOM 2747 C CA . TYR A 1 346 ? 5.363 -6.100 6.506 1.00 94.06 346 TYR A CA 1
ATOM 2748 C C . TYR A 1 346 ? 4.180 -5.166 6.221 1.00 94.06 346 TYR A C 1
ATOM 2750 O O . TYR A 1 346 ? 3.791 -4.408 7.098 1.00 94.06 346 TYR A O 1
ATOM 2758 N N . MET A 1 347 ? 3.567 -5.253 5.038 1.00 96.56 347 MET A N 1
ATOM 2759 C CA . MET A 1 347 ? 2.317 -4.566 4.729 1.00 96.56 347 MET A CA 1
ATOM 2760 C C . MET A 1 347 ? 1.354 -5.517 4.020 1.00 96.56 347 MET A C 1
ATOM 2762 O O . MET A 1 347 ? 1.750 -6.246 3.107 1.00 96.56 347 MET A O 1
ATOM 2766 N N . PHE A 1 348 ? 0.092 -5.498 4.439 1.00 97.69 348 PHE A N 1
ATOM 2767 C CA . PHE A 1 348 ? -1.011 -6.238 3.837 1.00 97.69 348 PHE A CA 1
ATOM 2768 C C . PHE A 1 348 ? -2.026 -5.257 3.277 1.00 97.69 348 PHE A C 1
ATOM 2770 O O . PHE A 1 348 ? -2.380 -4.287 3.945 1.00 97.69 348 PHE A O 1
ATOM 2777 N N . HIS A 1 349 ? -2.504 -5.539 2.073 1.00 97.31 349 HIS A N 1
ATOM 2778 C CA . HIS A 1 349 ? -3.530 -4.765 1.407 1.00 97.31 349 HIS A CA 1
ATOM 2779 C C . HIS A 1 349 ? -4.733 -5.664 1.138 1.00 97.31 349 HIS A C 1
ATOM 2781 O O . HIS A 1 349 ? -4.626 -6.668 0.425 1.00 97.31 349 HIS A O 1
ATOM 2787 N N . TYR A 1 350 ? -5.868 -5.292 1.711 1.00 97.50 350 TYR A N 1
ATOM 2788 C CA . TYR A 1 350 ? -7.146 -5.932 1.481 1.00 97.50 350 TYR A CA 1
ATOM 2789 C C . TYR A 1 350 ? -8.094 -4.958 0.791 1.00 97.50 350 TYR A C 1
ATOM 2791 O O . TYR A 1 350 ? -8.173 -3.798 1.179 1.00 97.50 350 TYR A O 1
ATOM 2799 N N . SER A 1 351 ? -8.856 -5.440 -0.181 1.00 95.31 351 SER A N 1
ATOM 2800 C CA . SER A 1 351 ? -9.909 -4.656 -0.824 1.00 95.31 351 SER A CA 1
ATOM 2801 C C . SER A 1 351 ? -11.269 -5.155 -0.370 1.00 95.31 351 SER A C 1
ATOM 2803 O O . SER A 1 351 ? -11.484 -6.359 -0.217 1.00 95.31 351 SER A O 1
ATOM 2805 N N . LYS A 1 352 ? -12.185 -4.222 -0.141 1.00 95.25 352 LYS A N 1
ATOM 2806 C CA . LYS A 1 352 ? -13.569 -4.508 0.210 1.00 95.25 352 LYS A CA 1
ATOM 2807 C C . LYS A 1 352 ? -14.224 -5.334 -0.890 1.00 95.25 352 LYS A C 1
ATOM 2809 O O . LYS A 1 352 ? -14.183 -4.975 -2.067 1.00 95.25 352 LYS A O 1
ATOM 2814 N N . GLU A 1 353 ? -14.818 -6.459 -0.516 1.00 92.94 353 GLU A N 1
ATOM 2815 C CA . GLU A 1 353 ? -15.599 -7.249 -1.454 1.00 92.94 353 GLU A CA 1
ATOM 2816 C C . GLU A 1 353 ? -16.866 -6.470 -1.798 1.00 92.94 353 GLU A C 1
ATOM 2818 O O . GLU A 1 353 ? -17.595 -6.006 -0.916 1.00 92.94 353 GLU A O 1
ATOM 2823 N N . GLN A 1 354 ? -17.140 -6.313 -3.094 1.00 83.62 354 GLN A N 1
ATOM 2824 C CA . GLN A 1 354 ? -18.412 -5.753 -3.515 1.00 83.62 354 GLN A CA 1
ATOM 2825 C C . GLN A 1 354 ? -19.507 -6.722 -3.082 1.00 83.62 354 GLN A C 1
ATOM 2827 O O . GLN A 1 354 ? -19.642 -7.815 -3.638 1.00 83.62 354 GLN A O 1
ATOM 2832 N N . THR A 1 355 ? -20.299 -6.315 -2.090 1.00 67.19 355 THR A N 1
ATOM 2833 C CA . THR A 1 355 ? -21.547 -6.989 -1.759 1.00 67.19 355 THR A CA 1
ATOM 2834 C C . THR A 1 355 ? -22.427 -6.867 -2.992 1.00 67.19 355 THR A C 1
ATOM 2836 O O . THR A 1 355 ? -23.087 -5.851 -3.203 1.00 67.19 355 THR A O 1
ATOM 2839 N N . THR A 1 356 ? -22.409 -7.881 -3.852 1.00 56.50 356 THR A N 1
ATOM 2840 C CA . THR A 1 356 ? -23.434 -8.031 -4.874 1.00 56.50 356 THR A CA 1
ATOM 2841 C C . THR A 1 356 ? -24.725 -8.199 -4.095 1.00 56.50 356 THR A C 1
ATOM 2843 O O . THR A 1 356 ? -25.018 -9.271 -3.566 1.00 56.50 356 THR A O 1
ATOM 2846 N N . ALA A 1 357 ? -25.462 -7.098 -3.917 1.00 51.31 357 ALA A N 1
ATOM 2847 C CA . ALA A 1 357 ? -26.807 -7.172 -3.386 1.00 51.31 357 ALA A CA 1
ATOM 2848 C C . ALA A 1 357 ? -27.517 -8.255 -4.207 1.00 51.31 357 ALA A C 1
ATOM 2850 O O . ALA A 1 357 ? -27.366 -8.244 -5.436 1.00 51.31 357 ALA A O 1
ATOM 2851 N N . PRO A 1 358 ? -28.209 -9.220 -3.574 1.00 49.34 358 PRO A N 1
ATOM 2852 C CA . PRO A 1 358 ? -28.952 -10.216 -4.322 1.00 49.34 358 PRO A CA 1
ATOM 2853 C C . PRO A 1 358 ? -29.843 -9.436 -5.275 1.00 49.34 358 PRO A C 1
ATOM 2855 O O . PRO A 1 358 ? -30.680 -8.656 -4.818 1.00 49.34 358 PRO A O 1
ATOM 2858 N N . ILE A 1 359 ? -29.578 -9.565 -6.581 1.00 48.91 359 ILE A N 1
ATOM 2859 C CA . ILE A 1 359 ? -30.369 -8.906 -7.616 1.00 48.91 359 ILE A CA 1
ATOM 2860 C C . ILE A 1 359 ? -31.807 -9.267 -7.254 1.00 48.91 359 ILE A C 1
ATOM 2862 O O . ILE A 1 359 ? -32.101 -10.468 -7.203 1.00 48.91 359 ILE A O 1
ATOM 2866 N N . PRO A 1 360 ? -32.672 -8.293 -6.903 1.00 51.50 360 PRO A N 1
ATOM 2867 C CA . PRO A 1 360 ? -34.057 -8.610 -6.641 1.00 51.50 360 PRO A CA 1
ATOM 2868 C C . PRO A 1 360 ? -34.516 -9.336 -7.891 1.00 51.50 360 PRO A C 1
ATOM 2870 O O . PRO A 1 360 ? -34.407 -8.785 -8.987 1.00 51.50 360 PRO A O 1
ATOM 2873 N N . VAL A 1 361 ? -34.909 -10.601 -7.743 1.00 55.47 361 VAL A N 1
ATOM 2874 C CA . VAL A 1 361 ? -35.441 -11.394 -8.843 1.00 55.47 361 VAL A CA 1
ATOM 2875 C C . VAL A 1 361 ? -36.764 -10.729 -9.187 1.00 55.47 361 VAL A C 1
ATOM 2877 O O . VAL A 1 361 ? -37.813 -11.089 -8.661 1.00 55.47 361 VAL A O 1
ATOM 2880 N N . VAL A 1 362 ? -36.702 -9.666 -9.988 1.00 58.47 362 VAL A N 1
ATOM 2881 C CA . VAL A 1 362 ? -37.879 -9.059 -10.575 1.00 58.47 362 VAL A CA 1
ATOM 2882 C C . VAL A 1 362 ? -38.432 -10.166 -11.461 1.00 58.47 362 VAL A C 1
ATOM 2884 O O . VAL A 1 362 ? -37.707 -10.632 -12.346 1.00 58.47 362 VAL A O 1
ATOM 2887 N N . PRO A 1 363 ? -39.649 -10.672 -11.193 1.00 56.75 363 PRO A N 1
ATOM 2888 C CA . PRO A 1 363 ? -40.229 -11.711 -12.019 1.00 56.75 363 PRO A CA 1
ATOM 2889 C C . PRO A 1 363 ? -40.232 -11.192 -13.452 1.00 56.75 363 PRO A C 1
ATOM 2891 O O . PRO A 1 363 ? -40.810 -10.142 -13.738 1.00 56.75 363 PRO A O 1
ATOM 2894 N N . VAL A 1 364 ? -39.506 -11.892 -14.323 1.00 58.06 364 VAL A N 1
ATOM 2895 C CA . VAL A 1 364 ? -39.394 -11.565 -15.740 1.00 58.06 364 VAL A CA 1
ATOM 2896 C C . VAL A 1 364 ? -40.804 -11.634 -16.311 1.00 58.06 364 VAL A C 1
ATOM 2898 O O . VAL A 1 364 ? -41.339 -12.714 -16.552 1.00 58.06 364 VAL A O 1
ATOM 2901 N N . ALA A 1 365 ? -41.437 -10.476 -16.472 1.00 55.94 365 ALA A N 1
ATOM 2902 C CA . ALA A 1 365 ? -42.652 -10.373 -17.249 1.00 55.94 365 ALA A CA 1
ATOM 2903 C C . ALA A 1 365 ? -42.262 -10.656 -18.700 1.00 55.94 365 ALA A C 1
ATOM 2905 O O . ALA A 1 365 ? -41.504 -9.903 -19.309 1.00 55.94 365 ALA A O 1
ATOM 2906 N N . THR A 1 366 ? -42.742 -11.778 -19.229 1.00 48.22 366 THR A N 1
ATOM 2907 C CA . THR A 1 366 ? -42.571 -12.185 -20.622 1.00 48.22 366 THR A CA 1
ATOM 2908 C C . THR A 1 366 ? -43.288 -11.191 -21.535 1.00 48.22 366 THR A C 1
ATOM 2910 O O . THR A 1 366 ? -44.443 -11.388 -21.900 1.00 48.22 366 THR A O 1
ATOM 2913 N N . THR A 1 367 ? -42.627 -10.096 -21.901 1.00 44.56 367 THR A N 1
ATOM 2914 C CA . THR A 1 367 ? -43.089 -9.198 -22.959 1.00 44.56 367 THR A CA 1
ATOM 2915 C C . THR A 1 367 ? -42.381 -9.543 -24.261 1.00 44.56 367 THR A C 1
ATOM 2917 O O . THR A 1 367 ? -41.285 -9.080 -24.566 1.00 44.56 367 THR A O 1
ATOM 2920 N N . THR A 1 368 ? -43.047 -10.362 -25.073 1.00 47.81 368 THR A N 1
ATOM 2921 C CA . THR A 1 368 ? -42.830 -10.411 -26.522 1.00 47.81 368 THR A CA 1
ATOM 2922 C C . THR A 1 368 ? -43.008 -9.006 -27.091 1.00 47.81 368 THR A C 1
ATOM 2924 O O . THR A 1 368 ? -44.133 -8.515 -27.146 1.00 47.81 368 THR A O 1
ATOM 2927 N N . THR A 1 369 ? -41.915 -8.366 -27.515 1.00 40.84 369 THR A N 1
ATOM 2928 C CA . THR A 1 369 ? -41.982 -7.103 -28.261 1.00 40.84 369 THR A CA 1
ATOM 2929 C C . THR A 1 369 ? -41.171 -7.206 -29.544 1.00 40.84 369 THR A C 1
ATOM 2931 O O . THR A 1 369 ? -39.964 -7.432 -29.537 1.00 40.84 369 THR A O 1
ATOM 2934 N N . THR A 1 370 ? -41.902 -7.063 -30.642 1.00 47.03 370 THR A N 1
ATOM 2935 C CA . THR A 1 370 ? -41.477 -6.851 -32.024 1.00 47.03 370 THR A CA 1
ATOM 2936 C C . THR A 1 370 ? -40.631 -5.589 -32.185 1.00 47.03 370 THR A C 1
ATOM 2938 O O . THR A 1 370 ? -40.944 -4.551 -31.608 1.00 47.03 370 THR A O 1
ATOM 2941 N N . THR A 1 371 ? -39.598 -5.686 -33.016 1.00 44.81 371 THR A N 1
ATOM 2942 C CA . THR A 1 371 ? -38.650 -4.635 -33.410 1.00 44.81 371 THR A CA 1
ATOM 2943 C C . THR A 1 371 ? -39.325 -3.459 -34.130 1.00 44.81 371 THR A C 1
ATOM 2945 O O . THR A 1 371 ? -40.075 -3.697 -35.078 1.00 44.81 371 THR A O 1
ATOM 2948 N N . PRO A 1 372 ? -38.989 -2.203 -33.776 1.00 51.53 372 PRO A N 1
ATOM 2949 C CA . PRO A 1 372 ? -38.984 -1.124 -34.758 1.00 51.53 372 PRO A CA 1
ATOM 2950 C C . PRO A 1 372 ? -37.648 -0.364 -34.807 1.00 51.53 372 PRO A C 1
ATOM 2952 O O . PRO A 1 372 ? -36.893 -0.302 -33.837 1.00 51.53 372 PRO A O 1
ATOM 2955 N N . ASP A 1 373 ? -37.389 0.187 -35.990 1.00 48.38 373 ASP A N 1
ATOM 2956 C CA . ASP A 1 373 ? -36.145 0.797 -36.458 1.00 48.38 373 ASP A CA 1
ATOM 2957 C C . ASP A 1 373 ? -35.591 1.947 -35.598 1.00 48.38 373 ASP A C 1
ATOM 2959 O O . ASP A 1 373 ? -36.317 2.774 -35.043 1.00 48.38 373 ASP A O 1
ATOM 2963 N N . ALA A 1 374 ? -34.258 2.023 -35.554 1.00 39.88 374 ALA A N 1
ATOM 2964 C CA . ALA A 1 374 ? -33.488 3.040 -34.845 1.00 39.88 374 ALA A CA 1
ATOM 2965 C C . ALA A 1 374 ? -33.422 4.380 -35.611 1.00 39.88 374 ALA A C 1
ATOM 2967 O O . ALA A 1 374 ? -33.145 4.380 -36.813 1.00 39.88 374 ALA A O 1
ATOM 2968 N N . P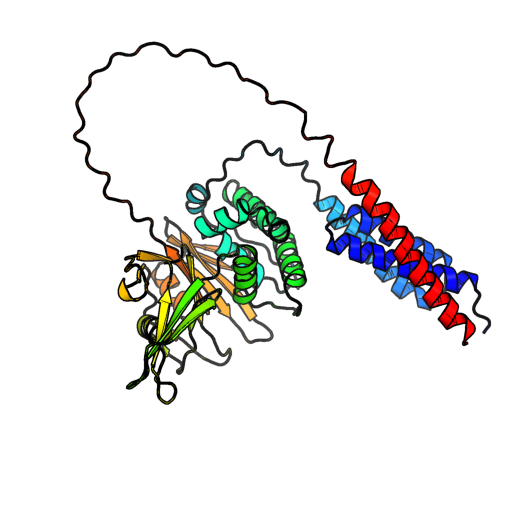RO A 1 375 ? -33.560 5.539 -34.937 1.00 48.56 375 PRO A N 1
ATOM 2969 C CA . PRO A 1 375 ? -33.224 6.826 -35.528 1.00 48.56 375 PRO A CA 1
ATOM 2970 C C . PRO A 1 375 ? -31.761 7.224 -35.263 1.00 48.56 375 PRO A C 1
ATOM 2972 O O . PRO A 1 375 ? -31.208 7.034 -34.181 1.00 48.56 375 PRO A O 1
ATOM 2975 N N . ILE A 1 376 ? -31.156 7.830 -36.285 1.00 43.94 376 ILE A N 1
ATOM 2976 C CA . ILE A 1 376 ? -29.797 8.386 -36.310 1.00 43.94 376 ILE A CA 1
ATOM 2977 C C . ILE A 1 376 ? -29.739 9.671 -35.466 1.00 43.94 376 ILE A C 1
ATOM 2979 O O . ILE A 1 376 ? -30.452 10.633 -35.756 1.00 43.94 376 ILE A O 1
ATOM 2983 N N . ILE A 1 377 ? -28.843 9.726 -34.474 1.00 33.78 377 ILE A N 1
ATOM 2984 C CA . ILE A 1 377 ? -28.562 10.933 -33.678 1.00 33.78 377 ILE A CA 1
ATOM 2985 C C . ILE A 1 377 ? -27.341 11.665 -34.258 1.00 33.78 377 ILE A C 1
ATOM 2987 O O . ILE A 1 377 ? -26.278 11.077 -34.447 1.00 33.78 377 ILE A O 1
ATOM 2991 N N . LYS A 1 378 ? -27.501 12.965 -34.542 1.00 38.31 378 LYS A N 1
ATOM 2992 C CA . LYS A 1 378 ? -26.428 13.895 -34.938 1.00 38.31 378 LYS A CA 1
ATOM 2993 C C . LYS A 1 378 ? -25.777 14.527 -33.702 1.00 38.31 378 LYS A C 1
ATOM 2995 O O . LYS A 1 378 ? -26.477 14.984 -32.804 1.00 38.31 378 LYS A O 1
ATOM 3000 N N . ASN A 1 379 ? -24.446 14.609 -33.721 1.00 32.09 379 ASN A N 1
ATOM 3001 C CA . ASN A 1 379 ? -23.612 15.267 -32.713 1.00 32.09 379 ASN A CA 1
ATOM 3002 C C . ASN A 1 379 ? -23.920 16.769 -32.573 1.00 32.09 379 ASN A C 1
ATOM 3004 O O . ASN A 1 379 ? -23.972 17.496 -33.567 1.00 32.09 379 ASN A O 1
ATOM 3008 N N . VAL A 1 380 ? -24.047 17.231 -31.327 1.00 35.31 380 VAL A N 1
ATOM 3009 C CA . VAL A 1 380 ? -24.139 18.646 -30.939 1.00 35.31 380 VAL A CA 1
ATOM 3010 C C . VAL A 1 380 ? -22.797 19.069 -30.335 1.00 35.31 380 VAL A C 1
ATOM 3012 O O . VAL A 1 380 ? -22.296 18.420 -29.422 1.00 35.31 380 VAL A O 1
ATOM 3015 N N . ALA A 1 381 ? -22.208 20.150 -30.850 1.00 40.34 381 ALA A N 1
ATOM 3016 C CA . ALA A 1 381 ? -20.965 20.734 -30.345 1.00 40.34 381 ALA A CA 1
ATOM 3017 C C . ALA A 1 381 ? -21.214 21.654 -29.132 1.00 40.34 381 ALA A C 1
ATOM 3019 O O . ALA A 1 381 ? -22.188 22.409 -29.116 1.00 40.34 381 ALA A O 1
ATOM 3020 N N . ALA A 1 382 ? -20.307 21.634 -28.148 1.00 31.12 382 ALA A N 1
ATOM 3021 C CA . ALA A 1 382 ? -20.314 22.518 -26.975 1.00 31.12 382 ALA A CA 1
ATOM 3022 C C . ALA A 1 382 ? -19.408 23.767 -27.165 1.00 31.12 382 ALA A C 1
ATOM 3024 O O . ALA A 1 382 ? -18.485 23.727 -27.984 1.00 31.12 382 ALA A O 1
ATOM 3025 N N . PRO A 1 383 ? -19.644 24.892 -26.448 1.00 41.06 383 PRO A N 1
ATOM 3026 C CA . PRO A 1 383 ? -19.190 26.225 -26.857 1.00 41.06 383 PRO A CA 1
ATOM 3027 C C . PRO A 1 383 ? -17.856 26.703 -26.245 1.00 41.06 383 PRO A C 1
ATOM 3029 O O . PRO A 1 383 ? -17.491 26.390 -25.115 1.00 41.06 383 PRO A O 1
ATOM 3032 N N . ALA A 1 384 ? -17.163 27.561 -27.003 1.00 41.78 384 ALA A N 1
ATOM 3033 C CA . ALA A 1 384 ? -15.776 28.010 -26.834 1.00 41.78 384 ALA A CA 1
ATOM 3034 C C . ALA A 1 384 ? -15.499 29.121 -25.784 1.00 41.78 384 ALA A C 1
ATOM 3036 O O . ALA A 1 384 ? -14.492 29.823 -25.891 1.00 41.78 384 ALA A O 1
ATOM 3037 N N . SER A 1 385 ? -16.333 29.327 -24.762 1.00 43.47 385 SER A N 1
ATOM 3038 C CA . SER A 1 385 ? -16.239 30.534 -23.909 1.00 43.47 385 SER A CA 1
ATOM 3039 C C . SER A 1 385 ? -15.340 30.438 -22.661 1.00 43.47 385 SER A C 1
ATOM 3041 O O . SER A 1 385 ? -15.206 31.422 -21.940 1.00 43.47 385 SER A O 1
ATOM 3043 N N . TRP A 1 386 ? -14.661 29.314 -22.406 1.00 32.56 386 TRP A N 1
ATOM 3044 C CA . TRP A 1 386 ? -13.897 29.116 -21.156 1.00 32.56 386 TRP A CA 1
ATOM 3045 C C . TRP A 1 386 ? -12.400 29.470 -21.267 1.00 32.56 386 TRP A C 1
ATOM 3047 O O . TRP A 1 386 ? -11.710 29.606 -20.260 1.00 32.56 386 TRP A O 1
ATOM 3057 N N . LYS A 1 387 ? -11.884 29.696 -22.485 1.00 37.56 387 LYS A N 1
ATOM 3058 C CA . LYS A 1 387 ? -10.444 29.916 -22.735 1.00 37.56 387 LYS A CA 1
ATOM 3059 C C . LYS A 1 387 ? -9.927 31.323 -22.383 1.00 37.56 387 LYS A C 1
ATOM 3061 O O . LYS A 1 387 ? -8.721 31.505 -22.271 1.00 37.56 387 LYS A O 1
ATOM 3066 N N . MET A 1 388 ? -10.800 32.314 -22.187 1.00 36.69 388 MET A N 1
ATOM 3067 C CA . MET A 1 388 ? -10.391 33.731 -22.104 1.00 36.69 388 MET A CA 1
ATOM 3068 C C . MET A 1 388 ? -10.288 34.310 -20.681 1.00 36.69 388 MET A C 1
ATOM 3070 O O . MET A 1 388 ? -9.643 35.341 -20.500 1.00 36.69 388 MET A O 1
ATOM 3074 N N . TRP A 1 389 ? -10.860 33.667 -19.656 1.00 34.19 389 TRP A N 1
ATOM 3075 C CA . TRP A 1 389 ? -10.832 34.201 -18.281 1.00 34.19 389 TRP A CA 1
ATOM 3076 C C . TRP A 1 389 ? -9.578 33.807 -17.477 1.00 34.19 389 TRP A C 1
ATOM 3078 O O . TRP A 1 389 ? -9.125 34.579 -16.634 1.00 34.19 389 TRP A O 1
ATOM 3088 N N . ALA A 1 390 ? -8.950 32.665 -17.776 1.00 36.25 390 ALA A N 1
ATOM 3089 C CA . ALA A 1 390 ? -7.779 32.179 -17.035 1.00 36.25 390 ALA A CA 1
ATOM 3090 C C . ALA A 1 390 ? -6.466 32.915 -17.379 1.00 36.25 390 ALA A C 1
ATOM 3092 O O . ALA A 1 390 ? -5.555 32.977 -16.553 1.00 36.25 390 ALA A O 1
ATOM 3093 N N . LEU A 1 391 ? -6.364 33.506 -18.575 1.00 34.09 391 LEU A N 1
ATOM 3094 C CA . LEU A 1 391 ? -5.115 34.111 -19.048 1.00 34.09 391 LEU A CA 1
ATOM 3095 C C . LEU A 1 391 ? -4.887 35.534 -18.499 1.00 34.09 391 LEU A C 1
ATOM 3097 O O . LEU A 1 391 ? -3.751 35.915 -18.229 1.00 34.09 391 LEU A O 1
ATOM 3101 N N . ASN A 1 392 ? -5.955 36.307 -18.269 1.00 33.78 392 ASN A N 1
ATOM 3102 C CA . ASN A 1 392 ? -5.840 37.723 -17.889 1.00 33.78 392 ASN A CA 1
ATOM 3103 C C . ASN A 1 392 ? -5.737 37.960 -16.370 1.00 33.78 392 ASN A C 1
ATOM 3105 O O . ASN A 1 392 ? -5.121 38.937 -15.947 1.00 33.78 392 ASN A O 1
ATOM 3109 N N . GLY A 1 393 ? -6.260 37.052 -15.537 1.00 30.59 393 GLY A N 1
ATOM 3110 C CA . GLY A 1 393 ? -6.164 37.165 -14.073 1.00 30.59 393 GLY A CA 1
ATOM 3111 C C . GLY A 1 393 ? -4.760 36.885 -13.515 1.00 30.59 393 GLY A C 1
ATOM 3112 O O . GLY A 1 393 ? -4.345 37.499 -12.533 1.00 30.59 393 GLY A O 1
ATOM 3113 N N . ALA A 1 394 ? -3.986 36.009 -14.166 1.00 34.78 394 ALA A N 1
ATOM 3114 C CA . ALA A 1 394 ? -2.663 35.598 -13.687 1.00 34.78 394 ALA A CA 1
ATOM 3115 C C . ALA A 1 394 ? -1.560 36.644 -13.964 1.00 34.78 394 ALA A C 1
ATOM 3117 O O . ALA A 1 394 ? -0.580 36.736 -13.219 1.00 34.78 394 ALA A O 1
ATOM 3118 N N . LEU A 1 395 ? -1.713 37.471 -15.006 1.00 34.56 395 LEU A N 1
ATOM 3119 C CA . LEU A 1 395 ? -0.708 38.468 -15.398 1.00 34.56 395 LEU A CA 1
ATOM 3120 C C . LEU A 1 395 ? -0.643 39.684 -14.452 1.00 34.56 395 LEU A C 1
ATOM 3122 O O . LEU A 1 395 ? 0.449 40.186 -14.182 1.00 34.56 395 LEU A O 1
ATOM 3126 N N . ALA A 1 396 ? -1.776 40.127 -13.896 1.00 32.59 396 ALA A N 1
ATOM 3127 C CA . ALA A 1 396 ? -1.841 41.325 -13.048 1.00 32.59 396 ALA A CA 1
ATOM 3128 C C . ALA A 1 396 ? -1.269 41.110 -11.630 1.00 32.59 396 ALA A C 1
ATOM 3130 O O . ALA A 1 396 ? -0.699 42.027 -11.038 1.00 32.59 396 ALA A O 1
ATOM 3131 N N . ILE A 1 397 ? -1.364 39.887 -11.098 1.00 39.00 397 ILE A N 1
ATOM 3132 C CA . ILE A 1 397 ? -0.842 39.529 -9.767 1.00 39.00 397 ILE A CA 1
ATOM 3133 C C . ILE A 1 397 ? 0.680 39.304 -9.826 1.00 39.00 397 ILE A C 1
ATOM 3135 O O . ILE A 1 397 ? 1.416 39.744 -8.943 1.00 39.00 397 ILE A O 1
ATOM 3139 N N . THR A 1 398 ? 1.179 38.719 -10.920 1.00 42.00 398 THR A N 1
ATOM 3140 C CA . THR A 1 398 ? 2.603 38.383 -11.099 1.00 42.00 398 THR A CA 1
ATOM 3141 C C . THR A 1 398 ? 3.501 39.627 -11.192 1.00 42.00 398 THR A C 1
ATOM 3143 O O . THR A 1 398 ? 4.589 39.648 -10.618 1.00 42.00 398 THR A O 1
ATOM 3146 N N . ALA A 1 399 ? 3.046 40.705 -11.841 1.00 37.41 399 ALA A N 1
ATOM 3147 C CA . ALA A 1 399 ? 3.852 41.918 -12.010 1.00 37.41 399 ALA A CA 1
ATOM 3148 C C . ALA A 1 399 ? 4.090 42.687 -10.693 1.00 37.41 399 ALA A C 1
ATOM 3150 O O . ALA A 1 399 ? 5.179 43.225 -10.478 1.00 37.41 399 ALA A O 1
ATOM 3151 N N . ASN A 1 400 ? 3.108 42.708 -9.784 1.00 34.59 400 ASN A N 1
ATOM 3152 C CA . ASN A 1 400 ? 3.207 43.452 -8.524 1.00 34.59 400 ASN A CA 1
ATOM 3153 C C . ASN A 1 400 ? 4.025 42.708 -7.457 1.00 34.59 400 ASN A C 1
ATOM 3155 O O . ASN A 1 400 ? 4.792 43.337 -6.726 1.00 34.59 400 ASN A O 1
ATOM 3159 N N . THR A 1 401 ? 3.958 41.373 -7.414 1.00 39.06 401 THR A N 1
ATOM 3160 C CA . THR A 1 401 ? 4.762 40.570 -6.476 1.00 39.06 401 THR A CA 1
ATOM 3161 C C . THR A 1 401 ? 6.241 40.524 -6.877 1.00 39.06 401 THR A C 1
ATOM 3163 O O . THR A 1 401 ? 7.112 40.629 -6.013 1.00 39.06 401 THR A O 1
ATOM 3166 N N . CYS A 1 402 ? 6.554 40.459 -8.178 1.00 38.41 402 CYS A N 1
ATOM 3167 C CA . CYS A 1 402 ? 7.937 40.505 -8.669 1.00 38.41 402 CYS A CA 1
ATOM 3168 C C . CYS A 1 402 ? 8.628 41.849 -8.379 1.00 38.41 402 CYS A C 1
ATOM 3170 O O . CYS A 1 402 ? 9.815 41.871 -8.059 1.00 38.41 402 CYS A O 1
ATOM 3172 N N . ARG A 1 403 ? 7.888 42.966 -8.422 1.00 38.56 403 ARG A N 1
ATOM 3173 C CA . ARG A 1 403 ? 8.424 44.303 -8.112 1.00 38.56 403 ARG A CA 1
ATOM 3174 C C . ARG A 1 403 ? 8.742 44.490 -6.627 1.00 38.56 403 ARG A C 1
ATOM 3176 O O . ARG A 1 403 ? 9.695 45.190 -6.301 1.00 38.56 403 ARG A O 1
ATOM 3183 N N . PHE A 1 404 ? 7.959 43.869 -5.743 1.00 37.03 404 PHE A N 1
ATOM 3184 C CA . PHE A 1 404 ? 8.141 43.975 -4.295 1.00 37.03 404 PHE A CA 1
ATOM 3185 C C . PHE A 1 404 ? 9.374 43.197 -3.821 1.00 37.03 404 PHE A C 1
ATOM 3187 O O . PHE A 1 404 ? 10.246 43.783 -3.187 1.00 37.03 404 PHE A O 1
ATOM 3194 N N . VAL A 1 405 ? 9.494 41.922 -4.213 1.00 44.25 405 VAL A N 1
ATOM 3195 C CA . VAL A 1 405 ? 10.588 41.033 -3.776 1.00 44.25 405 VAL A CA 1
ATOM 3196 C C . VAL A 1 405 ? 11.947 41.497 -4.302 1.00 44.25 405 VAL A C 1
ATOM 3198 O O . VAL A 1 405 ? 12.921 41.513 -3.556 1.00 44.25 405 VAL A O 1
ATOM 3201 N N . PHE A 1 406 ? 12.017 41.954 -5.558 1.00 48.53 406 PHE A N 1
ATOM 3202 C CA . PHE A 1 406 ? 13.272 42.456 -6.125 1.00 48.53 406 PHE A CA 1
ATOM 3203 C C . PHE A 1 406 ? 13.788 43.692 -5.373 1.00 48.53 406 PHE A C 1
ATOM 3205 O O . PHE A 1 406 ? 14.985 43.815 -5.125 1.00 48.53 406 PHE A O 1
ATOM 3212 N N . ARG A 1 407 ? 12.884 44.579 -4.938 1.00 43.97 407 ARG A N 1
ATOM 3213 C CA . ARG A 1 407 ? 13.244 45.779 -4.173 1.00 43.97 407 ARG A CA 1
ATOM 3214 C C . ARG A 1 407 ? 13.783 45.419 -2.785 1.00 43.97 407 ARG A C 1
ATOM 3216 O O . ARG A 1 407 ? 14.818 45.936 -2.391 1.00 43.97 407 ARG A O 1
ATOM 3223 N N . THR A 1 408 ? 13.154 44.465 -2.090 1.00 47.09 408 THR A N 1
ATOM 3224 C CA . THR A 1 408 ? 13.585 44.053 -0.741 1.00 47.09 408 THR A CA 1
ATOM 3225 C C . THR A 1 408 ? 14.941 43.347 -0.746 1.00 47.09 408 THR A C 1
ATOM 3227 O O . THR A 1 408 ? 15.760 43.582 0.139 1.00 47.09 408 THR A O 1
ATOM 3230 N N . THR A 1 409 ? 15.204 42.502 -1.745 1.00 49.03 409 THR A N 1
ATOM 3231 C CA . THR A 1 409 ? 16.481 41.783 -1.859 1.00 49.03 409 THR A CA 1
ATOM 3232 C C . THR A 1 409 ? 17.631 42.721 -2.229 1.00 49.03 409 THR A C 1
ATOM 3234 O O . THR A 1 409 ? 18.711 42.611 -1.652 1.00 49.03 409 THR A O 1
ATOM 3237 N N . VAL A 1 410 ? 17.404 43.682 -3.130 1.00 53.78 410 VAL A N 1
ATOM 3238 C CA . VAL A 1 410 ? 18.421 44.685 -3.489 1.00 53.78 410 VAL A CA 1
ATOM 3239 C C . VAL A 1 410 ? 18.725 45.609 -2.304 1.00 53.78 410 VAL A C 1
ATOM 3241 O O . VAL A 1 410 ? 19.897 45.838 -2.012 1.00 53.78 410 VAL A O 1
ATOM 3244 N N . ASP A 1 411 ? 17.707 46.064 -1.567 1.00 47.53 411 ASP A N 1
ATOM 3245 C CA . ASP A 1 411 ? 17.892 46.925 -0.390 1.00 47.53 411 ASP A CA 1
ATOM 3246 C C . ASP A 1 411 ? 18.632 46.198 0.751 1.00 47.53 411 ASP A C 1
ATOM 3248 O O . ASP A 1 411 ? 19.510 46.775 1.401 1.00 47.53 411 ASP A O 1
ATOM 3252 N N . TYR A 1 412 ? 18.348 44.908 0.966 1.00 50.66 412 TYR A N 1
ATOM 3253 C CA . TYR A 1 412 ? 19.059 44.078 1.944 1.00 50.66 412 TYR A CA 1
ATOM 3254 C C . TYR A 1 412 ? 20.545 43.916 1.593 1.00 50.66 412 TYR A C 1
ATOM 3256 O O . TYR A 1 412 ? 21.412 44.106 2.451 1.00 50.66 412 TYR A O 1
ATOM 3264 N N . LEU A 1 413 ? 20.854 43.630 0.325 1.00 46.84 413 LEU A N 1
ATOM 3265 C CA . LEU A 1 413 ? 22.234 43.472 -0.136 1.00 46.84 413 LEU A CA 1
ATOM 3266 C C . LEU A 1 413 ? 23.004 44.801 -0.067 1.00 46.84 413 LEU A C 1
ATOM 3268 O O . LEU A 1 413 ? 24.119 44.828 0.451 1.00 46.84 413 LEU A O 1
ATOM 3272 N N . PHE A 1 414 ? 22.395 45.923 -0.465 1.00 47.78 414 PHE A N 1
ATOM 3273 C CA . PHE A 1 414 ? 23.018 47.251 -0.358 1.00 47.78 414 PHE A CA 1
ATOM 3274 C C . PHE A 1 414 ? 23.294 47.682 1.088 1.00 47.78 414 PHE A C 1
ATOM 3276 O O . PHE A 1 414 ? 24.292 48.352 1.355 1.00 47.78 414 PHE A O 1
ATOM 3283 N N . THR A 1 415 ? 22.431 47.301 2.032 1.00 48.00 415 THR A N 1
ATOM 3284 C CA . THR A 1 415 ? 22.619 47.621 3.456 1.00 48.00 415 THR A CA 1
ATOM 3285 C C . THR A 1 415 ? 23.772 46.822 4.064 1.00 48.00 415 THR A C 1
ATOM 3287 O O . THR A 1 415 ? 24.482 47.329 4.932 1.00 48.00 415 THR A O 1
ATOM 3290 N N . LYS A 1 416 ? 23.989 45.592 3.587 1.00 41.25 416 LYS A N 1
ATOM 3291 C CA . LYS A 1 416 ? 25.084 44.727 4.036 1.00 41.25 416 LYS A CA 1
ATOM 3292 C C . LYS A 1 416 ? 26.437 45.201 3.488 1.00 41.25 416 LYS A C 1
ATOM 3294 O O . LYS A 1 416 ? 27.374 45.339 4.258 1.00 41.25 416 LYS A O 1
ATOM 3299 N N . PHE A 1 417 ? 26.495 45.595 2.214 1.00 44.12 417 PHE A N 1
ATOM 3300 C CA . PHE A 1 417 ? 27.716 46.100 1.565 1.00 44.12 417 PHE A CA 1
ATOM 3301 C C . PHE A 1 417 ? 28.154 47.516 1.978 1.00 44.12 417 PHE A C 1
ATOM 3303 O O . PHE A 1 417 ? 29.226 47.949 1.584 1.00 44.12 417 PHE A O 1
ATOM 3310 N N . LYS A 1 418 ? 27.345 48.268 2.738 1.00 43.03 418 LYS A N 1
ATOM 3311 C CA . LYS A 1 418 ? 27.748 49.569 3.313 1.00 43.03 418 LYS A CA 1
ATOM 3312 C C . LYS A 1 418 ? 28.396 49.458 4.698 1.00 43.03 418 LYS A C 1
ATOM 3314 O O . LYS A 1 418 ? 28.840 50.475 5.227 1.00 43.03 418 LYS A O 1
ATOM 3319 N N . LYS A 1 419 ? 28.349 48.276 5.319 1.00 39.97 419 LYS A N 1
ATOM 3320 C CA . LYS A 1 419 ? 28.903 48.016 6.658 1.00 39.97 419 LYS A CA 1
ATOM 3321 C C . LYS A 1 419 ? 30.275 47.341 6.634 1.00 39.97 419 LYS A C 1
ATOM 3323 O O . LYS A 1 419 ? 30.939 47.371 7.667 1.00 39.97 419 LYS A O 1
ATOM 3328 N N . ASP A 1 420 ? 30.664 46.811 5.482 1.00 37.78 420 ASP A N 1
ATOM 3329 C CA . ASP A 1 420 ? 31.995 46.294 5.162 1.00 37.78 420 ASP A CA 1
ATOM 3330 C C . ASP A 1 420 ? 32.680 47.277 4.200 1.00 37.78 420 ASP A C 1
ATOM 3332 O O . ASP A 1 420 ? 33.921 47.420 4.280 1.00 37.78 420 ASP A O 1
#

pLDDT: mean 78.79, std 19.56, range [30.59, 98.56]

Foldseek 3Di:
DPQDVLLVVLQVQLVVLCVQLVVCVLVVNLVSNLVSLVSSLVSLPVNDPDPVCVVVNVVSVVVSVVSVVVVVVPDPPPPPPPDPPPQLVVLLQFAFFFADAPVPAPQLLLRQLLVQQSLQRVSLCLLCVDPQPLSVLVNVLSVQRSVCRVPVPAHHYNVSSVSLLVSLVSQDPDDDSDDRSVVSQLSSCVSSVNWWWKWKWKAAPPDDIDTDIDTHNAAEFEDPDLEAEPVCSVVCSQFPDDPDRITIGIATQDDHQKHKYFYDDQLVGNRFYPDPDQKDWDQLVRYPNSDTWIWGFAKFWAWDDHPVDIHIWMWGQGPVAIWTHRRRDIDGDHPVVVNVRRRRTRMTMIGIDPPPPPPPPPPPDPDDDDDDDDDDDDDDDDDDPPPPPPPPVVVVVVVVVVVVVVVVVVVVVVVVVVVD

Radius of gyration: 28.01 Å; chains: 1; bounding box: 87×72×74 Å

Secondary structure (DSSP, 8-state):
----HHHHHHHHHHHHHHHHHHHHHHTT-HHHHHHHHHHHHHHHHHH---GGGHHHHHHHHHHHHHHHHHHHHT-S-----------HHHHTTSPP--BPPPTT---HHHHHHHHHHHT-HHHHHHHHH---GGGHHHHHHHHHHHHHHHS--SSBPTHHHHHHHHHHHHH-SS--SS--HHHHHHHHHHHTT--EEEEEEEE-TTSPPEEEEEEESSEEE--SSSEEEHHHHHHHHHEEEEETTEEEEEEESS--SEEEEEE---TT---EEE---SEEEE-GGGBTT---EEEEEEEEEEEEEETTEEEEEEEEEETTEEEEEETTEEEEE-HHHHHHHHTTEEEEEEEE--------------------PPPPPPP-PPP-TTTTHHHHHHHHHHHHHHHHHHHHHHHHHHHHHTT-

Sequence (420 aa):
MTINHQVTNQLILSEGYLVIANKAIDKGRVEYAEKYTQFALECFQKASPDEHLALELGFLQERLQQLKLDVSLRMPTEVSSSEANFSPEVMSGFAPVGITRPKGVMNCWGNSLMQTITNSPALTRSILDSSNPNLKPIQSLIGIYHQAQQNPSGPIDASFGQILRLWASSASNNFSSQEDPADVFAEILFELGQTYTFQQELIYPDRKIASKDQQEPYILFEPKSNVLNFHDAFTGFFNSNVEGEFMKSLKFKTAPEDLVIKVKRDPNSNLEVLRIPETYDLHSSLTINNEKVSYALTGCLIFYGDHNNGHYISLQKKPDGWYLINDHQVKKITDLQAINFRKSAYMFHYSKEQTTAPIPVVPVATTTTTTPDAPIIKNVAAPASWKMWALNGALAITANTCRFVFRTTVDYLFTKFKKD